Protein AF-A0A9N9H450-F1 (afdb_monomer_lite)

Organism: NCBI:txid144679

Structure (mmCIF, N/CA/C/O backbone):
data_AF-A0A9N9H450-F1
#
_entry.id   AF-A0A9N9H450-F1
#
loop_
_atom_site.group_PDB
_atom_site.id
_atom_site.type_symbol
_atom_site.label_atom_id
_atom_site.label_alt_id
_atom_site.label_comp_id
_atom_site.label_asym_id
_atom_site.label_entity_id
_atom_site.label_seq_id
_atom_site.pdbx_PDB_ins_code
_atom_site.Cartn_x
_atom_site.Cartn_y
_atom_site.Cartn_z
_atom_site.occupancy
_atom_site.B_iso_or_equiv
_atom_site.auth_seq_id
_atom_site.auth_comp_id
_atom_site.auth_asym_id
_atom_site.auth_atom_id
_atom_site.pdbx_PDB_model_num
ATOM 1 N N . MET A 1 1 ? 31.042 31.155 -6.150 1.00 85.25 1 MET A N 1
ATOM 2 C CA . MET A 1 1 ? 31.018 29.675 -6.136 1.00 85.25 1 MET A CA 1
ATOM 3 C C . MET A 1 1 ? 30.174 29.131 -4.992 1.00 85.25 1 MET A C 1
ATOM 5 O O . MET A 1 1 ? 29.088 28.677 -5.299 1.00 85.25 1 MET A O 1
ATOM 9 N N . ALA A 1 2 ? 30.593 29.188 -3.718 1.00 88.12 2 ALA A N 1
ATOM 10 C CA . ALA A 1 2 ? 29.817 28.591 -2.613 1.00 88.12 2 ALA A CA 1
ATOM 11 C C . ALA A 1 2 ? 28.367 29.112 -2.536 1.00 88.12 2 ALA A C 1
ATOM 13 O O . ALA A 1 2 ? 27.436 28.317 -2.606 1.00 88.12 2 ALA A O 1
ATOM 14 N N . CYS A 1 3 ? 28.164 30.435 -2.548 1.00 91.31 3 CYS A N 1
ATOM 15 C CA . CYS A 1 3 ? 26.822 31.036 -2.591 1.00 91.31 3 CYS A CA 1
ATOM 16 C C . CYS A 1 3 ? 26.037 30.623 -3.849 1.00 91.31 3 CYS A C 1
ATOM 18 O O . CYS A 1 3 ? 24.865 30.296 -3.764 1.00 91.31 3 CYS A O 1
ATOM 20 N N . THR A 1 4 ? 26.702 30.553 -5.009 1.00 90.19 4 THR A N 1
ATOM 21 C CA . THR A 1 4 ? 26.122 30.066 -6.275 1.00 90.19 4 THR A CA 1
ATOM 22 C C . THR A 1 4 ? 25.613 28.627 -6.146 1.00 90.19 4 THR A C 1
ATOM 24 O O . THR A 1 4 ? 24.554 28.290 -6.661 1.00 90.19 4 THR A O 1
ATOM 27 N N . ASN A 1 5 ? 26.366 27.779 -5.444 1.00 89.75 5 ASN A N 1
ATOM 28 C CA . ASN A 1 5 ? 26.041 26.375 -5.236 1.00 89.75 5 ASN A CA 1
ATOM 29 C C . ASN A 1 5 ? 24.905 26.195 -4.218 1.00 89.75 5 ASN A C 1
ATOM 31 O O . ASN A 1 5 ? 24.032 25.360 -4.426 1.00 89.75 5 ASN A O 1
ATOM 35 N N . ALA A 1 6 ? 24.876 27.029 -3.175 1.00 90.88 6 ALA A N 1
ATOM 36 C CA . ALA A 1 6 ? 23.758 27.142 -2.241 1.00 90.88 6 ALA A CA 1
ATOM 37 C C . ALA A 1 6 ? 22.464 27.572 -2.955 1.00 90.88 6 ALA A C 1
ATOM 39 O O . ALA A 1 6 ? 21.434 26.925 -2.794 1.00 90.88 6 ALA A O 1
ATOM 40 N N . SER A 1 7 ? 22.525 28.594 -3.819 1.00 91.81 7 SER A N 1
ATOM 41 C CA . SER A 1 7 ? 21.384 29.045 -4.629 1.00 91.81 7 SER A CA 1
ATOM 42 C C . SER A 1 7 ? 20.877 27.966 -5.591 1.00 91.81 7 SER A C 1
ATOM 44 O O . SER A 1 7 ? 19.669 27.800 -5.725 1.00 91.81 7 SER A O 1
ATOM 46 N N . LEU A 1 8 ? 21.773 27.204 -6.232 1.00 88.38 8 LEU A N 1
ATOM 47 C CA . LEU A 1 8 ? 21.386 26.079 -7.094 1.00 88.38 8 LEU A CA 1
ATOM 48 C C . LEU A 1 8 ? 20.767 24.922 -6.295 1.00 88.38 8 LEU A C 1
ATOM 50 O O . LEU A 1 8 ? 19.765 24.363 -6.729 1.00 88.38 8 LEU A O 1
ATOM 54 N N . ALA A 1 9 ? 21.303 24.593 -5.115 1.00 86.56 9 ALA A N 1
ATOM 55 C CA . ALA A 1 9 ? 20.718 23.584 -4.231 1.00 86.56 9 ALA A CA 1
ATOM 56 C C . ALA A 1 9 ? 19.330 24.008 -3.710 1.00 86.56 9 ALA A C 1
ATOM 58 O O . ALA A 1 9 ? 18.399 23.207 -3.720 1.00 86.56 9 ALA A O 1
ATOM 59 N N . ALA A 1 10 ? 19.165 25.282 -3.342 1.00 88.19 10 ALA A N 1
ATOM 60 C CA . ALA A 1 10 ? 17.882 25.855 -2.947 1.00 88.19 10 ALA A CA 1
ATOM 61 C C . ALA A 1 10 ? 16.859 25.838 -4.101 1.00 88.19 10 ALA A C 1
ATOM 63 O O . ALA A 1 10 ? 15.716 25.429 -3.910 1.00 88.19 10 ALA A O 1
ATOM 64 N N . LEU A 1 11 ? 17.268 26.209 -5.320 1.00 88.31 11 LEU A N 1
ATOM 65 C CA . LEU A 1 11 ? 16.422 26.114 -6.516 1.00 88.31 11 LEU A CA 1
ATOM 66 C C . LEU A 1 11 ? 16.029 24.659 -6.818 1.00 88.31 11 LEU A C 1
ATOM 68 O O . LEU A 1 11 ? 14.875 24.386 -7.138 1.00 88.31 11 LEU A O 1
ATOM 72 N N . SER A 1 12 ? 16.972 23.725 -6.669 1.00 84.25 12 SER A N 1
ATOM 73 C CA . SER A 1 12 ? 16.747 22.288 -6.841 1.00 84.25 12 SER A CA 1
ATOM 74 C C . SER A 1 12 ? 15.676 21.751 -5.895 1.00 84.25 12 SER A C 1
ATOM 76 O O . SER A 1 12 ? 14.783 21.026 -6.331 1.00 84.25 12 SER A O 1
ATOM 78 N N . ASP A 1 13 ? 15.734 22.126 -4.616 1.00 83.94 13 ASP A N 1
ATOM 79 C CA . ASP A 1 13 ? 14.740 21.685 -3.639 1.00 83.94 13 ASP A CA 1
ATOM 80 C C . ASP A 1 13 ? 13.392 22.403 -3.810 1.00 83.94 13 ASP A C 1
ATOM 82 O O . ASP A 1 13 ? 12.346 21.765 -3.744 1.00 83.94 13 ASP A O 1
ATOM 86 N N . THR A 1 14 ? 13.404 23.697 -4.152 1.00 84.94 14 THR A N 1
ATOM 87 C CA . THR A 1 14 ? 12.192 24.466 -4.499 1.00 84.94 14 THR A CA 1
ATOM 88 C C . THR A 1 14 ? 11.423 23.807 -5.650 1.00 84.94 14 THR A C 1
ATOM 90 O O . THR A 1 14 ? 10.198 23.686 -5.592 1.00 84.94 14 THR A O 1
ATOM 93 N N . LEU A 1 15 ? 12.131 23.334 -6.683 1.00 82.31 15 LEU A N 1
ATOM 94 C CA . LEU A 1 15 ? 11.534 22.600 -7.802 1.00 82.31 15 LEU A CA 1
ATOM 95 C C . LEU A 1 15 ? 11.004 21.225 -7.372 1.00 82.31 15 LEU A C 1
ATOM 97 O O . LEU A 1 15 ? 9.888 20.877 -7.750 1.00 82.31 15 LEU A O 1
ATOM 101 N N . ALA A 1 16 ? 11.739 20.478 -6.541 1.00 77.38 16 ALA A N 1
ATOM 102 C CA . ALA A 1 16 ? 11.274 19.195 -6.006 1.00 77.38 16 ALA A CA 1
ATOM 103 C C . ALA A 1 16 ? 9.987 19.341 -5.170 1.00 77.38 16 ALA A C 1
ATOM 105 O O . ALA A 1 16 ? 9.030 18.594 -5.370 1.00 77.38 16 ALA A O 1
ATOM 106 N N . GLN A 1 17 ? 9.927 20.335 -4.277 1.00 79.75 17 GLN A N 1
ATOM 107 C CA . GLN A 1 17 ? 8.723 20.647 -3.499 1.00 79.75 17 GLN A CA 1
ATOM 108 C C . GLN A 1 17 ? 7.560 21.082 -4.411 1.00 79.75 17 GLN A C 1
ATOM 110 O O . GLN A 1 17 ? 6.435 20.618 -4.244 1.00 79.75 17 GLN A O 1
ATOM 115 N N . SER A 1 18 ? 7.829 21.895 -5.439 1.00 81.12 18 SER A N 1
ATOM 116 C CA . SER A 1 18 ? 6.809 22.306 -6.419 1.00 81.12 18 SER A CA 1
ATOM 117 C C . SER A 1 18 ? 6.231 21.118 -7.201 1.00 81.12 18 SER A C 1
ATOM 119 O O . SER A 1 18 ? 5.025 21.054 -7.427 1.00 81.12 18 SER A O 1
ATOM 121 N N . ILE A 1 19 ? 7.071 20.150 -7.581 1.00 73.31 19 ILE A N 1
ATOM 122 C CA . ILE A 1 19 ? 6.654 18.929 -8.286 1.00 73.31 19 ILE A CA 1
ATOM 123 C C . ILE A 1 19 ? 5.879 17.979 -7.356 1.00 73.31 19 ILE A C 1
ATOM 125 O O . ILE A 1 19 ? 4.897 17.385 -7.799 1.00 73.31 19 ILE A O 1
ATOM 129 N N . SER A 1 20 ? 6.249 17.881 -6.073 1.00 68.44 20 SER A N 1
ATOM 130 C CA . SER A 1 20 ? 5.464 17.175 -5.041 1.00 68.44 20 SER A CA 1
ATOM 131 C C . SER A 1 20 ? 4.041 17.743 -4.947 1.00 68.44 20 SER A C 1
ATOM 133 O O . SER A 1 20 ? 3.059 17.019 -5.114 1.00 68.44 20 SER A O 1
ATOM 135 N N . ASN A 1 21 ? 3.928 19.068 -4.808 1.00 71.94 21 ASN A N 1
ATOM 136 C CA . ASN A 1 21 ? 2.648 19.767 -4.677 1.00 71.94 21 ASN A CA 1
ATOM 137 C C . ASN A 1 21 ? 1.755 19.629 -5.927 1.00 71.94 21 ASN A C 1
ATOM 139 O O . ASN A 1 21 ? 0.534 19.568 -5.803 1.00 71.94 21 ASN A O 1
ATOM 143 N N . LEU A 1 22 ? 2.346 19.536 -7.126 1.00 67.50 22 LEU A N 1
ATOM 144 C CA . LEU A 1 22 ? 1.613 19.272 -8.375 1.00 67.50 22 LEU A CA 1
ATOM 145 C C . LEU A 1 22 ? 1.091 17.828 -8.482 1.00 67.50 22 LEU A C 1
ATOM 147 O O . LEU A 1 22 ? 0.074 17.604 -9.135 1.00 67.50 22 LEU A O 1
ATOM 151 N N . LYS A 1 23 ? 1.769 16.854 -7.861 1.00 62.44 23 LYS A N 1
ATOM 152 C CA . LYS A 1 23 ? 1.341 15.443 -7.825 1.00 62.44 23 LYS A CA 1
ATOM 153 C C . LYS A 1 23 ? 0.248 15.198 -6.774 1.00 62.44 23 LYS A C 1
ATOM 155 O O . LYS A 1 23 ? -0.658 14.408 -7.027 1.00 62.44 23 LYS A O 1
ATOM 160 N N . SER A 1 24 ? 0.316 15.892 -5.634 1.00 56.53 24 SER A N 1
ATOM 161 C CA . SER A 1 24 ? -0.555 15.682 -4.466 1.00 56.53 24 SER A CA 1
ATOM 162 C C . SER A 1 24 ? -1.136 17.004 -3.924 1.00 56.53 24 SER A C 1
ATOM 164 O O . SER A 1 24 ? -0.764 17.444 -2.834 1.00 56.53 24 SER A O 1
ATOM 166 N N . PRO A 1 25 ? -2.086 17.651 -4.631 1.00 54.88 25 PRO A N 1
ATOM 167 C CA . PRO A 1 25 ? -2.532 19.021 -4.337 1.00 54.88 25 PRO A CA 1
ATOM 168 C C . PRO A 1 25 ? -3.324 19.203 -3.027 1.00 54.88 25 PRO A C 1
ATOM 170 O O . PRO A 1 25 ? -3.725 20.320 -2.712 1.00 54.88 25 PRO A O 1
ATOM 173 N N . MET A 1 26 ? -3.581 18.133 -2.266 1.00 47.75 26 MET A N 1
ATOM 174 C CA . MET A 1 26 ? -4.399 18.179 -1.046 1.00 47.75 26 MET A CA 1
ATOM 175 C C . MET A 1 26 ? -3.583 18.346 0.249 1.00 47.75 26 MET A C 1
ATOM 177 O O . MET A 1 26 ? -4.173 18.580 1.302 1.00 47.75 26 MET A O 1
ATOM 181 N N . SER A 1 27 ? -2.246 18.234 0.207 1.00 52.41 27 SER A N 1
ATOM 182 C CA . SER A 1 27 ? -1.411 18.345 1.414 1.00 52.41 27 SER A CA 1
ATOM 183 C C . SER A 1 27 ? 0.075 18.620 1.137 1.00 52.41 27 SER A C 1
ATOM 185 O O . SER A 1 27 ? 0.840 17.677 0.950 1.00 52.41 27 SER A O 1
ATOM 187 N N . GLN A 1 28 ? 0.503 19.887 1.221 1.00 54.66 28 GLN A N 1
ATOM 188 C CA . GLN A 1 28 ? 1.812 20.285 1.774 1.00 54.66 28 GLN A CA 1
ATOM 189 C C . GLN A 1 28 ? 1.915 21.815 1.924 1.00 54.66 28 GLN A C 1
ATOM 191 O O . GLN A 1 28 ? 1.485 22.572 1.056 1.00 54.66 28 GLN A O 1
ATOM 196 N N . GLN A 1 29 ? 2.494 22.274 3.038 1.00 68.75 29 GLN A N 1
ATOM 197 C CA . GLN A 1 29 ? 3.062 23.623 3.145 1.00 68.75 29 GLN A CA 1
ATOM 198 C C . GLN A 1 29 ? 4.513 23.584 2.642 1.00 68.75 29 GLN A C 1
ATOM 200 O O . GLN A 1 29 ? 5.143 22.529 2.656 1.00 68.75 29 GLN A O 1
ATOM 205 N N . PHE A 1 30 ? 5.049 24.722 2.201 1.00 81.56 30 PHE A N 1
ATOM 206 C CA . PHE A 1 30 ? 6.431 24.802 1.722 1.00 81.56 30 PHE A CA 1
ATOM 207 C C . PHE A 1 30 ? 7.426 24.648 2.888 1.00 81.56 30 PHE A C 1
ATOM 209 O O . PHE A 1 30 ? 7.411 25.440 3.832 1.00 81.56 30 PHE A O 1
ATOM 216 N N . ASP A 1 31 ? 8.304 23.645 2.825 1.00 83.31 31 ASP A N 1
ATOM 217 C CA . ASP A 1 31 ? 9.285 23.355 3.873 1.00 83.31 31 ASP A CA 1
ATOM 218 C C . ASP A 1 31 ? 10.542 24.225 3.697 1.00 83.31 31 ASP A C 1
ATOM 220 O O . ASP A 1 31 ? 11.524 23.868 3.032 1.00 83.31 31 ASP A O 1
ATOM 224 N N . PHE A 1 32 ? 10.509 25.388 4.348 1.00 88.69 32 PHE A N 1
ATOM 225 C CA . PHE A 1 32 ? 11.641 26.309 4.450 1.00 88.69 32 PHE A CA 1
ATOM 226 C C . PHE A 1 32 ? 12.840 25.722 5.217 1.00 88.69 32 PHE A C 1
ATOM 228 O O . PHE A 1 32 ? 13.976 26.125 4.961 1.00 88.69 32 PHE A O 1
ATOM 235 N N . LEU A 1 33 ? 12.635 24.765 6.131 1.00 84.12 33 LEU A N 1
ATOM 236 C CA . LEU A 1 33 ? 13.713 24.143 6.905 1.00 84.12 33 LEU A CA 1
ATOM 237 C C . LEU A 1 33 ? 14.468 23.105 6.063 1.00 84.12 33 LEU A C 1
ATOM 239 O O . LEU A 1 33 ? 15.691 23.000 6.147 1.00 84.12 33 LEU A O 1
ATOM 243 N N . ARG A 1 34 ? 13.776 22.355 5.202 1.00 83.81 34 ARG A N 1
ATOM 244 C CA . ARG A 1 34 ? 14.386 21.525 4.150 1.00 83.81 34 ARG A CA 1
ATOM 245 C C . ARG A 1 34 ? 15.129 22.380 3.127 1.00 83.81 34 ARG A C 1
ATOM 247 O O . ARG A 1 34 ? 16.297 22.093 2.861 1.00 83.81 34 ARG A O 1
ATOM 254 N N . LEU A 1 35 ? 14.529 23.479 2.661 1.00 87.94 35 LEU A N 1
ATOM 255 C CA . LEU A 1 35 ? 15.202 24.430 1.771 1.00 87.94 35 LEU A CA 1
ATOM 256 C C . LEU A 1 35 ? 16.511 24.959 2.392 1.00 87.94 35 LEU A C 1
ATOM 258 O O . LEU A 1 35 ? 17.557 24.970 1.738 1.00 87.94 35 LEU A O 1
ATOM 262 N N . ALA A 1 36 ? 16.476 25.348 3.672 1.00 90.06 36 ALA A N 1
ATOM 263 C CA . ALA A 1 36 ? 17.647 25.815 4.410 1.00 90.06 36 ALA A CA 1
ATOM 264 C C . ALA A 1 36 ? 18.729 24.728 4.553 1.00 90.06 36 ALA A C 1
ATOM 266 O O . ALA A 1 36 ? 19.912 25.022 4.348 1.00 90.06 36 ALA A O 1
ATOM 267 N N . ARG A 1 37 ? 18.343 23.473 4.838 1.00 88.81 37 ARG A N 1
ATOM 268 C CA . ARG A 1 37 ? 19.254 22.312 4.893 1.00 88.81 37 ARG A CA 1
ATOM 269 C C . ARG A 1 37 ? 19.978 22.100 3.557 1.00 88.81 37 ARG A C 1
ATOM 271 O O . ARG A 1 37 ? 21.209 22.089 3.537 1.00 88.81 37 ARG A O 1
ATOM 278 N N . TYR A 1 38 ? 19.247 22.036 2.441 1.00 87.06 38 TYR A N 1
ATOM 279 C CA . TYR A 1 38 ? 19.838 21.876 1.103 1.00 87.06 38 TYR A CA 1
ATOM 280 C C . TYR A 1 38 ? 20.724 23.062 0.692 1.00 87.06 38 TYR A C 1
ATOM 282 O O . TYR A 1 38 ? 21.825 22.853 0.181 1.00 87.06 38 TYR A O 1
ATOM 290 N N . SER A 1 39 ? 20.296 24.300 0.962 1.00 91.75 39 SER A N 1
ATOM 291 C CA . SER A 1 39 ? 21.092 25.511 0.707 1.00 91.75 39 SER A CA 1
ATOM 292 C C . SER A 1 39 ? 22.421 25.493 1.479 1.00 91.75 39 SER A C 1
ATOM 294 O O . SER A 1 39 ? 23.493 25.699 0.906 1.00 91.75 39 SER A O 1
ATOM 296 N N . THR A 1 40 ? 22.369 25.149 2.769 1.00 91.69 40 THR A N 1
ATOM 297 C CA . THR A 1 40 ? 23.540 25.062 3.656 1.00 91.69 40 THR A CA 1
ATOM 298 C C . THR A 1 40 ? 24.490 23.941 3.235 1.00 91.69 40 THR A C 1
ATOM 300 O O . THR A 1 40 ? 25.692 24.178 3.124 1.00 91.69 40 THR A O 1
ATOM 303 N N . TYR A 1 41 ? 23.980 22.745 2.914 1.00 90.44 41 TYR A N 1
ATOM 304 C CA . TYR A 1 41 ? 24.808 21.675 2.353 1.00 90.44 41 TYR A CA 1
ATOM 305 C C . TYR A 1 41 ? 25.475 22.121 1.042 1.00 90.44 41 TYR A C 1
ATOM 307 O O . TYR A 1 41 ? 26.686 21.963 0.874 1.00 90.44 41 TYR A O 1
ATOM 315 N N . GLY A 1 42 ? 24.714 22.761 0.145 1.00 89.12 42 GLY A N 1
ATOM 316 C CA . GLY A 1 42 ? 25.215 23.330 -1.106 1.00 89.12 42 GLY A CA 1
ATOM 317 C C . GLY A 1 42 ? 26.343 24.348 -0.898 1.00 89.12 42 GLY A C 1
ATOM 318 O O . GLY A 1 42 ? 27.318 24.333 -1.653 1.00 89.12 42 GLY A O 1
ATOM 319 N N . PHE A 1 43 ? 26.260 25.182 0.141 1.00 93.81 43 PHE A N 1
ATOM 320 C CA . PHE A 1 43 ? 27.330 26.101 0.534 1.00 93.81 43 PHE A CA 1
ATOM 321 C C . PHE A 1 43 ? 28.585 25.356 1.018 1.00 93.81 43 PHE A C 1
ATOM 323 O O . PHE A 1 43 ? 29.685 25.618 0.526 1.00 93.81 43 PHE A O 1
ATOM 330 N N . LEU A 1 44 ? 28.417 24.410 1.950 1.00 92.88 44 LEU A N 1
ATOM 331 C CA . LEU A 1 44 ? 29.504 23.690 2.625 1.00 92.88 44 LEU A CA 1
ATOM 332 C C . LEU A 1 44 ? 30.269 22.731 1.701 1.00 92.88 44 LEU A C 1
ATOM 334 O O . LEU A 1 44 ? 31.487 22.601 1.823 1.00 92.88 44 LEU A O 1
ATOM 338 N N . ILE A 1 45 ? 29.585 22.067 0.765 1.00 91.62 45 ILE A N 1
ATOM 339 C CA . ILE A 1 45 ? 30.203 21.057 -0.106 1.00 91.62 45 ILE A CA 1
ATOM 340 C C . ILE A 1 45 ? 31.019 21.675 -1.254 1.00 91.62 45 ILE A C 1
ATOM 342 O O . ILE A 1 45 ? 31.978 21.072 -1.739 1.00 91.62 45 ILE A O 1
ATOM 346 N N . ALA A 1 46 ? 30.688 22.897 -1.688 1.00 92.38 46 ALA A N 1
ATOM 347 C CA . ALA A 1 46 ? 31.284 23.504 -2.880 1.00 92.38 46 ALA A CA 1
ATOM 348 C C . ALA A 1 46 ? 32.818 23.698 -2.809 1.00 92.38 46 ALA A C 1
ATOM 350 O O . ALA A 1 46 ? 33.483 23.370 -3.797 1.00 92.38 46 ALA A O 1
ATOM 351 N N . PRO A 1 47 ? 33.425 24.154 -1.690 1.00 94.38 47 PRO A N 1
ATOM 352 C CA . PRO A 1 47 ? 34.884 24.209 -1.551 1.00 94.38 47 PRO A CA 1
ATOM 353 C C . PRO A 1 47 ? 35.548 22.825 -1.592 1.00 94.38 47 PRO A C 1
ATOM 355 O O . PRO A 1 47 ? 36.645 22.688 -2.132 1.00 94.38 47 PRO A O 1
ATOM 358 N N . VAL A 1 48 ? 34.881 21.790 -1.065 1.00 94.19 48 VAL A N 1
ATOM 359 C CA . VAL A 1 48 ? 35.388 20.407 -1.055 1.00 94.19 48 VAL A CA 1
ATOM 360 C C . VAL A 1 48 ? 35.462 19.861 -2.482 1.00 94.19 48 VAL A C 1
ATOM 362 O O . VAL A 1 48 ? 36.523 19.412 -2.915 1.00 94.19 48 VAL A O 1
ATOM 365 N N . VAL A 1 49 ? 34.372 19.984 -3.251 1.00 93.50 49 VAL A N 1
ATOM 366 C CA . VAL A 1 49 ? 34.316 19.550 -4.661 1.00 93.50 49 VAL A CA 1
ATOM 367 C C . VAL A 1 49 ? 35.288 20.362 -5.527 1.00 93.50 49 VAL A C 1
ATOM 369 O O . VAL A 1 49 ? 35.967 19.802 -6.386 1.00 93.50 49 VAL A O 1
ATOM 372 N N . TYR A 1 50 ? 35.424 21.670 -5.281 1.00 95.06 50 TYR A N 1
ATOM 373 C CA . TYR A 1 50 ? 36.400 22.509 -5.982 1.00 95.06 50 TYR A CA 1
ATOM 374 C C . TYR A 1 50 ? 37.841 22.036 -5.753 1.00 95.06 50 TYR A C 1
ATOM 376 O O . TYR A 1 50 ? 38.602 21.873 -6.709 1.00 95.06 50 TYR A O 1
ATOM 384 N N . ASN A 1 51 ? 38.214 21.770 -4.498 1.00 95.38 51 ASN A N 1
ATOM 385 C CA . ASN A 1 51 ? 39.548 21.281 -4.156 1.00 95.38 51 ASN A CA 1
ATOM 386 C C . ASN A 1 51 ? 39.806 19.869 -4.705 1.00 95.38 51 ASN A C 1
ATOM 388 O O . ASN A 1 51 ? 40.914 19.595 -5.169 1.00 95.38 51 ASN A O 1
ATOM 392 N N . TRP A 1 52 ? 38.785 19.009 -4.753 1.00 95.88 52 TRP A N 1
ATOM 393 C CA . TRP A 1 52 ? 38.852 17.714 -5.433 1.00 95.88 52 TRP A CA 1
ATOM 394 C C . TRP A 1 52 ? 39.093 17.857 -6.947 1.00 95.88 52 TRP A C 1
ATOM 396 O O . TRP A 1 52 ? 40.017 17.253 -7.492 1.00 95.88 52 TRP A O 1
ATOM 406 N N . PHE A 1 53 ? 38.344 18.719 -7.639 1.00 95.31 53 PHE A N 1
ATOM 407 C CA . PHE A 1 53 ? 38.548 18.967 -9.071 1.00 95.31 53 PHE A CA 1
ATOM 408 C C . PHE A 1 53 ? 39.905 19.628 -9.376 1.00 95.31 53 PHE A C 1
ATOM 410 O O . PHE A 1 53 ? 40.514 19.313 -10.398 1.00 95.31 53 PHE A O 1
ATOM 417 N N . ASN A 1 54 ? 40.416 20.476 -8.479 1.00 95.31 54 ASN A N 1
ATOM 418 C CA . ASN A 1 54 ? 41.764 21.053 -8.539 1.00 95.31 54 ASN A CA 1
ATOM 419 C C . ASN A 1 54 ? 42.850 19.967 -8.371 1.00 95.31 54 ASN A C 1
ATOM 421 O O . ASN A 1 54 ? 43.837 19.942 -9.106 1.00 95.31 54 ASN A O 1
ATOM 425 N N . LEU A 1 55 ? 42.646 19.015 -7.452 1.00 96.00 55 LEU A N 1
ATOM 426 C CA . LEU A 1 55 ? 43.521 17.853 -7.277 1.00 96.00 55 LEU A CA 1
ATOM 427 C C . LEU A 1 55 ? 43.532 16.957 -8.528 1.00 96.00 55 LEU A C 1
ATOM 429 O O . LEU A 1 55 ? 44.606 16.551 -8.972 1.00 96.00 55 LEU A O 1
ATOM 433 N N . LEU A 1 56 ? 42.370 16.702 -9.139 1.00 94.00 56 LEU A N 1
ATOM 434 C CA . LEU A 1 56 ? 42.268 15.964 -10.405 1.00 94.00 56 LEU A CA 1
ATOM 435 C C . LEU A 1 56 ? 42.915 16.713 -11.583 1.00 94.00 56 LEU A C 1
ATOM 437 O O . LEU A 1 56 ? 43.557 16.073 -12.418 1.00 94.00 56 LEU A O 1
ATOM 441 N N . ASP A 1 57 ? 42.810 18.047 -11.643 1.00 91.88 57 ASP A N 1
ATOM 442 C CA . ASP A 1 57 ? 43.529 18.856 -12.637 1.00 91.88 57 ASP A CA 1
ATOM 443 C C . ASP A 1 57 ? 45.050 18.734 -12.480 1.00 91.88 57 ASP A C 1
ATOM 445 O O . ASP A 1 57 ? 45.743 18.500 -13.470 1.00 91.88 57 ASP A O 1
ATOM 449 N N . LYS A 1 58 ? 45.563 18.817 -11.246 1.00 93.25 58 LYS A N 1
ATOM 450 C CA . LYS A 1 58 ? 46.995 18.671 -10.934 1.00 93.25 58 LYS A CA 1
ATOM 451 C C . LYS A 1 58 ? 47.522 17.252 -11.164 1.00 93.25 58 LYS A C 1
ATOM 453 O O . LYS A 1 58 ? 48.650 17.089 -11.621 1.00 93.25 58 LYS A O 1
ATOM 458 N N . ARG A 1 59 ? 46.735 16.217 -10.843 1.00 94.06 59 ARG A N 1
ATOM 459 C CA . ARG A 1 59 ? 47.158 14.806 -10.947 1.00 94.06 59 ARG A CA 1
ATOM 460 C C . ARG A 1 59 ? 47.046 14.246 -12.365 1.00 94.06 59 ARG A C 1
ATOM 462 O O . ARG A 1 59 ? 47.824 13.366 -12.729 1.00 94.06 59 ARG A O 1
ATOM 469 N N . PHE A 1 60 ? 46.105 14.753 -13.159 1.00 93.25 60 PHE A N 1
ATOM 470 C CA . PHE A 1 60 ? 45.874 14.343 -14.544 1.00 93.25 60 PHE A CA 1
ATOM 471 C C . PHE A 1 60 ? 45.752 15.578 -15.453 1.00 93.25 60 PHE A C 1
ATOM 473 O O . PHE A 1 60 ? 44.660 15.837 -15.974 1.00 93.25 60 PHE A O 1
ATOM 480 N N . PRO A 1 61 ? 46.824 16.373 -15.635 1.00 88.56 61 PRO A N 1
ATOM 481 C CA . PRO A 1 61 ? 46.774 17.594 -16.435 1.00 88.56 61 PRO A CA 1
ATOM 482 C C . PRO A 1 61 ? 46.346 17.298 -17.876 1.00 88.56 61 PRO A C 1
ATOM 484 O O . PRO A 1 61 ? 46.716 16.273 -18.455 1.00 88.56 61 PRO A O 1
ATOM 487 N N . LEU A 1 62 ? 45.549 18.196 -18.461 1.00 86.56 62 LEU A N 1
ATOM 488 C CA . LEU A 1 62 ? 45.244 18.126 -19.888 1.00 86.56 62 LEU A CA 1
ATOM 489 C C . LEU A 1 62 ? 46.493 18.543 -20.689 1.00 86.56 62 LEU A C 1
ATOM 491 O O . LEU A 1 62 ? 47.185 19.472 -20.264 1.00 86.56 62 LEU A O 1
ATOM 495 N N . PRO A 1 63 ? 46.786 17.909 -21.841 1.00 79.44 63 PRO A N 1
ATOM 496 C CA . PRO A 1 63 ? 47.856 18.365 -22.721 1.00 79.44 63 PRO A CA 1
ATOM 497 C C . PRO A 1 63 ? 47.596 19.806 -23.165 1.00 79.44 63 PRO A C 1
ATOM 499 O O . PRO A 1 63 ? 46.572 20.084 -23.792 1.00 79.44 63 PRO A O 1
ATOM 502 N N . GLN A 1 64 ? 48.520 20.712 -22.845 1.00 69.50 64 GLN A N 1
ATOM 503 C CA . GLN A 1 64 ? 48.506 22.063 -23.398 1.00 69.50 64 GLN A CA 1
ATOM 504 C C . GLN A 1 64 ? 48.900 22.019 -24.885 1.00 69.50 64 GLN A C 1
ATOM 506 O O . GLN A 1 64 ? 49.717 21.170 -25.263 1.00 69.50 64 GLN A O 1
ATOM 511 N N . PRO A 1 65 ? 48.379 22.928 -25.730 1.00 62.22 65 PRO A N 1
ATOM 512 C CA . PRO A 1 65 ? 48.841 23.105 -27.103 1.00 62.22 65 PRO A CA 1
ATOM 513 C C . PRO A 1 65 ? 50.217 23.793 -27.108 1.00 62.22 65 PRO A C 1
ATOM 515 O O . PRO A 1 65 ? 50.349 24.977 -27.403 1.00 62.22 65 PRO A O 1
ATOM 518 N N . ILE A 1 66 ? 51.252 23.041 -26.733 1.00 57.22 66 ILE A N 1
ATOM 519 C CA . ILE A 1 66 ? 52.654 23.442 -26.890 1.00 57.22 66 ILE A CA 1
ATOM 520 C C . ILE A 1 66 ? 52.943 23.536 -28.395 1.00 57.22 66 ILE A C 1
ATOM 522 O O . ILE A 1 66 ? 52.508 22.667 -29.148 1.00 57.22 66 ILE A O 1
ATOM 526 N N . ALA A 1 67 ? 53.703 24.546 -28.825 1.00 51.94 67 ALA A N 1
ATOM 527 C CA . ALA A 1 67 ? 54.013 24.841 -30.232 1.00 51.94 67 ALA A CA 1
ATOM 528 C C . ALA A 1 67 ? 54.951 23.823 -30.934 1.00 51.94 67 ALA A C 1
ATOM 530 O O . ALA A 1 67 ? 55.647 24.167 -31.883 1.00 51.94 67 ALA A O 1
ATOM 531 N N . VAL A 1 68 ? 54.987 22.574 -30.463 1.00 57.31 68 VAL A N 1
ATOM 532 C CA . VAL A 1 68 ? 55.726 21.456 -31.065 1.00 57.31 68 VAL A CA 1
ATOM 533 C C . VAL A 1 68 ? 54.736 20.566 -31.814 1.00 57.31 68 VAL A C 1
ATOM 535 O O . VAL A 1 68 ? 53.634 20.313 -31.329 1.00 57.31 68 VAL A O 1
ATOM 538 N N . GLU A 1 69 ? 55.153 20.084 -32.983 1.00 59.19 69 GLU A N 1
ATOM 539 C CA . GLU A 1 69 ? 54.370 19.465 -34.064 1.00 59.19 69 GLU A CA 1
ATOM 540 C C . GLU A 1 69 ? 53.698 18.109 -33.720 1.00 59.19 69 GLU A C 1
ATOM 542 O O . GLU A 1 69 ? 53.881 17.084 -34.376 1.00 59.19 69 GLU A O 1
ATOM 547 N N . LYS A 1 70 ? 52.879 18.066 -32.664 1.00 58.56 70 LYS A N 1
ATOM 548 C CA . LYS A 1 70 ? 52.056 16.898 -32.333 1.00 58.56 70 LYS A CA 1
ATOM 549 C C . LYS A 1 70 ? 50.853 16.802 -33.268 1.00 58.56 70 LYS A C 1
ATOM 551 O O . LYS A 1 70 ? 49.936 17.620 -33.208 1.00 58.56 70 LYS A O 1
ATOM 556 N N . ASN A 1 71 ? 50.795 15.715 -34.037 1.00 68.44 71 ASN A N 1
ATOM 557 C CA . ASN A 1 71 ? 49.631 15.347 -34.843 1.00 68.44 71 ASN A CA 1
ATOM 558 C C . ASN A 1 71 ? 48.316 15.451 -34.044 1.00 68.44 71 ASN A C 1
ATOM 560 O O . ASN A 1 71 ? 48.177 14.875 -32.962 1.00 68.44 71 ASN A O 1
ATOM 564 N N . ASN A 1 72 ? 47.320 16.141 -34.608 1.00 72.44 72 ASN A N 1
ATOM 565 C CA . ASN A 1 72 ? 46.062 16.509 -33.936 1.00 72.44 72 ASN A CA 1
ATOM 566 C C . ASN A 1 72 ? 45.328 15.286 -33.323 1.00 72.44 72 ASN A C 1
ATOM 568 O O . ASN A 1 72 ? 44.820 15.325 -32.200 1.00 72.44 72 ASN A O 1
ATOM 572 N N . THR A 1 73 ? 45.379 14.137 -34.004 1.00 76.75 73 THR A N 1
ATOM 573 C CA . THR A 1 73 ? 44.847 12.846 -33.529 1.00 76.75 73 THR A CA 1
ATOM 574 C C . THR A 1 73 ? 45.508 12.346 -32.236 1.00 76.75 73 THR A C 1
ATOM 576 O O . THR A 1 73 ? 44.829 11.768 -31.383 1.00 76.75 73 THR A O 1
ATOM 579 N N . GLN A 1 74 ? 46.812 12.581 -32.050 1.00 79.81 74 GLN A N 1
ATOM 580 C CA . GLN A 1 74 ? 47.530 12.208 -30.829 1.00 79.81 74 GLN A CA 1
ATOM 581 C C . GLN A 1 74 ? 47.118 13.095 -29.654 1.00 79.81 74 GLN A C 1
ATOM 583 O O . GLN A 1 74 ? 46.805 12.557 -28.593 1.00 79.81 74 GLN A O 1
ATOM 588 N N . ILE A 1 75 ? 47.034 14.417 -29.851 1.00 79.81 75 ILE A N 1
ATOM 589 C CA . ILE A 1 75 ? 46.572 15.351 -28.811 1.00 79.81 75 ILE A CA 1
ATOM 590 C C . ILE A 1 75 ? 45.173 14.936 -28.340 1.00 79.81 75 ILE A C 1
ATOM 592 O O . ILE A 1 75 ? 44.965 14.711 -27.150 1.00 79.81 75 ILE A O 1
ATOM 596 N N . ARG A 1 76 ? 44.235 14.696 -29.270 1.00 82.50 76 ARG A N 1
ATOM 597 C CA . ARG A 1 76 ? 42.875 14.222 -28.944 1.00 82.50 76 ARG A CA 1
ATOM 598 C C . ARG A 1 76 ? 42.890 12.911 -28.140 1.00 82.50 76 ARG A C 1
ATOM 600 O O . ARG A 1 76 ? 42.130 12.786 -27.180 1.00 82.50 76 ARG A O 1
ATOM 607 N N . ARG A 1 77 ? 43.771 11.955 -28.469 1.00 85.75 77 ARG A N 1
ATOM 608 C CA . ARG A 1 77 ? 43.928 10.683 -27.732 1.00 85.75 77 ARG A CA 1
ATOM 609 C C . ARG A 1 77 ? 44.522 10.881 -26.329 1.00 85.75 77 ARG A C 1
ATOM 611 O O . ARG A 1 77 ? 44.062 10.238 -25.388 1.00 85.75 77 ARG A O 1
ATOM 618 N N . GLU A 1 78 ? 45.513 11.755 -26.169 1.00 87.00 78 GLU A N 1
ATOM 619 C CA . GLU A 1 78 ? 46.108 12.098 -24.869 1.00 87.00 78 GLU A CA 1
ATOM 620 C C . GLU A 1 78 ? 45.098 12.835 -23.968 1.00 87.00 78 GLU A C 1
ATOM 622 O O . GLU A 1 78 ? 44.901 12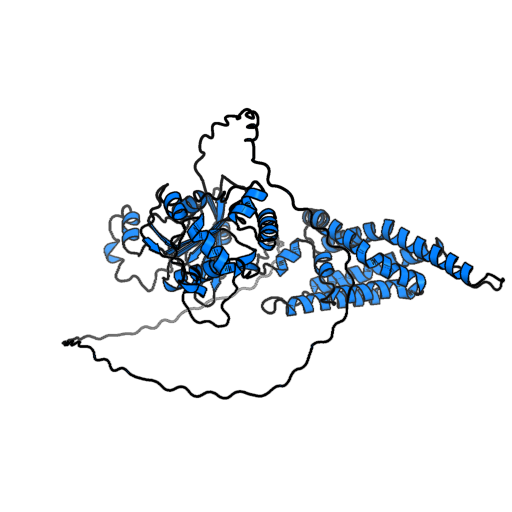.436 -22.819 1.00 87.00 78 GLU A O 1
ATOM 627 N N . THR A 1 79 ? 44.368 13.822 -24.504 1.00 87.75 79 THR A N 1
ATOM 628 C CA . THR A 1 79 ? 43.289 14.531 -23.796 1.00 87.75 79 THR A CA 1
ATOM 629 C C . THR A 1 79 ? 42.187 13.575 -23.337 1.00 87.75 79 THR A C 1
ATOM 631 O O . THR A 1 79 ? 41.812 13.603 -22.167 1.00 87.75 79 THR A O 1
ATOM 634 N N . MET A 1 80 ? 41.687 12.691 -24.211 1.00 89.69 80 MET A N 1
ATOM 635 C CA . MET A 1 80 ? 40.636 11.734 -23.831 1.00 89.69 80 MET A CA 1
ATOM 636 C C . MET A 1 80 ? 41.112 10.734 -22.768 1.00 89.69 80 MET A C 1
ATOM 638 O O . MET A 1 80 ? 40.347 10.403 -21.866 1.00 89.69 80 MET A O 1
ATOM 642 N N . ARG A 1 81 ? 42.385 10.307 -22.800 1.00 91.56 81 ARG A N 1
ATOM 643 C CA . ARG A 1 81 ? 42.983 9.480 -21.734 1.00 91.56 81 ARG A CA 1
ATOM 644 C C . ARG A 1 81 ? 43.037 10.213 -20.389 1.00 91.56 81 ARG A C 1
ATOM 646 O O . ARG A 1 81 ? 42.772 9.589 -19.364 1.00 91.56 81 ARG A O 1
ATOM 653 N N . ALA A 1 82 ? 43.354 11.510 -20.373 1.00 91.06 82 ALA A N 1
ATOM 654 C CA . ALA A 1 82 ? 43.346 12.315 -19.149 1.00 91.06 82 ALA A CA 1
ATOM 655 C C . ALA A 1 82 ? 41.919 12.500 -18.594 1.00 91.06 82 ALA A C 1
ATOM 657 O O . ALA A 1 82 ? 41.681 12.244 -17.416 1.00 91.06 82 ALA A O 1
ATOM 658 N N . VAL A 1 83 ? 40.955 12.854 -19.451 1.00 94.44 83 VAL A N 1
ATOM 659 C CA . VAL A 1 83 ? 39.528 13.002 -19.098 1.00 94.44 83 VAL A CA 1
ATOM 660 C C . VAL A 1 83 ? 38.930 11.697 -18.557 1.00 94.44 83 VAL A C 1
ATOM 662 O O . VAL A 1 83 ? 38.251 11.708 -17.528 1.00 94.44 83 VAL A O 1
ATOM 665 N N . PHE A 1 84 ? 39.231 10.560 -19.190 1.00 95.50 84 PHE A N 1
ATOM 666 C CA . PHE A 1 84 ? 38.781 9.250 -18.719 1.00 95.50 84 PHE A CA 1
ATOM 667 C C . PHE A 1 84 ? 39.379 8.901 -17.348 1.00 95.50 84 PHE A C 1
ATOM 669 O O . PHE A 1 84 ? 38.638 8.519 -16.448 1.00 95.50 84 PHE A O 1
ATOM 676 N N . LYS A 1 85 ? 40.689 9.116 -17.134 1.00 94.75 85 LYS A N 1
ATOM 677 C CA . LYS A 1 85 ? 41.334 8.900 -15.823 1.00 94.75 85 LYS A CA 1
ATOM 678 C C . LYS A 1 85 ? 40.710 9.743 -14.708 1.00 94.75 85 LYS A C 1
ATOM 680 O O . LYS A 1 85 ? 40.458 9.210 -13.632 1.00 94.75 85 LYS A O 1
ATOM 685 N N . ARG A 1 86 ? 40.423 11.025 -14.969 1.00 96.06 86 ARG A N 1
ATOM 686 C CA . ARG A 1 86 ? 39.715 11.907 -14.020 1.00 96.06 86 ARG A CA 1
ATOM 687 C C . ARG A 1 86 ? 38.345 11.341 -13.659 1.00 96.06 86 ARG A C 1
ATOM 689 O O . ARG A 1 86 ? 38.040 11.227 -12.481 1.00 96.06 86 ARG A O 1
ATOM 696 N N . THR A 1 87 ? 37.570 10.933 -14.664 1.00 96.00 87 THR A N 1
ATOM 697 C CA . THR A 1 87 ? 36.223 10.369 -14.480 1.00 96.00 87 THR A CA 1
ATOM 698 C C . THR A 1 87 ? 36.256 9.064 -13.686 1.00 96.00 87 THR A C 1
ATOM 700 O O . THR A 1 87 ? 35.487 8.910 -12.746 1.00 96.00 87 THR A O 1
ATOM 703 N N . VAL A 1 88 ? 37.171 8.141 -14.000 1.00 96.25 88 VAL A N 1
ATOM 704 C CA . VAL A 1 88 ? 37.301 6.875 -13.260 1.00 96.25 88 VAL A CA 1
ATOM 705 C C . VAL A 1 88 ? 37.653 7.125 -11.793 1.00 96.25 88 VAL A C 1
ATOM 707 O O . VAL A 1 88 ? 36.999 6.560 -10.928 1.00 96.25 88 VAL A O 1
ATOM 710 N N . VAL A 1 89 ? 38.627 7.995 -11.500 1.00 96.56 89 VAL A N 1
ATOM 711 C CA . VAL A 1 89 ? 39.035 8.293 -10.112 1.00 96.56 89 VAL A CA 1
ATOM 712 C C . VAL A 1 89 ? 37.952 9.058 -9.345 1.00 96.56 89 VAL A C 1
ATOM 714 O O . VAL A 1 89 ? 37.728 8.789 -8.167 1.00 96.56 89 VAL A O 1
ATOM 717 N N . ASP A 1 90 ? 37.241 9.974 -10.003 1.00 95.75 90 ASP A N 1
ATOM 718 C CA . ASP A 1 90 ? 36.074 10.655 -9.439 1.00 95.75 90 ASP A CA 1
ATOM 719 C C . ASP A 1 90 ? 34.980 9.661 -9.024 1.00 95.75 90 ASP A C 1
ATOM 721 O O . ASP A 1 90 ? 34.528 9.668 -7.882 1.00 95.75 90 ASP A O 1
ATOM 725 N N . GLN A 1 91 ? 34.618 8.738 -9.914 1.00 94.94 91 GLN A N 1
ATOM 726 C CA . GLN A 1 91 ? 33.550 7.772 -9.668 1.00 94.94 91 GLN A CA 1
ATOM 727 C C . GLN A 1 91 ? 33.981 6.632 -8.722 1.00 94.94 91 GLN A C 1
ATOM 729 O O . GLN A 1 91 ? 33.165 6.141 -7.945 1.00 94.94 91 GLN A O 1
ATOM 734 N N . SER A 1 92 ? 35.256 6.226 -8.713 1.00 93.69 92 SER A N 1
ATOM 735 C CA . SER A 1 92 ? 35.737 5.162 -7.820 1.00 93.69 92 SER A CA 1
ATOM 736 C C . SER A 1 92 ? 36.052 5.638 -6.399 1.00 93.69 92 SER A C 1
ATOM 738 O O . SER A 1 92 ? 35.984 4.832 -5.477 1.00 93.69 92 SER A O 1
ATOM 740 N N . ALA A 1 93 ? 36.436 6.907 -6.210 1.00 93.69 93 ALA A N 1
ATOM 741 C CA . ALA A 1 93 ? 36.870 7.429 -4.909 1.00 93.69 93 ALA A CA 1
ATOM 742 C C . ALA A 1 93 ? 35.960 8.535 -4.356 1.00 93.69 93 ALA A C 1
ATOM 744 O O . ALA A 1 93 ? 35.600 8.494 -3.182 1.00 93.69 93 ALA A O 1
ATOM 745 N N . PHE A 1 94 ? 35.567 9.516 -5.173 1.00 93.81 94 PHE A N 1
ATOM 746 C CA . PHE A 1 94 ? 34.815 10.675 -4.684 1.00 93.81 94 PHE A CA 1
ATOM 747 C C . PHE A 1 94 ? 33.306 10.449 -4.659 1.00 93.81 94 PHE A C 1
ATOM 749 O O . PHE A 1 94 ? 32.670 10.856 -3.695 1.00 93.81 94 PHE A O 1
ATOM 756 N N . ALA A 1 95 ? 32.722 9.758 -5.641 1.00 90.50 95 ALA A N 1
ATOM 757 C CA . ALA A 1 95 ? 31.287 9.473 -5.630 1.00 90.50 95 ALA A CA 1
ATOM 758 C C . ALA A 1 95 ? 30.832 8.659 -4.392 1.00 90.50 95 ALA A C 1
ATOM 760 O O . ALA A 1 95 ? 29.879 9.097 -3.746 1.00 90.50 95 ALA A O 1
ATOM 761 N N . PRO A 1 96 ? 31.512 7.571 -3.958 1.00 94.06 96 PRO A N 1
ATOM 762 C CA . PRO A 1 96 ? 31.129 6.845 -2.744 1.00 94.06 96 PRO A CA 1
ATOM 763 C C . PRO A 1 96 ? 31.243 7.695 -1.474 1.00 94.06 96 PRO A C 1
ATOM 765 O O . PRO A 1 96 ? 30.340 7.671 -0.636 1.00 94.06 96 PRO A O 1
ATOM 768 N N . VAL A 1 97 ? 32.337 8.454 -1.334 1.00 93.62 97 VAL A N 1
ATOM 769 C CA . VAL A 1 97 ? 32.645 9.246 -0.130 1.00 93.62 97 VAL A CA 1
ATOM 770 C C . VAL A 1 97 ? 31.793 10.514 -0.060 1.00 93.62 97 VAL A C 1
ATOM 772 O O . VAL A 1 97 ? 31.250 10.827 0.992 1.00 93.62 97 VAL A O 1
ATOM 775 N N . GLY A 1 98 ? 31.621 11.221 -1.176 1.00 89.88 98 GLY A N 1
ATOM 776 C CA . GLY A 1 98 ? 30.781 12.413 -1.281 1.00 89.88 98 GLY A CA 1
ATOM 777 C C . GLY A 1 98 ? 29.298 12.105 -1.075 1.00 89.88 98 GLY A C 1
ATOM 778 O O . GLY A 1 98 ? 28.605 12.875 -0.416 1.00 89.88 98 GLY A O 1
ATOM 779 N N . LEU A 1 99 ? 28.823 10.949 -1.552 1.00 88.88 99 LEU A N 1
ATOM 780 C CA . LEU A 1 99 ? 27.459 10.481 -1.299 1.00 88.88 99 LEU A CA 1
ATOM 781 C C . LEU A 1 99 ? 27.259 10.040 0.161 1.00 88.88 99 LEU A C 1
ATOM 783 O O . LEU A 1 99 ? 26.229 10.347 0.758 1.00 88.88 99 LEU A O 1
ATOM 787 N N . ALA A 1 100 ? 28.252 9.383 0.767 1.00 89.50 100 ALA A N 1
ATOM 788 C CA . ALA A 1 100 ? 28.220 9.056 2.193 1.00 89.50 100 ALA A CA 1
ATOM 789 C C . ALA A 1 100 ? 28.215 10.331 3.058 1.00 89.50 100 ALA A C 1
ATOM 791 O O . ALA A 1 100 ? 27.451 10.432 4.016 1.00 89.50 100 ALA A O 1
ATOM 792 N N . LEU A 1 101 ? 29.007 11.336 2.670 1.00 90.38 101 LEU A N 1
ATOM 793 C CA . LEU A 1 101 ? 29.035 12.658 3.290 1.00 90.38 101 LEU A CA 1
ATOM 794 C C . LEU A 1 101 ? 27.711 13.417 3.099 1.00 90.38 101 LEU A C 1
ATOM 796 O O . LEU A 1 101 ? 27.286 14.106 4.020 1.00 90.38 101 LEU A O 1
ATOM 800 N N . PHE A 1 102 ? 27.036 13.279 1.951 1.00 88.81 102 PHE A N 1
ATOM 801 C CA . PHE A 1 102 ? 25.687 13.818 1.743 1.00 88.81 102 PHE A CA 1
ATOM 802 C C . PHE A 1 102 ? 24.693 13.233 2.751 1.00 88.81 102 PHE A C 1
ATOM 804 O O . PHE A 1 102 ? 24.122 13.990 3.531 1.00 88.81 102 PHE A O 1
ATOM 811 N N . PHE A 1 103 ? 24.532 11.905 2.801 1.00 85.62 103 PHE A N 1
ATOM 812 C CA . PHE A 1 103 ? 23.586 11.280 3.735 1.00 85.62 103 PHE A CA 1
ATOM 813 C C . PHE A 1 103 ? 23.949 11.535 5.205 1.00 85.62 103 PHE A C 1
ATOM 815 O O . PHE A 1 103 ? 23.058 11.798 6.010 1.00 85.62 103 PHE A O 1
ATOM 822 N N . GLY A 1 104 ? 25.241 11.528 5.550 1.00 86.06 104 GLY A N 1
ATOM 823 C CA . GLY A 1 104 ? 25.715 11.827 6.901 1.00 86.06 104 GLY A CA 1
ATOM 824 C C . GLY A 1 104 ? 25.435 13.268 7.336 1.00 86.06 104 GLY A C 1
ATOM 825 O O . GLY A 1 104 ? 24.850 13.481 8.395 1.00 86.06 104 GLY A O 1
ATOM 826 N N . VAL A 1 105 ? 25.809 14.265 6.523 1.00 87.00 105 VAL A N 1
ATOM 827 C CA . VAL A 1 105 ? 25.584 15.685 6.854 1.00 87.00 105 VAL A CA 1
ATOM 828 C C . VAL A 1 105 ? 24.098 16.019 6.830 1.00 87.00 105 VAL A C 1
ATOM 830 O O . VAL A 1 105 ? 23.622 16.643 7.774 1.00 87.00 105 VAL A O 1
ATOM 833 N N . MET A 1 106 ? 23.349 15.573 5.814 1.00 84.62 106 MET A N 1
ATOM 834 C CA . MET A 1 106 ? 21.903 15.797 5.777 1.00 84.62 106 MET A CA 1
ATOM 835 C C . MET A 1 106 ? 21.236 15.181 7.004 1.00 84.62 106 MET A C 1
ATOM 837 O O . MET A 1 106 ? 20.567 15.910 7.723 1.00 84.62 106 MET A O 1
ATOM 841 N N . GLY A 1 107 ? 21.492 13.900 7.302 1.00 83.19 107 GLY A N 1
ATOM 842 C CA . GLY A 1 107 ? 20.918 13.193 8.450 1.00 83.19 107 GLY A CA 1
ATOM 843 C C . GLY A 1 107 ? 21.242 13.831 9.808 1.00 83.19 107 GLY A C 1
ATOM 844 O O . GLY A 1 107 ? 20.359 13.936 10.657 1.00 83.19 107 GLY A O 1
ATOM 845 N N . LEU A 1 108 ? 22.467 14.340 9.997 1.00 85.44 108 LEU A N 1
ATOM 846 C CA . LEU A 1 108 ? 22.828 15.146 11.174 1.00 85.44 108 LEU A CA 1
ATOM 847 C C . LEU A 1 108 ? 21.985 16.427 11.273 1.00 85.44 108 LEU A C 1
ATOM 849 O O . LEU A 1 108 ? 21.529 16.781 12.358 1.00 85.44 108 LEU A O 1
ATOM 853 N N . MET A 1 109 ? 21.740 17.102 10.147 1.00 85.25 109 MET A N 1
ATOM 854 C CA . MET A 1 109 ? 20.926 18.320 10.084 1.00 85.25 109 MET A CA 1
ATOM 855 C C . MET A 1 109 ? 19.412 18.077 10.221 1.00 85.25 109 MET A C 1
ATOM 857 O O . MET A 1 109 ? 18.667 19.043 10.369 1.00 85.25 109 MET A O 1
ATOM 861 N N . GLU A 1 110 ? 18.936 16.829 10.181 1.00 80.69 110 GLU A N 1
ATOM 862 C CA . GLU A 1 110 ? 17.544 16.483 10.518 1.00 80.69 110 GLU A CA 1
ATOM 863 C C . GLU A 1 110 ? 17.332 16.226 12.018 1.00 80.69 110 GLU A C 1
ATOM 865 O O . GLU A 1 110 ? 16.196 16.061 12.440 1.00 80.69 110 GLU A O 1
ATOM 870 N N . ALA A 1 111 ? 18.406 16.148 12.816 1.00 67.56 111 ALA A N 1
ATOM 871 C CA . ALA A 1 111 ? 18.386 15.815 14.247 1.00 67.56 111 ALA A CA 1
ATOM 872 C C . ALA A 1 111 ? 17.763 14.446 14.630 1.00 67.56 111 ALA A C 1
ATOM 874 O O . ALA A 1 111 ? 17.647 14.144 15.816 1.00 67.56 111 ALA A O 1
ATOM 875 N N . ASN A 1 112 ? 17.470 13.569 13.660 1.00 65.12 112 ASN A N 1
ATOM 876 C CA . ASN A 1 112 ? 16.797 12.266 13.831 1.00 65.12 112 ASN A CA 1
ATOM 877 C C . ASN A 1 112 ? 17.602 11.180 14.601 1.00 65.12 112 ASN A C 1
ATOM 879 O O . ASN A 1 112 ? 17.235 10.005 14.610 1.00 65.12 112 ASN A O 1
ATOM 883 N N . GLY A 1 113 ? 18.704 11.548 15.259 1.00 74.25 113 GLY A N 1
ATOM 884 C CA . GLY A 1 113 ? 19.563 10.638 16.022 1.00 74.25 113 GLY A CA 1
ATOM 885 C C . GLY A 1 113 ? 20.433 9.706 15.164 1.00 74.25 113 GLY A C 1
ATOM 886 O O . GLY A 1 113 ? 20.227 9.520 13.967 1.00 74.25 113 GLY A O 1
ATOM 887 N N . LEU A 1 114 ? 21.440 9.088 15.792 1.00 76.62 114 LEU A N 1
ATOM 888 C CA . LEU A 1 114 ? 22.422 8.241 15.093 1.00 76.62 114 LEU A CA 1
ATOM 889 C C . LEU A 1 114 ? 21.813 6.982 14.451 1.00 76.62 114 LEU A C 1
ATOM 891 O O . LEU A 1 114 ? 22.388 6.446 13.504 1.00 76.62 114 LEU A O 1
ATOM 895 N N . GLN A 1 115 ? 20.668 6.511 14.950 1.00 74.69 115 GLN A N 1
ATOM 896 C CA . GLN A 1 115 ? 20.009 5.309 14.443 1.00 74.69 115 GLN A CA 1
ATOM 897 C C . GLN A 1 115 ? 19.316 5.570 13.098 1.00 74.69 115 GLN A C 1
ATOM 899 O O . GLN A 1 115 ? 19.674 4.927 12.118 1.00 74.69 115 GLN A O 1
ATOM 904 N N . ALA A 1 116 ? 18.483 6.610 12.980 1.00 69.44 116 ALA A N 1
ATOM 905 C CA . ALA A 1 116 ? 17.855 6.963 11.703 1.00 69.44 116 ALA A CA 1
ATOM 906 C C . ALA A 1 116 ? 18.876 7.318 10.600 1.00 69.44 116 ALA A C 1
ATOM 908 O O . ALA A 1 116 ? 18.629 7.072 9.420 1.00 69.44 116 ALA A O 1
ATOM 909 N N . ILE A 1 117 ? 20.051 7.854 10.966 1.00 76.31 117 ILE A N 1
ATOM 910 C CA . ILE A 1 117 ? 21.166 8.069 10.025 1.00 76.31 117 ILE A CA 1
ATOM 911 C C . ILE A 1 117 ? 21.704 6.728 9.500 1.00 76.31 117 ILE A C 1
ATOM 913 O O . ILE A 1 117 ? 21.976 6.602 8.305 1.00 76.31 117 ILE A O 1
ATOM 917 N N . ARG A 1 118 ? 21.832 5.715 10.368 1.00 81.62 118 ARG A N 1
ATOM 918 C CA . ARG A 1 118 ? 22.252 4.354 9.996 1.00 81.62 118 ARG A CA 1
ATOM 919 C C . ARG A 1 118 ? 21.243 3.692 9.062 1.00 81.62 118 ARG A C 1
ATOM 921 O O . ARG A 1 118 ? 21.649 3.125 8.053 1.00 81.62 118 ARG A O 1
ATOM 928 N N . ASP A 1 119 ? 19.960 3.825 9.372 1.00 76.12 119 ASP A N 1
ATOM 929 C CA . ASP A 1 119 ? 18.873 3.182 8.631 1.00 76.12 119 ASP A CA 1
ATOM 930 C C . ASP A 1 119 ? 18.666 3.868 7.261 1.00 76.12 119 ASP A C 1
ATOM 932 O O . ASP A 1 119 ? 18.548 3.207 6.227 1.00 76.12 119 ASP A O 1
ATOM 936 N N . LYS A 1 120 ? 18.793 5.206 7.186 1.00 70.12 120 LYS A N 1
ATOM 937 C CA . LYS A 1 120 ? 18.912 5.915 5.896 1.00 70.12 120 LYS A CA 1
ATOM 938 C C . LYS A 1 120 ? 20.149 5.469 5.102 1.00 70.12 120 LYS A C 1
ATOM 940 O O . LYS A 1 120 ? 20.081 5.415 3.873 1.00 70.12 120 LYS A O 1
ATOM 945 N N . PHE A 1 121 ? 21.257 5.119 5.761 1.00 81.25 121 PHE A N 1
ATOM 946 C CA . PHE A 1 121 ? 22.458 4.630 5.080 1.00 81.25 121 PHE A CA 1
ATOM 947 C C . PHE A 1 121 ? 22.296 3.207 4.524 1.00 81.25 121 PHE A C 1
ATOM 949 O O . PHE A 1 121 ? 22.704 2.973 3.390 1.00 81.25 121 PHE A O 1
ATOM 956 N N . THR A 1 122 ? 21.689 2.259 5.245 1.00 77.44 122 THR A N 1
ATOM 957 C CA . THR A 1 122 ? 21.445 0.911 4.690 1.00 77.44 122 THR A CA 1
ATOM 958 C C . THR A 1 122 ? 20.506 0.959 3.490 1.00 77.44 122 THR A C 1
ATOM 960 O O . THR A 1 122 ? 20.727 0.254 2.503 1.00 77.44 122 THR A O 1
ATOM 963 N N . ASP A 1 123 ? 19.500 1.830 3.552 1.00 75.06 123 ASP A N 1
ATOM 964 C CA . ASP A 1 123 ? 18.351 1.758 2.657 1.00 75.06 123 ASP A CA 1
ATOM 965 C C . ASP A 1 123 ? 18.479 2.645 1.414 1.00 75.06 123 ASP A C 1
ATOM 967 O O . ASP A 1 123 ? 18.030 2.255 0.336 1.00 75.06 123 ASP A O 1
ATOM 971 N N . ALA A 1 124 ? 19.097 3.827 1.534 1.00 76.25 124 ALA A N 1
ATOM 972 C CA . ALA A 1 124 ? 19.202 4.789 0.434 1.00 76.25 124 ALA A CA 1
ATOM 973 C C . ALA A 1 124 ? 20.582 4.807 -0.244 1.00 76.25 124 ALA A C 1
ATOM 975 O O . ALA A 1 124 ? 20.664 5.068 -1.446 1.00 76.25 124 ALA A O 1
ATOM 976 N N . TYR A 1 125 ? 21.670 4.499 0.477 1.00 85.12 125 TYR A N 1
ATOM 977 C CA . TYR A 1 125 ? 23.034 4.662 -0.047 1.00 85.12 125 TYR A CA 1
ATOM 978 C C . TYR A 1 125 ? 23.322 3.791 -1.276 1.00 85.12 125 TYR A C 1
ATOM 980 O O . TYR A 1 125 ? 23.840 4.289 -2.274 1.00 85.12 125 TYR A O 1
ATOM 988 N N . PHE A 1 126 ? 22.976 2.500 -1.237 1.00 84.94 126 PHE A N 1
ATOM 989 C CA . PHE A 1 126 ? 23.269 1.581 -2.342 1.00 84.94 126 PHE A CA 1
ATOM 990 C C . PHE A 1 126 ? 22.434 1.855 -3.608 1.00 84.94 126 PHE A C 1
ATOM 992 O O . PHE A 1 126 ? 23.030 1.892 -4.691 1.00 84.94 126 PHE A O 1
ATOM 999 N N . PRO A 1 127 ? 21.109 2.118 -3.533 1.00 80.00 127 PRO A N 1
ATOM 1000 C CA . PRO A 1 127 ? 20.354 2.659 -4.665 1.00 80.00 127 PRO A CA 1
ATOM 1001 C C . PRO A 1 127 ? 20.973 3.948 -5.216 1.00 80.00 127 PRO A C 1
ATOM 1003 O O . PRO A 1 127 ? 21.200 4.052 -6.426 1.00 80.00 127 PRO A O 1
ATOM 1006 N N . ALA A 1 128 ? 21.327 4.889 -4.334 1.00 80.50 128 ALA A N 1
ATOM 1007 C CA . ALA A 1 128 ? 21.898 6.169 -4.724 1.00 80.50 128 ALA A CA 1
ATOM 1008 C C . ALA A 1 128 ? 23.258 6.045 -5.418 1.00 80.50 128 ALA A C 1
ATOM 1010 O O . ALA A 1 128 ? 23.473 6.670 -6.457 1.00 80.50 128 ALA A O 1
ATOM 1011 N N . LEU A 1 129 ? 24.143 5.174 -4.933 1.00 86.25 129 LEU A N 1
ATOM 1012 C CA . LEU A 1 129 ? 25.428 4.906 -5.575 1.00 86.25 129 LEU A CA 1
ATOM 1013 C C . LEU A 1 129 ? 25.245 4.201 -6.929 1.00 86.25 129 LEU A C 1
ATOM 1015 O O . LEU A 1 129 ? 25.918 4.546 -7.900 1.00 86.25 129 LEU A O 1
ATOM 1019 N N . LYS A 1 130 ? 24.287 3.268 -7.031 1.00 85.38 130 LYS A N 1
ATOM 1020 C CA . LYS A 1 130 ? 24.003 2.539 -8.275 1.00 85.38 130 LYS A CA 1
ATOM 1021 C C . LYS A 1 130 ? 23.588 3.476 -9.408 1.00 85.38 130 LYS A C 1
ATOM 1023 O O . LYS A 1 130 ? 24.162 3.389 -10.490 1.00 85.38 130 LYS A O 1
ATOM 1028 N N . ALA A 1 131 ? 22.616 4.364 -9.191 1.00 79.81 131 ALA A N 1
ATOM 1029 C CA . ALA A 1 131 ? 22.218 5.309 -10.237 1.00 79.81 131 ALA A CA 1
ATOM 1030 C C . ALA A 1 131 ? 23.160 6.524 -10.342 1.00 79.81 131 ALA A C 1
ATOM 1032 O O . ALA A 1 131 ? 23.202 7.143 -11.408 1.00 79.81 131 ALA A O 1
ATOM 1033 N N . ASN A 1 132 ? 24.010 6.795 -9.336 1.00 87.94 132 ASN A N 1
ATOM 1034 C CA . ASN A 1 132 ? 25.146 7.700 -9.523 1.00 87.94 132 ASN A CA 1
ATOM 1035 C C . ASN A 1 132 ? 26.011 7.222 -10.705 1.00 87.94 132 ASN A C 1
ATOM 1037 O O . ASN A 1 132 ? 26.197 7.960 -11.671 1.00 87.94 132 ASN A O 1
ATOM 1041 N N . TYR A 1 133 ? 26.392 5.940 -10.692 1.00 89.94 133 TYR A N 1
ATOM 1042 C CA . TYR A 1 133 ? 27.182 5.288 -11.743 1.00 89.94 133 TYR A CA 1
ATOM 1043 C C . TYR A 1 133 ? 26.468 5.094 -13.090 1.00 89.94 133 TYR A C 1
ATOM 1045 O O . TYR A 1 133 ? 27.132 4.802 -14.082 1.00 89.94 133 TYR A O 1
ATOM 1053 N N . VAL A 1 134 ? 25.147 5.275 -13.166 1.00 86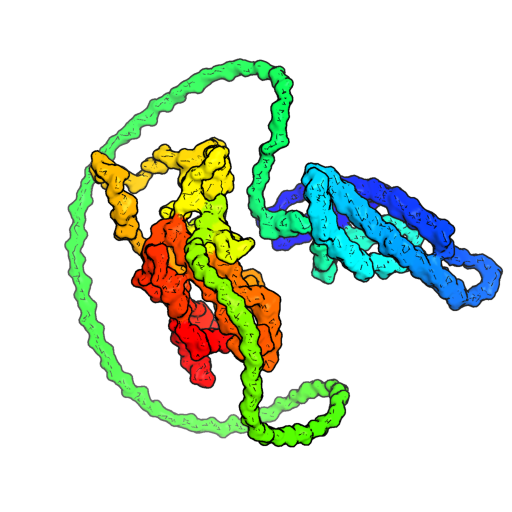.06 134 VAL A N 1
ATOM 1054 C CA . VAL A 1 134 ? 24.415 5.278 -14.447 1.00 86.06 134 VAL A CA 1
ATOM 1055 C C . VAL A 1 134 ? 24.489 6.652 -15.120 1.00 86.06 134 VAL A C 1
ATOM 1057 O O . VAL A 1 134 ? 24.652 6.734 -16.335 1.00 86.06 134 VAL A O 1
ATOM 1060 N N . VAL A 1 135 ? 24.375 7.734 -14.343 1.00 83.06 135 VAL A N 1
ATOM 1061 C CA . VAL A 1 135 ? 24.163 9.091 -14.877 1.00 83.06 135 VAL A CA 1
ATOM 1062 C C . VAL A 1 135 ? 25.447 9.924 -14.880 1.00 83.06 135 VAL A C 1
ATOM 1064 O O . VAL A 1 135 ? 25.800 10.542 -15.887 1.00 83.06 135 VAL A O 1
ATOM 1067 N N . TRP A 1 136 ? 26.179 9.941 -13.767 1.00 88.94 136 TRP A N 1
ATOM 1068 C CA . TRP A 1 136 ? 27.265 10.897 -13.554 1.00 88.94 136 TRP A CA 1
ATOM 1069 C C . TRP A 1 136 ? 28.563 10.630 -14.324 1.00 88.94 136 TRP A C 1
ATOM 1071 O O . TRP A 1 136 ? 29.213 11.625 -14.645 1.00 88.94 136 TRP A O 1
ATOM 1081 N N . PRO A 1 137 ? 28.946 9.401 -14.738 1.00 93.31 137 PRO A N 1
ATOM 1082 C CA . PRO A 1 137 ? 30.128 9.222 -15.582 1.00 93.31 137 PRO A CA 1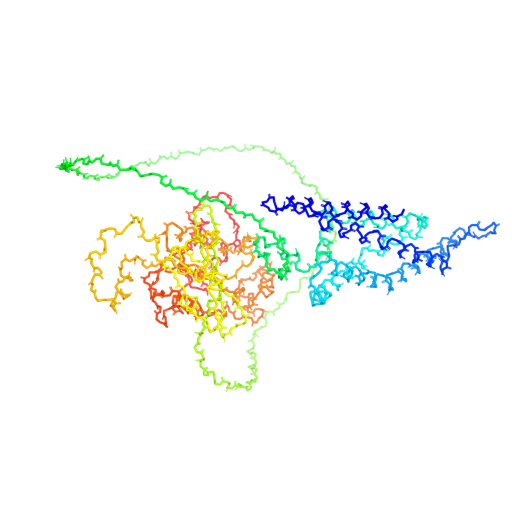
ATOM 1083 C C . PRO A 1 137 ? 30.047 10.014 -16.894 1.00 93.31 137 PRO A C 1
ATOM 1085 O O . PRO A 1 137 ? 31.030 10.627 -17.303 1.00 93.31 137 PRO A O 1
ATOM 1088 N N . LEU A 1 138 ? 28.871 10.072 -17.532 1.00 91.31 138 LEU A N 1
ATOM 1089 C CA . LEU A 1 138 ? 28.668 10.836 -18.769 1.00 91.31 138 LEU A CA 1
ATOM 1090 C C . LEU A 1 138 ? 28.726 12.351 -18.518 1.00 91.31 138 LEU A C 1
ATOM 1092 O O . LEU A 1 138 ? 29.397 13.074 -19.256 1.00 91.31 138 LEU A O 1
ATOM 1096 N N . VAL A 1 139 ? 28.094 12.823 -17.438 1.00 92.38 139 VAL A N 1
ATOM 1097 C CA . VAL A 1 139 ? 28.142 14.23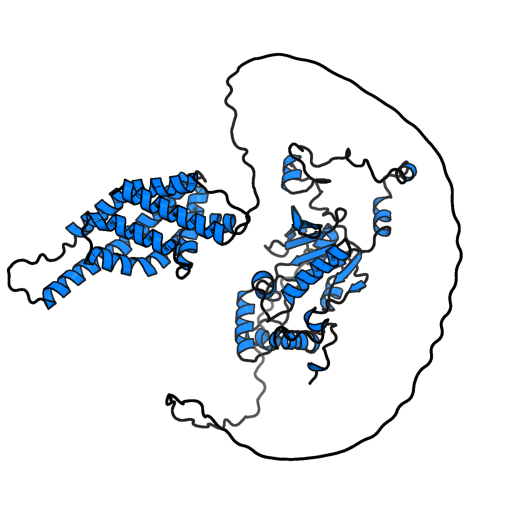6 -17.016 1.00 92.38 139 VAL A CA 1
ATOM 1098 C C . VAL A 1 139 ? 29.580 14.663 -16.696 1.00 92.38 139 VAL A C 1
ATOM 1100 O O . VAL A 1 139 ? 30.023 15.725 -17.133 1.00 92.38 139 VAL A O 1
ATOM 1103 N N . GLN A 1 140 ? 30.344 13.821 -15.995 1.00 94.44 140 GLN A N 1
ATOM 1104 C CA . GLN A 1 140 ? 31.730 14.097 -15.614 1.00 94.44 140 GLN A CA 1
ATOM 1105 C C . GLN A 1 140 ? 32.701 14.036 -16.802 1.00 94.44 140 GLN A C 1
ATOM 1107 O O . GLN A 1 140 ? 33.628 14.846 -16.859 1.00 94.44 140 GLN A O 1
ATOM 1112 N N . LEU A 1 141 ? 32.462 13.176 -17.804 1.00 94.44 141 LEU A N 1
ATOM 1113 C CA . LEU A 1 141 ? 33.203 13.222 -19.072 1.00 94.44 141 LEU A CA 1
ATOM 1114 C C . LEU A 1 141 ? 33.044 14.587 -19.761 1.00 94.44 141 LEU A C 1
ATOM 1116 O O . LEU A 1 141 ? 34.043 15.159 -20.196 1.00 94.44 141 LEU A O 1
ATOM 1120 N N . VAL A 1 142 ? 31.826 15.141 -19.823 1.00 93.94 142 VAL A N 1
ATOM 1121 C CA . VAL A 1 142 ? 31.578 16.493 -20.367 1.00 93.94 142 VAL A CA 1
ATOM 1122 C C . VAL A 1 142 ? 32.259 17.558 -19.499 1.00 93.94 142 VAL A C 1
ATOM 1124 O O . VAL A 1 142 ? 33.016 18.385 -20.015 1.00 93.94 142 VAL A O 1
ATOM 1127 N N . ASN A 1 143 ? 32.063 17.491 -18.180 1.00 94.81 143 ASN A N 1
ATOM 1128 C CA . ASN A 1 143 ? 32.613 18.427 -17.200 1.00 94.81 143 ASN A CA 1
ATOM 1129 C C . ASN A 1 143 ? 34.145 18.548 -17.306 1.00 94.81 143 ASN A C 1
ATOM 1131 O O . ASN A 1 143 ? 34.692 19.633 -17.512 1.00 94.81 143 ASN A O 1
ATOM 1135 N N . PHE A 1 144 ? 34.857 17.419 -17.241 1.00 94.94 144 PHE A N 1
ATOM 1136 C CA . PHE A 1 144 ? 36.317 17.392 -17.312 1.00 94.94 144 PHE A CA 1
ATOM 1137 C C . PHE A 1 144 ? 36.874 17.629 -18.723 1.00 94.94 144 PHE A C 1
ATOM 1139 O O . PHE A 1 144 ? 38.052 17.977 -18.837 1.00 94.94 144 PHE A O 1
ATOM 1146 N N . ARG A 1 145 ? 36.078 17.448 -19.790 1.00 92.06 145 ARG A N 1
ATOM 1147 C CA . ARG A 1 145 ? 36.520 17.677 -21.177 1.00 92.06 145 ARG A CA 1
ATOM 1148 C C . ARG A 1 145 ? 36.432 19.133 -21.614 1.00 92.06 145 ARG A C 1
ATOM 1150 O O . ARG A 1 145 ? 37.294 19.549 -22.393 1.00 92.06 145 ARG A O 1
ATOM 1157 N N . PHE A 1 146 ? 35.401 19.858 -21.181 1.00 91.75 146 PHE A N 1
ATOM 1158 C CA . PHE A 1 146 ? 35.043 21.161 -21.752 1.00 91.75 146 PHE A CA 1
ATOM 1159 C C . PHE A 1 146 ? 35.059 22.325 -20.755 1.00 91.75 146 PHE A C 1
ATOM 1161 O O . PHE A 1 146 ? 35.231 23.461 -21.189 1.00 91.75 146 PHE A O 1
ATOM 1168 N N . LEU A 1 147 ? 34.899 22.086 -19.448 1.00 92.88 147 LEU A N 1
ATOM 1169 C CA . LEU A 1 147 ? 34.693 23.177 -18.491 1.00 92.88 147 LEU A CA 1
ATOM 1170 C C . LEU A 1 147 ? 35.972 23.573 -17.726 1.00 92.88 147 LEU A C 1
ATOM 1172 O O . LEU A 1 147 ? 36.635 22.714 -17.125 1.00 92.88 147 LEU A O 1
ATOM 1176 N N . PRO A 1 148 ? 36.303 24.882 -17.678 1.00 90.88 148 PRO A N 1
ATOM 1177 C CA . PRO A 1 148 ? 37.291 25.426 -16.752 1.00 90.88 148 PRO A CA 1
ATOM 1178 C C . PRO A 1 148 ? 36.923 25.130 -15.293 1.00 90.88 148 PRO A C 1
ATOM 1180 O O . PRO A 1 148 ? 35.744 25.106 -14.933 1.00 90.88 148 PRO A O 1
ATOM 1183 N N . LEU A 1 149 ? 37.939 24.964 -14.440 1.00 89.00 149 LEU A N 1
ATOM 1184 C CA . LEU A 1 149 ? 37.801 24.572 -13.030 1.00 89.00 149 LEU A CA 1
ATOM 1185 C C . LEU A 1 149 ? 36.748 25.403 -12.262 1.00 89.00 149 LEU A C 1
ATOM 1187 O O . LEU A 1 149 ? 35.946 24.842 -11.517 1.00 89.00 149 LEU A O 1
ATOM 1191 N N . GLN A 1 150 ? 36.687 26.716 -12.507 1.00 89.56 150 GLN A N 1
ATOM 1192 C CA . GLN A 1 150 ? 35.742 27.643 -11.868 1.00 89.56 150 GLN A CA 1
ATOM 1193 C C . GLN A 1 150 ? 34.252 27.394 -12.187 1.00 89.56 150 GLN A C 1
ATOM 1195 O O . GLN A 1 150 ? 33.395 27.806 -11.407 1.00 89.56 150 GLN A O 1
ATOM 1200 N N . TYR A 1 151 ? 33.928 26.713 -13.293 1.00 91.81 151 TYR A N 1
ATOM 1201 C CA . TYR A 1 151 ? 32.545 26.437 -13.712 1.00 91.81 151 TYR A CA 1
ATOM 1202 C C . TYR A 1 151 ? 32.097 24.998 -13.431 1.00 91.81 151 TYR A C 1
ATOM 1204 O O . TYR A 1 151 ? 30.898 24.724 -13.458 1.00 91.81 151 TYR A O 1
ATOM 1212 N N . ARG A 1 152 ? 33.024 24.085 -13.106 1.00 93.31 152 ARG A N 1
ATOM 1213 C CA . ARG A 1 152 ? 32.710 22.657 -12.923 1.00 93.31 152 ARG A CA 1
ATOM 1214 C C . ARG A 1 152 ? 31.741 22.376 -11.778 1.00 93.31 152 ARG A C 1
ATOM 1216 O O . ARG A 1 152 ? 30.880 21.514 -11.913 1.00 93.31 152 ARG A O 1
ATOM 1223 N N . VAL A 1 153 ? 31.868 23.101 -10.663 1.00 91.44 153 VAL A N 1
ATOM 1224 C CA . VAL A 1 153 ? 30.978 22.944 -9.498 1.00 91.44 153 VAL A CA 1
ATOM 1225 C C . VAL A 1 153 ? 29.569 23.499 -9.796 1.00 91.44 153 VAL A C 1
ATOM 1227 O O . VAL A 1 153 ? 28.618 22.729 -9.675 1.00 91.44 153 VAL A O 1
ATOM 1230 N N . PRO A 1 154 ? 29.395 24.746 -10.297 1.00 89.75 154 PRO A N 1
ATOM 1231 C CA . PRO A 1 154 ? 28.089 25.220 -10.772 1.00 89.75 154 PRO A CA 1
ATOM 1232 C C . PRO A 1 154 ? 27.430 24.332 -11.839 1.00 89.75 154 PRO A C 1
ATOM 1234 O O . PRO A 1 154 ? 26.219 24.128 -11.784 1.00 89.75 154 PRO A O 1
ATOM 1237 N N . PHE A 1 155 ? 28.197 23.787 -12.792 1.00 92.31 155 PHE A N 1
ATOM 1238 C CA . PHE A 1 155 ? 27.667 22.893 -13.828 1.00 92.31 155 PHE A CA 1
ATOM 1239 C C . PHE A 1 155 ? 27.096 21.601 -13.241 1.00 92.31 155 PHE A C 1
ATOM 1241 O O . PHE A 1 155 ? 25.946 21.275 -13.519 1.00 92.31 155 PHE A O 1
ATOM 1248 N N . VAL A 1 156 ? 27.864 20.906 -12.393 1.00 89.81 156 VAL A N 1
ATOM 1249 C CA . VAL A 1 156 ? 27.415 19.685 -11.701 1.00 89.81 156 VAL A CA 1
ATOM 1250 C C . VAL A 1 156 ? 26.100 19.935 -10.962 1.00 89.81 156 VAL A C 1
ATOM 1252 O O . VAL A 1 156 ? 25.140 19.194 -11.157 1.00 89.81 156 VAL A O 1
ATOM 1255 N N . SER A 1 157 ? 26.008 21.027 -10.203 1.00 87.62 157 SER A N 1
ATOM 1256 C CA . SER A 1 157 ? 24.789 21.363 -9.460 1.00 87.62 157 SER A CA 1
ATOM 1257 C C . SER A 1 157 ? 23.616 21.746 -10.369 1.00 87.62 157 SER A C 1
ATOM 1259 O O . SER A 1 157 ? 22.498 21.313 -10.110 1.00 87.62 157 SER A O 1
ATOM 1261 N N . SER A 1 158 ? 23.855 22.461 -11.475 1.00 87.81 158 SER A N 1
ATOM 1262 C CA . SER A 1 158 ? 22.809 22.800 -12.459 1.00 87.81 158 SER A CA 1
ATOM 1263 C C . SER A 1 158 ? 22.251 21.560 -13.171 1.00 87.81 158 SER A C 1
ATOM 1265 O O . SER A 1 158 ? 21.047 21.464 -13.403 1.00 87.81 158 SER A O 1
ATOM 1267 N N . ILE A 1 159 ? 23.106 20.578 -13.483 1.00 86.12 159 ILE A N 1
ATOM 1268 C CA . ILE A 1 159 ? 22.665 19.280 -14.013 1.00 86.12 159 ILE A CA 1
ATOM 1269 C C . ILE A 1 159 ? 21.875 18.502 -12.951 1.00 86.12 159 ILE A C 1
ATOM 1271 O O . ILE A 1 159 ? 20.859 17.902 -13.292 1.00 86.12 159 ILE A O 1
ATOM 1275 N N . GLY A 1 160 ? 22.267 18.572 -11.673 1.00 80.38 160 GLY A N 1
ATOM 1276 C CA . GLY A 1 160 ? 21.482 18.038 -10.553 1.00 80.38 160 GLY A CA 1
ATOM 1277 C C . GLY A 1 160 ? 20.064 18.622 -10.492 1.00 80.38 160 GLY A C 1
ATOM 1278 O O . GLY A 1 160 ? 19.091 17.869 -10.488 1.00 80.38 160 GLY A O 1
ATOM 1279 N N . THR A 1 161 ? 19.939 19.951 -10.564 1.00 77.75 161 THR A N 1
ATOM 1280 C CA . THR A 1 161 ? 18.652 20.668 -10.637 1.00 77.75 161 THR A CA 1
ATOM 1281 C C . THR A 1 161 ? 17.787 20.204 -11.816 1.00 77.75 161 THR A C 1
ATOM 1283 O O . THR A 1 161 ? 16.576 20.022 -11.667 1.00 77.75 161 THR A O 1
ATOM 1286 N N . HIS A 1 162 ? 18.385 19.969 -12.989 1.00 78.06 162 HIS A N 1
ATOM 1287 C CA . HIS A 1 162 ? 17.640 19.495 -14.159 1.00 78.06 162 HIS A CA 1
ATOM 1288 C C . HIS A 1 162 ? 17.234 18.014 -14.056 1.00 78.06 162 HIS A C 1
ATOM 1290 O O . HIS A 1 162 ? 16.119 17.645 -14.419 1.00 78.06 162 HIS A O 1
ATOM 1296 N N . CYS A 1 163 ? 18.097 17.169 -13.486 1.00 71.19 163 CYS A N 1
ATOM 1297 C CA . CYS A 1 163 ? 17.804 15.758 -13.220 1.00 71.19 163 CYS A CA 1
ATOM 1298 C C . CYS A 1 163 ? 16.615 15.560 -12.265 1.00 71.19 163 CYS A C 1
ATOM 1300 O O . CYS A 1 163 ? 15.903 14.570 -12.393 1.00 71.19 163 CYS A O 1
ATOM 1302 N N . ILE A 1 164 ? 16.397 16.503 -11.344 1.00 66.62 164 ILE A N 1
ATOM 1303 C CA . ILE A 1 164 ? 15.285 16.504 -10.380 1.00 66.62 164 ILE A CA 1
ATOM 1304 C C . ILE A 1 164 ? 13.988 17.087 -10.976 1.00 66.62 164 ILE A C 1
ATOM 1306 O O . ILE A 1 164 ? 12.903 16.751 -10.516 1.00 66.62 164 ILE A O 1
ATOM 1310 N N . SER A 1 165 ? 14.071 17.923 -12.018 1.00 58.06 165 SER A N 1
ATOM 1311 C CA . SER A 1 165 ? 12.902 18.579 -12.636 1.00 58.06 165 SER A CA 1
ATOM 1312 C C . SER A 1 165 ? 12.375 17.908 -13.914 1.00 58.06 165 SER A C 1
ATOM 1314 O O . SER A 1 165 ? 11.358 18.338 -14.456 1.00 58.06 165 SER A O 1
ATOM 1316 N N . SER A 1 166 ? 13.026 16.846 -14.402 1.00 54.56 166 SER A N 1
ATOM 1317 C CA . SER A 1 166 ? 12.610 16.116 -15.608 1.00 54.56 166 SER A CA 1
ATOM 1318 C C . SER A 1 166 ? 11.657 14.948 -15.288 1.00 54.56 166 SER A C 1
ATOM 1320 O O . SER A 1 166 ? 12.098 13.949 -14.713 1.00 54.56 166 SER A O 1
ATOM 1322 N N . PRO A 1 167 ? 10.389 14.966 -15.753 1.00 45.62 167 PRO A N 1
ATOM 1323 C CA . PRO A 1 167 ? 9.450 13.853 -15.562 1.00 45.62 167 PRO A CA 1
ATOM 1324 C C . PRO A 1 167 ? 9.792 12.606 -16.399 1.00 45.62 167 PRO A C 1
ATOM 1326 O O . PRO A 1 167 ? 9.155 11.570 -16.242 1.00 45.62 167 PRO A O 1
ATOM 1329 N N . SER A 1 168 ? 10.806 12.667 -17.270 1.00 44.25 168 SER A N 1
ATOM 1330 C CA . SER A 1 168 ? 11.370 11.475 -17.928 1.00 44.25 168 SER A CA 1
ATOM 1331 C C . SER A 1 168 ? 12.467 10.791 -17.097 1.00 44.25 168 SER A C 1
ATOM 1333 O O . SER A 1 168 ? 12.856 9.665 -17.397 1.00 44.25 168 SER A O 1
ATOM 1335 N N . THR A 1 169 ? 12.933 11.436 -16.020 1.00 45.03 169 THR A N 1
ATOM 1336 C CA . THR A 1 169 ? 14.054 10.984 -15.179 1.00 45.03 169 THR A CA 1
ATOM 1337 C C . THR A 1 169 ? 13.603 10.605 -13.759 1.00 45.03 169 THR A C 1
ATOM 1339 O O . THR A 1 169 ? 14.397 10.627 -12.822 1.00 45.03 169 THR A O 1
ATOM 1342 N N . ILE A 1 170 ? 12.330 10.212 -13.597 1.00 41.31 170 ILE A N 1
ATOM 1343 C CA . ILE A 1 170 ? 11.657 9.900 -12.314 1.00 41.31 170 ILE A CA 1
ATOM 1344 C C . ILE A 1 170 ? 12.462 8.949 -11.406 1.00 41.31 170 ILE A C 1
ATOM 1346 O O . ILE A 1 170 ? 12.419 9.077 -10.184 1.00 41.31 170 ILE A O 1
ATOM 1350 N N . SER A 1 171 ? 13.273 8.046 -11.969 1.00 41.41 171 SER A N 1
ATOM 1351 C CA . SER A 1 171 ? 14.185 7.176 -11.207 1.00 41.41 171 SER A CA 1
ATOM 1352 C C . SER A 1 171 ? 15.222 7.914 -10.338 1.00 41.41 171 SER A C 1
ATOM 1354 O O . SER A 1 171 ? 15.868 7.260 -9.523 1.00 41.41 171 SER A O 1
ATOM 1356 N N . LEU A 1 172 ? 15.403 9.234 -10.493 1.00 39.56 172 LEU A N 1
ATOM 1357 C CA . LEU A 1 172 ? 16.277 10.055 -9.646 1.00 39.56 172 LEU A CA 1
ATOM 1358 C C . LEU A 1 172 ? 15.553 10.759 -8.480 1.00 39.56 172 LEU A C 1
ATOM 1360 O O . LEU A 1 172 ? 16.206 11.037 -7.475 1.00 39.56 172 LEU A O 1
ATOM 1364 N N . GLU A 1 173 ? 14.232 10.984 -8.537 1.00 41.12 173 GLU A N 1
ATOM 1365 C CA . GLU A 1 173 ? 13.463 11.452 -7.361 1.00 41.12 173 GLU A CA 1
ATOM 1366 C C . GLU A 1 173 ? 13.494 10.388 -6.250 1.00 41.12 173 GLU A C 1
ATOM 1368 O O . GLU A 1 173 ? 13.850 10.684 -5.108 1.00 41.12 173 GLU A O 1
ATOM 1373 N N . PHE A 1 174 ? 13.267 9.122 -6.626 1.00 39.97 174 PHE A N 1
ATOM 1374 C CA . PHE A 1 174 ? 13.396 7.926 -5.773 1.00 39.97 174 PHE A CA 1
ATOM 1375 C C . PHE A 1 174 ? 14.798 7.702 -5.171 1.00 39.97 174 PHE A C 1
ATOM 1377 O O . PHE A 1 174 ? 15.011 6.722 -4.460 1.00 39.97 174 PHE A O 1
ATOM 1384 N N . LEU A 1 175 ? 15.768 8.560 -5.492 1.00 41.75 175 LEU A N 1
ATOM 1385 C CA . LEU A 1 175 ? 17.182 8.352 -5.205 1.00 41.75 175 LEU A CA 1
ATOM 1386 C C . LEU A 1 175 ? 17.756 9.309 -4.153 1.00 41.75 175 LEU A C 1
ATOM 1388 O O . LEU A 1 175 ? 18.721 8.967 -3.471 1.00 41.75 175 LEU A O 1
ATOM 1392 N N . PHE A 1 176 ? 17.170 10.503 -4.032 1.00 39.75 176 PHE A N 1
ATOM 1393 C CA . PHE A 1 176 ? 17.531 11.500 -3.017 1.00 39.75 176 PHE A CA 1
ATOM 1394 C C . PHE A 1 176 ? 16.552 11.517 -1.836 1.00 39.75 176 PHE A C 1
ATOM 1396 O O . PHE A 1 176 ? 16.920 11.935 -0.738 1.00 39.75 176 PHE A O 1
ATOM 1403 N N . MET A 1 177 ? 15.332 11.008 -2.023 1.00 36.62 177 MET A N 1
ATOM 1404 C CA . MET A 1 177 ? 14.416 10.719 -0.922 1.00 36.62 177 MET A CA 1
ATOM 1405 C C . MET A 1 177 ? 14.840 9.420 -0.230 1.00 36.62 177 MET A C 1
ATOM 1407 O O . MET A 1 177 ? 14.589 8.324 -0.725 1.00 36.62 177 MET A O 1
ATOM 1411 N N . GLY A 1 178 ? 15.481 9.543 0.936 1.00 34.03 178 GLY A N 1
ATOM 1412 C CA . GLY A 1 178 ? 15.687 8.401 1.827 1.00 34.03 178 GLY A CA 1
ATOM 1413 C C . GLY A 1 178 ? 14.344 7.786 2.241 1.00 34.03 178 GLY A C 1
ATOM 1414 O O . GLY A 1 178 ? 13.354 8.506 2.362 1.00 34.03 178 GLY A O 1
ATOM 1415 N N . ARG A 1 179 ? 14.320 6.465 2.468 1.00 31.83 179 ARG A N 1
ATOM 1416 C CA . ARG A 1 179 ? 13.104 5.630 2.577 1.00 31.83 179 ARG A CA 1
ATOM 1417 C C . ARG A 1 179 ? 11.989 6.218 3.460 1.00 31.83 179 ARG A C 1
ATOM 1419 O O . ARG A 1 179 ? 10.838 6.195 3.046 1.00 31.83 179 ARG A O 1
ATOM 1426 N N . HIS A 1 180 ? 12.330 6.839 4.591 1.00 31.41 180 HIS A N 1
ATOM 1427 C CA . HIS A 1 180 ? 11.365 7.523 5.464 1.00 31.41 180 HIS A CA 1
ATOM 1428 C C . HIS A 1 180 ? 10.559 8.654 4.798 1.00 31.41 180 HIS A C 1
ATOM 1430 O O . HIS A 1 180 ? 9.372 8.782 5.062 1.00 31.41 180 HIS A O 1
ATOM 1436 N N . SER A 1 181 ? 11.136 9.450 3.895 1.00 31.84 181 SER A N 1
ATOM 1437 C CA . SER A 1 181 ? 10.377 10.533 3.240 1.00 31.84 181 SER A CA 1
ATOM 1438 C C . SER A 1 181 ? 9.603 10.065 2.000 1.00 31.84 181 SER A C 1
ATOM 1440 O O . SER A 1 181 ? 8.756 10.801 1.492 1.00 31.84 181 SER A O 1
ATOM 1442 N N . LEU A 1 182 ? 9.837 8.827 1.536 1.00 30.95 182 LEU A N 1
ATOM 1443 C CA . LEU A 1 182 ? 8.878 8.120 0.677 1.00 30.95 182 LEU A CA 1
ATOM 1444 C C . LEU A 1 182 ? 7.642 7.682 1.475 1.00 30.95 182 LEU A C 1
ATOM 1446 O O . LEU A 1 182 ? 6.563 7.626 0.898 1.00 30.95 182 LEU A O 1
ATOM 1450 N N . GLU A 1 183 ? 7.759 7.442 2.785 1.00 31.89 183 GLU A N 1
ATOM 1451 C CA . GLU A 1 183 ? 6.584 7.251 3.639 1.00 31.89 183 GLU A CA 1
ATOM 1452 C C . GLU A 1 183 ? 5.840 8.583 3.827 1.00 31.89 183 GLU A C 1
ATOM 1454 O O . GLU A 1 183 ? 4.662 8.651 3.503 1.00 31.89 183 GLU A O 1
ATOM 1459 N N . GLU A 1 184 ? 6.510 9.681 4.197 1.00 33.47 184 GLU A N 1
ATOM 1460 C CA . GLU A 1 184 ? 5.857 10.994 4.421 1.00 33.47 184 GLU A CA 1
ATOM 1461 C C . GLU A 1 184 ? 5.125 11.587 3.194 1.00 33.47 184 GLU A C 1
ATOM 1463 O O . GLU A 1 184 ? 4.225 12.412 3.352 1.00 33.47 184 GLU A O 1
ATOM 1468 N N . THR A 1 185 ? 5.486 11.192 1.966 1.00 31.05 185 THR A N 1
ATOM 1469 C CA . THR A 1 185 ? 4.822 11.660 0.725 1.00 31.05 185 THR A CA 1
ATOM 1470 C C . THR A 1 185 ? 3.775 10.694 0.161 1.00 31.05 185 THR A C 1
ATOM 1472 O O . THR A 1 185 ? 3.008 11.089 -0.718 1.00 31.05 185 THR A O 1
ATOM 1475 N N . LEU A 1 186 ? 3.686 9.466 0.683 1.00 29.81 186 LEU A N 1
ATOM 1476 C CA . LEU A 1 186 ? 2.607 8.505 0.395 1.00 29.81 186 LEU A CA 1
ATOM 1477 C C . LEU A 1 186 ? 1.631 8.328 1.577 1.00 29.81 186 LEU A C 1
ATOM 1479 O O . LEU A 1 186 ? 0.510 7.867 1.373 1.00 29.81 186 LEU A O 1
ATOM 1483 N N . PHE A 1 187 ? 2.014 8.747 2.787 1.00 31.58 187 PHE A N 1
ATOM 1484 C CA . PHE A 1 187 ? 1.250 8.631 4.033 1.00 31.58 187 PHE A CA 1
ATOM 1485 C C . PHE A 1 187 ? 1.211 9.964 4.800 1.00 31.58 187 PHE A C 1
ATOM 1487 O O . PHE A 1 187 ? 1.814 10.124 5.858 1.00 31.58 187 PHE A O 1
ATOM 1494 N N . ALA A 1 188 ? 0.453 10.934 4.287 1.00 24.28 188 ALA A N 1
ATOM 1495 C CA . ALA A 1 188 ? 0.234 12.210 4.966 1.00 24.28 188 ALA A CA 1
ATOM 1496 C C . ALA A 1 188 ? -0.916 12.132 5.999 1.00 24.28 188 ALA A C 1
ATOM 1498 O O . ALA A 1 188 ? -2.036 12.558 5.715 1.00 24.28 188 ALA A O 1
ATOM 1499 N N . GLN A 1 189 ? -0.642 11.618 7.205 1.00 24.36 189 GLN A N 1
ATOM 1500 C CA . GLN A 1 189 ? -1.418 11.870 8.437 1.00 24.36 189 GLN A CA 1
ATOM 1501 C C . GLN A 1 189 ? -0.462 12.030 9.646 1.00 24.36 189 GLN A C 1
ATOM 1503 O O . GLN A 1 189 ? 0.662 11.536 9.584 1.00 24.36 189 GLN A O 1
ATOM 1508 N N . PRO A 1 190 ? -0.846 12.783 10.699 1.00 31.53 190 PRO A N 1
ATOM 1509 C CA . PRO A 1 190 ? 0.119 13.426 11.600 1.00 31.53 190 PRO A CA 1
ATOM 1510 C C . PRO A 1 190 ? 0.544 12.586 12.817 1.00 31.53 190 PRO A C 1
ATOM 1512 O O . PRO A 1 190 ? -0.172 11.684 13.245 1.00 31.53 190 PRO A O 1
ATOM 1515 N N . VAL A 1 191 ? 1.671 12.980 13.425 1.00 26.84 191 VAL A N 1
ATOM 1516 C CA . VAL A 1 191 ? 2.118 12.579 14.773 1.00 26.84 191 VAL A CA 1
ATOM 1517 C C . VAL A 1 191 ? 2.598 13.828 15.535 1.00 26.84 191 VAL A C 1
ATOM 1519 O O . VAL A 1 191 ? 3.101 14.775 14.928 1.00 26.84 191 VAL A O 1
ATOM 1522 N N . ASP A 1 192 ? 2.386 13.851 16.852 1.00 25.38 192 ASP A N 1
ATOM 1523 C CA . ASP A 1 192 ? 2.464 15.041 17.708 1.00 25.38 192 ASP A CA 1
ATOM 1524 C C . ASP A 1 192 ? 3.869 15.577 18.044 1.00 25.38 192 ASP A C 1
ATOM 1526 O O . ASP A 1 192 ? 4.857 14.850 18.158 1.00 25.38 192 ASP A O 1
ATOM 1530 N N . ILE A 1 193 ? 3.920 16.885 18.331 1.00 25.86 193 ILE A N 1
ATOM 1531 C CA . ILE A 1 193 ? 5.095 17.582 18.874 1.00 25.86 193 ILE A CA 1
ATOM 1532 C C . ILE A 1 193 ? 5.006 17.627 20.409 1.00 25.86 193 ILE A C 1
ATOM 1534 O O . ILE A 1 193 ? 4.527 18.606 20.980 1.00 25.86 193 ILE A O 1
ATOM 1538 N N . THR A 1 194 ? 5.528 16.610 21.103 1.00 25.92 194 THR A N 1
ATOM 1539 C CA . THR A 1 194 ? 5.734 16.675 22.566 1.00 25.92 194 THR A CA 1
ATOM 1540 C C . THR A 1 194 ? 7.046 16.036 23.026 1.00 25.92 194 THR A C 1
ATOM 1542 O O . THR A 1 194 ? 7.064 14.942 23.587 1.00 25.92 194 THR A O 1
ATOM 1545 N N . THR A 1 195 ? 8.169 16.747 22.887 1.00 25.80 195 THR A N 1
ATOM 1546 C CA . THR A 1 195 ? 9.326 16.563 23.788 1.00 25.80 195 THR A CA 1
ATOM 1547 C C . THR A 1 195 ? 10.096 17.872 23.970 1.00 25.80 195 THR A C 1
ATOM 1549 O O . THR A 1 195 ? 11.103 18.116 23.315 1.00 25.80 195 THR A O 1
ATOM 1552 N N . PHE A 1 196 ? 9.659 18.698 24.921 1.00 25.17 196 PHE A N 1
ATOM 1553 C CA . PHE A 1 196 ? 10.528 19.689 25.557 1.00 25.17 196 PHE A CA 1
ATOM 1554 C C . PHE A 1 196 ? 10.432 19.532 27.072 1.00 25.17 196 PHE A C 1
ATOM 1556 O O . PHE A 1 196 ? 9.346 19.597 27.646 1.00 25.17 196 PHE A O 1
ATOM 1563 N N . LYS A 1 197 ? 11.574 19.279 27.721 1.00 24.95 197 LYS A N 1
ATOM 1564 C CA . LYS A 1 197 ? 11.661 19.225 29.183 1.00 24.95 197 LYS A CA 1
ATOM 1565 C C . LYS A 1 197 ? 11.746 20.631 29.766 1.00 24.95 197 LYS A C 1
ATOM 1567 O O . LYS A 1 197 ? 12.328 21.537 29.176 1.00 24.95 197 LYS A O 1
ATOM 1572 N N . THR A 1 198 ? 11.188 20.762 30.962 1.00 22.72 198 THR A N 1
ATOM 1573 C CA . THR A 1 198 ? 11.132 21.972 31.778 1.00 22.72 198 THR A CA 1
ATOM 1574 C C . THR A 1 198 ? 12.485 22.672 31.918 1.00 22.72 198 THR A C 1
ATOM 1576 O O . THR A 1 198 ? 13.464 22.068 32.346 1.00 22.72 198 THR A O 1
ATOM 1579 N N . THR A 1 199 ? 12.510 23.983 31.689 1.00 22.84 199 THR A N 1
ATOM 1580 C CA . THR A 1 199 ? 13.396 24.901 32.420 1.00 22.84 199 THR A CA 1
ATOM 1581 C C . THR A 1 199 ? 12.551 26.085 32.867 1.00 22.84 199 THR A C 1
ATOM 1583 O O . THR A 1 199 ? 11.883 26.722 32.059 1.00 22.84 199 THR A O 1
ATOM 1586 N N . SER A 1 200 ? 12.518 26.329 34.173 1.00 23.67 200 SER A N 1
ATOM 1587 C CA . SER A 1 200 ? 11.703 27.367 34.798 1.00 23.67 200 SER A CA 1
ATOM 1588 C C . SER A 1 200 ? 12.370 28.738 34.731 1.00 23.67 200 SER A C 1
ATOM 1590 O O . SER A 1 200 ? 13.527 28.851 35.122 1.00 23.67 200 SER A O 1
ATOM 1592 N N . ILE A 1 201 ? 11.599 29.776 34.406 1.00 23.83 201 ILE A N 1
ATOM 1593 C CA . ILE A 1 201 ? 11.783 31.148 34.905 1.00 23.83 201 ILE A CA 1
ATOM 1594 C C . ILE A 1 201 ? 10.389 31.705 35.215 1.00 23.83 201 ILE A C 1
ATOM 1596 O O . ILE A 1 201 ? 9.422 31.425 34.510 1.00 23.83 201 ILE A O 1
ATOM 1600 N N . SER A 1 202 ? 10.279 32.445 36.314 1.00 22.09 202 SER A N 1
ATOM 1601 C CA . SER A 1 202 ? 9.026 32.993 36.829 1.00 22.09 202 SER A CA 1
ATOM 1602 C C . SER A 1 202 ? 8.712 34.379 36.270 1.00 22.09 202 SER A C 1
ATOM 1604 O O . SER A 1 202 ? 9.599 35.225 36.179 1.00 22.09 202 SER A O 1
ATOM 1606 N N . THR A 1 203 ? 7.430 34.675 36.072 1.00 24.53 203 THR A N 1
ATOM 1607 C CA . THR A 1 203 ? 6.888 36.031 36.257 1.00 24.53 203 THR A CA 1
ATOM 1608 C C . THR A 1 203 ? 5.450 35.934 36.757 1.00 24.53 203 THR A C 1
ATOM 1610 O O . THR A 1 203 ? 4.679 35.092 36.306 1.00 24.53 203 THR A O 1
ATOM 1613 N N . GLN A 1 204 ? 5.109 36.763 37.740 1.00 21.91 204 GLN A N 1
ATOM 1614 C CA . GLN A 1 204 ? 3.751 36.895 38.268 1.00 21.91 204 GLN A CA 1
ATOM 1615 C C . GLN A 1 204 ? 2.969 37.900 37.416 1.00 21.91 204 GLN A C 1
ATOM 1617 O O . GLN A 1 204 ? 3.548 38.891 36.980 1.00 21.91 204 GLN A O 1
ATOM 1622 N N . THR A 1 205 ? 1.655 37.724 37.285 1.00 25.52 205 THR A N 1
ATOM 1623 C CA . THR A 1 205 ? 0.655 38.808 37.387 1.00 25.52 205 THR A CA 1
ATOM 1624 C C . THR A 1 205 ? -0.687 38.174 37.786 1.00 25.52 205 THR A C 1
ATOM 1626 O O . THR A 1 205 ? -0.906 36.983 37.571 1.00 25.52 205 THR A O 1
ATOM 1629 N N . THR A 1 206 ? -1.525 38.942 38.476 1.00 22.38 206 THR A N 1
ATOM 1630 C CA . THR A 1 206 ? -2.754 38.532 39.175 1.00 22.38 206 THR A CA 1
ATOM 1631 C C . THR A 1 206 ? -4.032 38.889 38.391 1.00 22.38 206 THR A C 1
ATOM 1633 O O . THR A 1 206 ? -3.942 39.379 37.270 1.00 22.38 206 THR A O 1
ATOM 1636 N N . ALA A 1 207 ? -5.196 38.715 39.045 1.00 24.45 207 ALA A N 1
ATOM 1637 C CA . ALA A 1 207 ? -6.509 39.309 38.733 1.00 24.45 207 ALA A CA 1
ATOM 1638 C C . ALA A 1 207 ? -7.356 38.664 37.605 1.00 24.45 207 ALA A C 1
ATOM 1640 O O . ALA A 1 207 ? -6.820 38.278 36.574 1.00 24.45 207 ALA A O 1
ATOM 1641 N N . THR A 1 208 ? -8.698 38.613 37.672 1.00 24.11 208 THR A N 1
ATOM 1642 C CA . THR A 1 208 ? -9.658 38.263 38.762 1.00 24.11 208 THR A CA 1
ATOM 1643 C C . THR A 1 208 ? -11.077 38.198 38.168 1.00 24.11 208 THR A C 1
ATOM 1645 O O . THR A 1 208 ? -11.416 39.041 37.347 1.00 24.11 208 THR A O 1
ATOM 1648 N N . ASP A 1 209 ? -11.900 37.290 38.700 1.00 22.97 209 ASP A N 1
ATOM 1649 C CA . ASP A 1 209 ? -13.351 37.424 38.940 1.00 22.97 209 ASP A CA 1
ATOM 1650 C C . ASP A 1 209 ? -14.400 37.598 37.814 1.00 22.97 209 ASP A C 1
ATOM 1652 O O . ASP A 1 209 ? -14.160 38.045 36.699 1.00 22.97 209 ASP A O 1
ATOM 1656 N N . ALA A 1 210 ? -15.627 37.277 38.254 1.00 25.20 210 ALA A N 1
ATOM 1657 C CA . ALA A 1 210 ? -16.957 37.537 37.700 1.00 25.20 210 ALA A CA 1
ATOM 1658 C C . ALA A 1 210 ? -17.417 36.768 36.438 1.00 25.20 210 ALA A C 1
ATOM 1660 O O . ALA A 1 210 ? -16.672 36.609 35.481 1.00 25.20 210 ALA A O 1
ATOM 1661 N N . LEU A 1 211 ? -18.693 36.387 36.268 1.00 22.48 211 LEU A N 1
ATOM 1662 C CA . LEU A 1 211 ? -19.814 35.900 37.116 1.00 22.48 211 LEU A CA 1
ATOM 1663 C C . LEU A 1 211 ? -21.116 36.154 36.328 1.00 22.48 211 LEU A C 1
ATOM 1665 O O . LEU A 1 211 ? -21.325 37.283 35.901 1.00 22.48 211 LEU A O 1
ATOM 1669 N N . THR A 1 212 ? -22.004 35.145 36.267 1.00 24.08 212 THR A N 1
ATOM 1670 C CA . THR A 1 212 ? -23.463 35.259 35.978 1.00 24.08 212 THR A CA 1
ATOM 1671 C C . THR A 1 212 ? -23.846 35.871 34.597 1.00 24.08 212 THR A C 1
ATOM 1673 O O . THR A 1 212 ? -23.002 36.369 33.870 1.00 24.08 212 THR A O 1
ATOM 1676 N N . VAL A 1 213 ? -25.059 35.734 34.034 1.00 24.92 213 VAL A N 1
ATOM 1677 C CA . VAL A 1 213 ? -26.435 35.639 34.575 1.00 24.92 213 VAL A CA 1
ATOM 1678 C C . VAL A 1 213 ? -27.315 34.633 33.800 1.00 24.92 213 VAL A C 1
ATOM 1680 O O . VAL A 1 213 ? -27.086 34.346 32.629 1.00 24.92 213 VAL A O 1
ATOM 1683 N N . THR A 1 214 ? -28.346 34.114 34.478 1.00 23.97 214 THR A N 1
ATOM 1684 C CA . THR A 1 214 ? -29.335 33.122 34.006 1.00 23.97 214 THR A CA 1
ATOM 1685 C C . THR A 1 214 ? -30.644 33.760 33.508 1.00 23.97 214 THR A C 1
ATOM 1687 O O . THR A 1 214 ? -31.111 34.729 34.100 1.00 23.97 214 THR A O 1
ATOM 1690 N N . THR A 1 215 ? -31.315 33.164 32.512 1.00 25.48 215 THR A N 1
ATOM 1691 C CA . THR A 1 215 ? -32.790 33.214 32.278 1.00 25.48 215 THR A CA 1
ATOM 1692 C C . THR A 1 215 ? -33.144 32.125 31.239 1.00 25.48 215 THR A C 1
ATOM 1694 O O . THR A 1 215 ? -32.382 31.983 30.290 1.00 25.48 215 THR A O 1
ATOM 1697 N N . LEU A 1 216 ? -34.121 31.201 31.325 1.00 24.52 216 LEU A N 1
ATOM 1698 C CA . LEU A 1 216 ? -35.433 30.978 31.990 1.00 24.52 216 LEU A CA 1
ATOM 1699 C C . LEU A 1 216 ? -36.702 31.426 31.221 1.00 24.52 216 LEU A C 1
ATOM 1701 O O . LEU A 1 216 ? -36.802 32.563 30.779 1.00 24.52 216 LEU A O 1
ATOM 1705 N N . GLY A 1 217 ? -37.673 30.494 31.134 1.00 25.44 217 GLY A N 1
ATOM 1706 C CA . GLY A 1 217 ? -38.905 30.506 30.310 1.00 25.44 217 GLY A CA 1
ATOM 1707 C C . GLY A 1 217 ? -38.840 29.447 29.184 1.00 25.44 217 GLY A C 1
ATOM 1708 O O . GLY A 1 217 ? -37.786 29.307 28.575 1.00 25.44 217 GLY A O 1
ATOM 1709 N N . GLY A 1 218 ? -39.842 28.612 28.858 1.00 24.25 218 GLY A N 1
ATOM 1710 C CA . GLY A 1 218 ? -41.257 28.504 29.279 1.00 24.25 218 GLY A CA 1
ATOM 1711 C C . GLY A 1 218 ? -42.231 28.869 28.131 1.00 24.25 218 GLY A C 1
ATOM 1712 O O . GLY A 1 218 ? -41.950 29.832 27.430 1.00 24.25 218 GLY A O 1
ATOM 1713 N N . THR A 1 219 ? -43.369 28.202 27.848 1.00 24.66 219 THR A N 1
ATOM 1714 C CA . THR A 1 219 ? -44.013 26.989 28.422 1.00 24.66 219 THR A CA 1
ATOM 1715 C C . THR A 1 219 ? -45.155 26.489 27.482 1.00 24.66 219 THR A C 1
ATOM 1717 O O . THR A 1 219 ? -45.864 27.335 26.944 1.00 24.66 219 THR A O 1
ATOM 1720 N N . THR A 1 220 ? -45.449 25.168 27.399 1.00 24.59 220 THR A N 1
ATOM 1721 C CA . THR A 1 220 ? -46.745 24.550 26.915 1.00 24.59 220 THR A CA 1
ATOM 1722 C C . THR A 1 220 ? -47.175 24.777 25.422 1.00 24.59 220 THR A C 1
ATOM 1724 O O . THR A 1 220 ? -46.531 25.560 24.740 1.00 24.59 220 THR A O 1
ATOM 1727 N N . THR A 1 221 ? -48.150 24.098 24.754 1.00 25.02 221 THR A N 1
ATOM 1728 C CA . THR A 1 221 ? -49.279 23.184 25.137 1.00 25.02 221 THR A CA 1
ATOM 1729 C C . THR A 1 221 ? -49.779 22.247 23.975 1.00 25.02 221 THR A C 1
ATOM 1731 O O . THR A 1 221 ? -49.917 22.708 22.851 1.00 25.02 221 THR A O 1
ATOM 1734 N N . THR A 1 222 ? -50.132 20.977 24.280 1.00 24.22 222 THR A N 1
ATOM 1735 C CA . THR A 1 222 ? -51.247 20.088 23.767 1.00 24.22 222 THR A CA 1
ATOM 1736 C C . THR A 1 222 ? -51.650 19.833 22.273 1.00 24.22 222 THR A C 1
ATOM 1738 O O . THR A 1 222 ? -52.210 20.710 21.629 1.00 24.22 222 THR A O 1
ATOM 1741 N N . THR A 1 223 ? -51.586 18.538 21.864 1.00 22.92 223 THR A N 1
ATOM 1742 C CA . THR A 1 223 ? -52.655 17.610 21.315 1.00 22.92 223 THR A CA 1
ATOM 1743 C C . THR A 1 223 ? -53.478 17.967 20.032 1.00 22.92 223 THR A C 1
ATOM 1745 O O . THR A 1 223 ? -54.081 19.026 19.965 1.00 22.92 223 THR A O 1
ATOM 1748 N N . THR A 1 224 ? -53.640 17.122 18.981 1.00 25.11 224 THR A N 1
ATOM 1749 C CA . THR A 1 224 ? -54.520 15.902 18.843 1.00 25.11 224 THR A CA 1
ATOM 1750 C C . THR A 1 224 ? -54.326 15.125 17.495 1.00 25.11 224 THR A C 1
ATOM 1752 O O . THR A 1 224 ? -53.513 15.528 16.673 1.00 25.11 224 THR A O 1
ATOM 1755 N N . THR A 1 225 ? -55.027 13.986 17.274 1.00 24.44 225 THR A N 1
ATOM 1756 C CA . THR A 1 225 ? -54.935 13.037 16.110 1.00 24.44 225 THR A CA 1
ATOM 1757 C C . THR A 1 225 ? -56.304 12.359 15.797 1.00 24.44 225 THR A C 1
ATOM 1759 O O . THR A 1 225 ? -57.220 12.581 16.592 1.00 24.44 225 THR A O 1
ATOM 1762 N N . PRO A 1 226 ? -56.486 11.448 14.791 1.00 55.50 226 PRO A N 1
ATOM 1763 C CA . PRO A 1 226 ? -55.843 11.237 13.476 1.00 55.50 226 PRO A CA 1
ATOM 1764 C C . PRO A 1 226 ? -56.847 11.565 12.312 1.00 55.50 226 PRO A C 1
ATOM 1766 O O . PRO A 1 226 ? -57.036 12.773 12.175 1.00 55.50 226 PRO A O 1
ATOM 1769 N N . PRO A 1 227 ? -57.552 10.695 11.507 1.00 47.56 227 PRO A N 1
ATOM 1770 C CA . PRO A 1 227 ? -57.554 9.234 11.212 1.00 47.56 227 PRO A CA 1
ATOM 1771 C C . PRO A 1 227 ? -57.173 8.885 9.725 1.00 47.56 227 PRO A C 1
ATOM 1773 O O . PRO A 1 227 ? -56.199 9.424 9.214 1.00 47.56 227 PRO A O 1
ATOM 1776 N N . SER A 1 228 ? -57.876 7.952 9.040 1.00 25.86 228 SER A N 1
ATOM 1777 C CA . SER A 1 228 ? -57.712 7.525 7.613 1.00 25.86 228 SER A CA 1
ATOM 1778 C C . SER A 1 228 ? -59.053 7.004 7.015 1.00 25.86 228 SER A C 1
ATOM 1780 O O . SER A 1 228 ? -60.025 6.977 7.779 1.00 25.86 228 SER A O 1
ATOM 1782 N N . PRO A 1 229 ? -59.184 6.644 5.702 1.00 41.47 229 PRO A N 1
ATOM 1783 C CA . PRO A 1 229 ? -59.056 5.221 5.289 1.00 41.47 229 PRO A CA 1
ATOM 1784 C C . PRO A 1 229 ? -58.637 4.933 3.800 1.00 41.47 229 PRO A C 1
ATOM 1786 O O . PRO A 1 229 ? -58.139 5.794 3.085 1.00 41.47 229 PRO A O 1
ATOM 1789 N N . SER A 1 230 ? -58.820 3.672 3.367 1.00 25.61 230 SER A N 1
ATOM 1790 C CA . SER A 1 230 ? -58.259 2.909 2.219 1.00 25.61 230 SER A CA 1
ATOM 1791 C C . SER A 1 230 ? -59.042 2.833 0.882 1.00 25.61 230 SER A C 1
ATOM 1793 O O . SER A 1 230 ? -60.266 2.904 0.920 1.00 25.61 230 SER A O 1
ATOM 1795 N N . GLN A 1 231 ? -58.361 2.452 -0.226 1.00 25.75 231 GLN A N 1
ATOM 1796 C CA . GLN A 1 231 ? -58.686 1.403 -1.259 1.00 25.75 231 GLN A CA 1
ATOM 1797 C C . GLN A 1 231 ? -57.647 1.499 -2.422 1.00 25.75 231 GLN A C 1
ATOM 1799 O O . GLN A 1 231 ? -57.176 2.597 -2.684 1.00 25.75 231 GLN A O 1
ATOM 1804 N N . THR A 1 232 ? -57.078 0.477 -3.096 1.00 23.42 232 THR A N 1
ATOM 1805 C CA . THR A 1 232 ? -57.442 -0.899 -3.546 1.00 23.42 232 THR A CA 1
ATOM 1806 C C . THR A 1 232 ? -58.232 -0.990 -4.864 1.00 23.42 232 THR A C 1
ATOM 1808 O O . THR A 1 232 ? -59.416 -0.684 -4.871 1.00 23.42 232 THR A O 1
ATOM 1811 N N . THR A 1 233 ? -57.601 -1.508 -5.938 1.00 24.53 233 THR A N 1
ATOM 1812 C CA . THR A 1 233 ? -58.157 -2.415 -6.987 1.00 24.53 233 THR A CA 1
ATOM 1813 C C . THR A 1 233 ? -57.032 -2.860 -7.949 1.00 24.53 233 THR A C 1
ATOM 1815 O O . THR A 1 233 ? -56.055 -2.136 -8.127 1.00 24.53 233 THR A O 1
ATOM 1818 N N . LEU A 1 234 ? -57.146 -4.055 -8.548 1.00 21.77 234 LEU A N 1
ATOM 1819 C CA . LEU A 1 234 ? -56.166 -4.682 -9.450 1.00 21.77 234 LEU A CA 1
ATOM 1820 C C . LEU A 1 234 ? -56.894 -5.399 -10.600 1.00 21.77 234 LEU A C 1
ATOM 1822 O O . LEU A 1 234 ? -57.810 -6.171 -10.334 1.00 21.77 234 LEU A O 1
ATOM 1826 N N . VAL A 1 235 ? -56.473 -5.190 -11.857 1.00 23.55 235 VAL A N 1
ATOM 1827 C CA . VAL A 1 235 ? -56.924 -5.968 -13.032 1.00 23.55 235 VAL A CA 1
ATOM 1828 C C . VAL A 1 235 ? -55.757 -6.178 -14.006 1.00 23.55 235 VAL A C 1
ATOM 1830 O O . VAL A 1 235 ? -54.964 -5.272 -14.250 1.00 23.55 235 VAL A O 1
ATOM 1833 N N . THR A 1 236 ? -55.671 -7.377 -14.579 1.00 21.25 236 THR A N 1
ATOM 1834 C CA . THR A 1 236 ? -54.717 -7.788 -15.622 1.00 21.25 236 THR A CA 1
ATOM 1835 C C . THR A 1 236 ? -55.496 -8.228 -16.860 1.00 21.25 236 THR A C 1
ATOM 1837 O O . THR A 1 236 ? -56.572 -8.792 -16.688 1.00 21.25 236 THR A O 1
ATOM 1840 N N . LEU A 1 237 ? -54.952 -8.058 -18.074 1.00 22.64 237 LEU A N 1
ATOM 1841 C CA . LEU A 1 237 ? -55.121 -9.013 -19.187 1.00 22.64 237 LEU A CA 1
ATOM 1842 C C . LEU A 1 237 ? -54.161 -8.713 -20.358 1.00 22.64 237 LEU A C 1
ATOM 1844 O O . LEU A 1 237 ? -53.612 -7.619 -20.468 1.00 22.64 237 LEU A O 1
ATOM 1848 N N . THR A 1 238 ? -53.940 -9.720 -21.204 1.00 21.62 238 THR A N 1
ATOM 1849 C CA . THR A 1 238 ? -53.006 -9.745 -22.351 1.00 21.62 238 THR A CA 1
ATOM 1850 C C . THR A 1 238 ? -53.735 -10.298 -23.609 1.00 21.62 238 THR A C 1
ATOM 1852 O O . THR A 1 238 ? -54.958 -10.192 -23.662 1.00 21.62 238 THR A O 1
ATOM 1855 N N . PRO A 1 239 ? -53.070 -10.835 -24.655 1.00 46.31 239 PRO A N 1
ATOM 1856 C CA . PRO A 1 239 ? -52.479 -10.093 -25.778 1.00 46.31 239 PRO A CA 1
ATOM 1857 C C . PRO A 1 239 ? -53.033 -10.537 -27.160 1.00 46.31 239 PRO A C 1
ATOM 1859 O O . PRO A 1 239 ? -53.788 -11.501 -27.250 1.00 46.31 239 PRO A O 1
ATOM 1862 N N . THR A 1 240 ? -52.562 -9.942 -28.269 1.00 23.56 240 THR A N 1
ATOM 1863 C CA . THR A 1 240 ? -52.754 -10.506 -29.632 1.00 23.56 240 THR A CA 1
ATOM 1864 C C . THR A 1 240 ? -51.579 -10.238 -30.584 1.00 23.56 240 THR A C 1
ATOM 1866 O O . THR A 1 240 ? -50.938 -9.193 -30.514 1.00 23.56 240 THR A O 1
ATOM 1869 N N . HIS A 1 241 ? -51.327 -11.187 -31.495 1.00 26.50 241 HIS A N 1
ATOM 1870 C CA . HIS A 1 241 ? -50.323 -11.140 -32.573 1.00 26.50 241 HIS A CA 1
ATOM 1871 C C . HIS A 1 241 ? -50.919 -10.699 -33.924 1.00 26.50 241 HIS A C 1
ATOM 1873 O O . HIS A 1 241 ? -52.063 -11.034 -34.210 1.00 26.50 241 HIS A O 1
ATOM 1879 N N . LEU A 1 242 ? -50.084 -10.108 -34.794 1.00 23.83 242 LEU A N 1
ATOM 1880 C CA . LEU A 1 242 ? -50.058 -10.221 -36.274 1.00 23.83 242 LEU A CA 1
ATOM 1881 C C . LEU A 1 242 ? -48.680 -9.663 -36.728 1.00 23.83 242 LEU A C 1
ATOM 1883 O O . LEU A 1 242 ? -48.296 -8.613 -36.229 1.00 23.83 242 LEU A O 1
ATOM 1887 N N . VAL A 1 243 ? -47.775 -10.280 -37.508 1.00 23.36 243 VAL A N 1
ATOM 1888 C CA . VAL A 1 243 ? -47.753 -11.304 -38.587 1.00 23.36 243 VAL A CA 1
ATOM 1889 C C . VAL A 1 243 ? -47.703 -10.706 -40.009 1.00 23.36 243 VAL A C 1
ATOM 1891 O O . VAL A 1 243 ? -48.628 -10.034 -40.449 1.00 23.36 243 VAL A O 1
ATOM 1894 N N . SER A 1 244 ? -46.653 -11.098 -40.756 1.00 22.66 244 SER A N 1
ATOM 1895 C CA . SER A 1 244 ? -46.408 -10.865 -42.200 1.00 22.66 244 SER A CA 1
ATOM 1896 C C . SER A 1 244 ? -45.978 -9.439 -42.638 1.00 22.66 244 SER A C 1
ATOM 1898 O O . SER A 1 244 ? -46.316 -8.465 -41.982 1.00 22.66 244 SER A O 1
ATOM 1900 N N . SER A 1 245 ? -45.276 -9.231 -43.768 1.00 23.42 245 SER A N 1
ATOM 1901 C CA . SER A 1 245 ? -44.345 -10.107 -44.521 1.00 23.42 245 SER A CA 1
ATOM 1902 C C . SER A 1 245 ? -43.601 -9.346 -45.648 1.00 23.42 245 SER A C 1
ATOM 1904 O O . SER A 1 245 ? -44.087 -8.355 -46.173 1.00 23.42 245 SER A O 1
ATOM 1906 N N . SER A 1 246 ? -42.429 -9.870 -46.039 1.00 24.12 246 SER A N 1
ATOM 1907 C CA . SER A 1 246 ? -41.795 -9.822 -47.378 1.00 24.12 246 SER A CA 1
ATOM 1908 C C . SER A 1 246 ? -41.838 -8.543 -48.248 1.00 24.12 246 SER A C 1
ATOM 1910 O O . SER A 1 246 ? -42.844 -8.245 -48.889 1.00 24.12 246 SER A O 1
ATOM 1912 N N . ARG A 1 247 ? -40.645 -7.998 -48.557 1.00 24.89 247 ARG A N 1
ATOM 1913 C CA . ARG A 1 247 ? -40.146 -8.010 -49.955 1.00 24.89 247 ARG A CA 1
ATOM 1914 C C . ARG A 1 247 ? -38.631 -7.801 -50.085 1.00 24.89 247 ARG A C 1
ATOM 1916 O O . ARG A 1 247 ? -38.035 -6.989 -49.389 1.00 24.89 247 ARG A O 1
ATOM 1923 N N . ARG A 1 248 ? -38.016 -8.514 -51.039 1.00 26.12 248 ARG A N 1
ATOM 1924 C CA . ARG A 1 248 ? -36.640 -8.274 -51.523 1.00 26.12 248 ARG A CA 1
ATOM 1925 C C . ARG A 1 248 ? -36.594 -7.064 -52.465 1.00 26.12 248 ARG A C 1
ATOM 1927 O O . ARG A 1 248 ? -37.488 -6.921 -53.299 1.00 26.12 248 ARG A O 1
ATOM 1934 N N . ARG A 1 249 ? -35.465 -6.347 -52.496 1.00 23.58 249 ARG A N 1
ATOM 1935 C CA . ARG A 1 249 ? -34.901 -5.799 -53.747 1.00 23.58 249 ARG A CA 1
ATOM 1936 C C . ARG A 1 249 ? -33.373 -5.707 -53.662 1.00 23.58 249 ARG A C 1
ATOM 1938 O O . ARG A 1 249 ? -32.830 -5.628 -52.567 1.00 23.58 249 ARG A O 1
ATOM 1945 N N . SER A 1 250 ? -32.693 -5.776 -54.806 1.00 23.56 250 SER A N 1
ATOM 1946 C CA . SER A 1 250 ? -31.235 -5.940 -54.893 1.00 23.56 250 SER A CA 1
ATOM 1947 C C . SER A 1 250 ? -30.623 -5.161 -56.062 1.00 23.56 250 SER A C 1
ATOM 1949 O O . SER A 1 250 ? -31.020 -5.369 -57.207 1.00 23.56 250 SER A O 1
ATOM 1951 N N . SER A 1 251 ? -29.616 -4.339 -55.765 1.00 24.30 251 SER A N 1
ATOM 1952 C CA . SER A 1 251 ? -28.659 -3.702 -56.691 1.00 24.30 251 SER A CA 1
ATOM 1953 C C . SER A 1 251 ? -27.492 -3.208 -55.815 1.00 24.30 251 SER A C 1
ATOM 1955 O O . SER A 1 251 ? -27.748 -2.428 -54.905 1.00 24.30 251 SER A O 1
ATOM 1957 N N . MET A 1 252 ? -26.265 -3.740 -55.832 1.00 24.38 252 MET A N 1
ATOM 1958 C CA . MET A 1 252 ? -25.315 -4.049 -56.917 1.00 24.38 252 MET A CA 1
ATOM 1959 C C . MET A 1 252 ? -24.579 -2.802 -57.446 1.00 24.38 252 MET A C 1
ATOM 1961 O O . MET A 1 252 ? -25.209 -1.863 -57.920 1.00 24.38 252 MET A O 1
ATOM 1965 N N . THR A 1 253 ? -23.236 -2.862 -57.417 1.00 25.69 253 THR A N 1
ATOM 1966 C CA . THR A 1 253 ? -22.248 -1.798 -57.736 1.00 25.69 253 THR A CA 1
ATOM 1967 C C . THR A 1 253 ? -22.234 -0.608 -56.745 1.00 25.69 253 THR A C 1
ATOM 1969 O O . THR A 1 253 ? -23.256 -0.283 -56.159 1.00 25.69 253 THR A O 1
ATOM 1972 N N . ASN A 1 254 ? -21.100 0.043 -56.449 1.00 26.02 254 ASN A N 1
ATOM 1973 C CA . ASN A 1 254 ? -19.878 0.162 -57.256 1.00 26.02 254 ASN A CA 1
ATOM 1974 C C . ASN A 1 254 ? -18.556 0.184 -56.441 1.00 26.02 254 ASN A C 1
ATOM 1976 O O . ASN A 1 254 ? -18.566 0.268 -55.216 1.00 26.02 254 ASN A O 1
ATOM 1980 N N . ASN A 1 255 ? -17.415 0.094 -57.134 1.00 25.22 255 ASN A N 1
ATOM 1981 C CA . ASN A 1 255 ? -16.069 -0.002 -56.543 1.00 25.22 255 ASN A CA 1
ATOM 1982 C C . ASN A 1 255 ? -15.485 1.335 -56.049 1.00 25.22 255 ASN A C 1
ATOM 1984 O O . ASN A 1 255 ? -15.621 2.361 -56.714 1.00 25.22 255 ASN A O 1
ATOM 1988 N N . SER A 1 256 ? -14.643 1.274 -55.011 1.00 27.34 256 SER A N 1
ATOM 1989 C CA . SER A 1 256 ? -13.376 2.030 -54.952 1.00 27.34 256 SER A CA 1
ATOM 1990 C C . SER A 1 256 ? -12.417 1.428 -53.923 1.00 27.34 256 SER A C 1
ATOM 1992 O O . SER A 1 256 ? -12.768 1.262 -52.760 1.00 27.34 256 SER A O 1
ATOM 1994 N N . ALA A 1 257 ? -11.192 1.113 -54.348 1.00 25.77 257 ALA A N 1
ATOM 1995 C CA . ALA A 1 257 ? -10.162 0.513 -53.503 1.00 25.77 257 ALA A CA 1
ATOM 1996 C C . ALA A 1 257 ? -9.001 1.486 -53.252 1.00 25.77 257 ALA A C 1
ATOM 1998 O O . ALA A 1 257 ? -8.565 2.190 -54.163 1.00 25.77 257 ALA A O 1
ATOM 1999 N N . LYS A 1 258 ? -8.424 1.447 -52.046 1.00 27.30 258 LYS A N 1
ATOM 2000 C CA . LYS A 1 258 ? -7.060 1.925 -51.776 1.00 27.30 258 LYS A CA 1
ATOM 2001 C C . LYS A 1 258 ? -6.313 0.874 -50.955 1.00 27.30 258 LYS A C 1
ATOM 2003 O O . LYS A 1 258 ? -6.804 0.429 -49.924 1.00 27.30 258 LYS A O 1
ATOM 2008 N N . LYS A 1 259 ? -5.140 0.459 -51.443 1.00 26.91 259 LYS A N 1
ATOM 2009 C CA . LYS A 1 259 ? -4.238 -0.471 -50.744 1.00 26.91 259 LYS A CA 1
ATOM 2010 C C . LYS A 1 259 ? -3.417 0.284 -49.684 1.00 26.91 259 LYS A C 1
ATOM 2012 O O . LYS A 1 259 ? -3.053 1.432 -49.945 1.00 26.91 259 LYS A O 1
ATOM 2017 N N . PRO A 1 260 ? -3.061 -0.341 -48.548 1.00 28.48 260 PRO A N 1
ATOM 2018 C CA . PRO A 1 260 ? -2.022 0.177 -47.663 1.00 28.48 260 PRO A CA 1
ATOM 2019 C C . PRO A 1 260 ? -0.623 0.001 -48.282 1.00 28.48 260 PRO A C 1
ATOM 2021 O O . PRO A 1 260 ? -0.410 -0.864 -49.135 1.00 28.48 260 PRO A O 1
ATOM 2024 N N . TYR A 1 261 ? 0.337 0.814 -47.835 1.00 25.08 261 TYR A N 1
ATOM 2025 C CA . TYR A 1 261 ? 1.749 0.699 -48.218 1.00 25.08 261 TYR A CA 1
ATOM 2026 C C . TYR A 1 261 ? 2.434 -0.479 -47.512 1.00 25.08 261 TYR A C 1
ATOM 2028 O O . TYR A 1 261 ? 2.213 -0.717 -46.327 1.00 25.08 261 TYR A O 1
ATOM 2036 N N . SER A 1 262 ? 3.324 -1.171 -48.225 1.00 26.62 262 SER A N 1
ATOM 2037 C CA . SER A 1 262 ? 4.146 -2.262 -47.694 1.00 26.62 262 SER A CA 1
ATOM 2038 C C . SER A 1 262 ? 5.618 -1.853 -47.582 1.00 26.62 262 SER A C 1
ATOM 2040 O O . SER A 1 262 ? 6.270 -1.661 -48.608 1.00 26.62 262 SER A O 1
ATOM 2042 N N . ASN A 1 263 ? 6.164 -1.819 -46.365 1.00 27.80 263 ASN A N 1
ATOM 2043 C CA . ASN A 1 263 ? 7.612 -1.860 -46.135 1.00 27.80 263 ASN A CA 1
ATOM 2044 C C . ASN A 1 263 ? 7.983 -3.267 -45.655 1.00 27.80 263 ASN A C 1
ATOM 2046 O O . ASN A 1 263 ? 7.520 -3.712 -44.609 1.00 27.80 263 ASN A O 1
ATOM 2050 N N . GLY A 1 264 ? 8.774 -3.987 -46.451 1.00 23.61 264 GLY A N 1
ATOM 2051 C CA . GLY A 1 264 ? 9.102 -5.388 -46.190 1.00 23.61 264 GLY A CA 1
ATOM 2052 C C . GLY A 1 264 ? 10.354 -5.566 -45.333 1.00 23.61 264 GLY A C 1
ATOM 2053 O O . GLY A 1 264 ? 11.413 -5.036 -45.663 1.00 23.61 264 GLY A O 1
ATOM 2054 N N . VAL A 1 265 ? 10.257 -6.405 -44.301 1.00 26.14 265 VAL A N 1
ATOM 2055 C CA . VAL A 1 265 ? 11.413 -7.028 -43.638 1.00 26.14 265 VAL A CA 1
ATOM 2056 C C . VAL A 1 265 ? 11.448 -8.495 -44.061 1.00 26.14 265 VAL A C 1
ATOM 2058 O O . VAL A 1 265 ? 10.452 -9.204 -43.931 1.00 26.14 265 VAL A O 1
ATOM 2061 N N . LYS A 1 266 ? 12.581 -8.957 -44.600 1.00 25.17 266 LYS A N 1
ATOM 2062 C CA . LYS A 1 266 ? 12.760 -10.365 -44.982 1.00 25.17 266 LYS A CA 1
ATOM 2063 C C . LYS A 1 266 ? 13.058 -11.204 -43.738 1.00 25.17 266 LYS A C 1
ATOM 2065 O O . LYS A 1 266 ? 14.069 -10.973 -43.084 1.00 25.17 266 LYS A O 1
ATOM 2070 N N . VAL A 1 267 ? 12.237 -12.218 -43.480 1.00 29.75 267 VAL A N 1
ATOM 2071 C CA . VAL A 1 267 ? 12.547 -13.333 -42.570 1.00 29.75 267 VAL A CA 1
ATOM 2072 C C . VAL A 1 267 ? 12.569 -14.614 -43.405 1.00 29.75 267 VAL A C 1
ATOM 2074 O O . VAL A 1 267 ? 11.779 -14.757 -44.337 1.00 29.75 267 VAL A O 1
ATOM 2077 N N . ALA A 1 268 ? 13.525 -15.504 -43.141 1.00 26.84 268 ALA A N 1
ATOM 2078 C CA . ALA A 1 268 ? 13.831 -16.634 -44.014 1.00 26.84 268 ALA A CA 1
ATOM 2079 C C . ALA A 1 268 ? 13.235 -17.966 -43.525 1.00 26.84 268 ALA A C 1
ATOM 2081 O O . ALA A 1 268 ? 13.210 -18.237 -42.330 1.00 26.84 268 ALA A O 1
ATOM 2082 N N . GLY A 1 269 ? 12.869 -18.823 -44.484 1.00 25.97 269 GLY A N 1
ATOM 2083 C CA . GLY A 1 269 ? 12.987 -20.282 -44.371 1.00 25.97 269 GLY A CA 1
ATOM 2084 C C . GLY A 1 269 ? 12.176 -20.990 -43.283 1.00 25.97 269 GLY A C 1
ATOM 2085 O O . GLY A 1 269 ? 12.749 -21.524 -42.338 1.00 25.97 269 GLY A O 1
ATOM 2086 N N . THR A 1 270 ? 10.863 -21.126 -43.469 1.00 26.91 270 THR A N 1
ATOM 2087 C CA . THR A 1 270 ? 10.074 -22.122 -42.725 1.00 26.91 270 THR A CA 1
ATOM 2088 C C . THR A 1 270 ? 10.457 -23.542 -43.163 1.00 26.91 270 THR A C 1
ATOM 2090 O O . THR A 1 270 ? 10.350 -23.865 -44.345 1.00 26.91 270 THR A O 1
ATOM 2093 N N . GLN A 1 271 ? 10.828 -24.418 -42.224 1.00 25.97 271 GLN A N 1
ATOM 2094 C CA . GLN A 1 271 ? 10.838 -25.872 -42.439 1.00 25.97 271 GLN A CA 1
ATOM 2095 C C . GLN A 1 271 ? 9.829 -26.548 -41.505 1.00 25.97 271 GLN A C 1
ATOM 2097 O O . GLN A 1 271 ? 9.908 -26.423 -40.285 1.00 25.97 271 GLN A O 1
ATOM 2102 N N . HIS A 1 272 ? 8.874 -27.279 -42.082 1.00 27.45 272 HIS A N 1
ATOM 2103 C CA . HIS A 1 272 ? 7.882 -28.044 -41.328 1.00 27.45 272 HIS A CA 1
ATOM 2104 C C . HIS A 1 272 ? 8.443 -29.407 -40.902 1.00 27.45 272 HIS A C 1
ATOM 2106 O O . HIS A 1 272 ? 8.344 -30.380 -41.650 1.00 27.45 272 HIS A O 1
ATOM 2112 N N . HIS A 1 273 ? 8.944 -29.519 -39.670 1.00 27.88 273 HIS A N 1
ATOM 2113 C CA . HIS A 1 273 ? 9.131 -30.831 -39.049 1.00 27.88 273 HIS A CA 1
ATOM 2114 C C . HIS A 1 273 ? 7.827 -31.321 -38.409 1.00 27.88 273 HIS A C 1
ATOM 2116 O O . HIS A 1 273 ? 7.432 -30.908 -37.321 1.00 27.88 273 HIS A O 1
ATOM 2122 N N . LYS A 1 274 ? 7.158 -32.234 -39.119 1.00 25.47 274 LYS A N 1
ATOM 2123 C CA . LYS A 1 274 ? 5.979 -32.980 -38.664 1.00 25.47 274 LYS A CA 1
ATOM 2124 C C . LYS A 1 274 ? 6.382 -33.955 -37.550 1.00 25.47 274 LYS A C 1
ATOM 2126 O O . LYS A 1 274 ? 6.744 -35.096 -37.837 1.00 25.47 274 LYS A O 1
ATOM 2131 N N . LEU A 1 275 ? 6.346 -33.514 -36.292 1.00 26.11 275 LEU A N 1
ATOM 2132 C CA . LEU A 1 275 ? 6.611 -34.399 -35.157 1.00 26.11 275 LEU A CA 1
ATOM 2133 C C . LEU A 1 275 ? 5.469 -35.416 -35.009 1.00 26.11 275 LEU A C 1
ATOM 2135 O O . LEU A 1 275 ? 4.298 -35.047 -34.928 1.00 26.11 275 LEU A O 1
ATOM 2139 N N . ILE A 1 276 ? 5.813 -36.702 -35.003 1.00 27.03 276 ILE A N 1
ATOM 2140 C CA . ILE A 1 276 ? 4.853 -37.794 -34.827 1.00 27.03 276 ILE A CA 1
ATOM 2141 C C . ILE A 1 276 ? 4.632 -37.991 -33.327 1.00 27.03 276 ILE A C 1
ATOM 2143 O O . ILE A 1 276 ? 5.585 -38.250 -32.594 1.00 27.03 276 ILE A O 1
ATOM 2147 N N . LEU A 1 277 ? 3.377 -37.900 -32.879 1.00 28.59 277 LEU A N 1
ATOM 2148 C CA . LEU A 1 277 ? 2.999 -38.292 -31.523 1.00 28.59 277 LEU A CA 1
ATOM 2149 C C . LEU A 1 277 ? 3.236 -39.798 -31.355 1.00 28.59 277 LEU A C 1
ATOM 2151 O O . LEU A 1 277 ? 2.574 -40.618 -31.990 1.00 28.59 277 LEU A O 1
ATOM 2155 N N . ARG A 1 278 ? 4.202 -40.151 -30.506 1.00 25.83 278 ARG A N 1
ATOM 2156 C CA . ARG A 1 278 ? 4.390 -41.512 -29.997 1.00 25.83 278 ARG A CA 1
ATOM 2157 C C . ARG A 1 278 ? 3.557 -41.652 -28.724 1.00 25.83 278 ARG A C 1
ATOM 2159 O O . ARG A 1 278 ? 3.558 -40.733 -27.908 1.00 25.83 278 ARG A O 1
ATOM 2166 N N . ASN A 1 279 ? 2.866 -42.779 -28.560 1.00 28.88 279 ASN A N 1
ATOM 2167 C CA . ASN A 1 279 ? 2.064 -43.038 -27.363 1.00 28.88 279 ASN A CA 1
ATOM 2168 C C . ASN A 1 279 ? 2.933 -42.948 -26.099 1.00 28.88 279 ASN A C 1
ATOM 2170 O O . ASN A 1 279 ? 4.072 -43.417 -26.088 1.00 28.88 279 ASN A O 1
ATOM 2174 N N . SER A 1 280 ? 2.387 -42.338 -25.050 1.00 31.80 280 SER A N 1
ATOM 2175 C CA . SER A 1 280 ? 3.065 -42.148 -23.771 1.00 31.80 280 SER A CA 1
ATOM 2176 C C . SER A 1 280 ? 2.995 -43.408 -22.909 1.00 31.80 280 SER A C 1
ATOM 2178 O O . SER A 1 280 ? 1.923 -43.750 -22.408 1.00 31.80 280 SER A O 1
ATOM 2180 N N . GLU A 1 281 ? 4.144 -44.036 -22.675 1.00 32.22 281 GLU A N 1
ATOM 2181 C CA . GLU A 1 281 ? 4.353 -44.869 -21.485 1.00 32.22 281 GLU A CA 1
ATOM 2182 C C . GLU A 1 281 ? 4.148 -44.016 -20.213 1.00 32.22 281 GLU A C 1
ATOM 2184 O O . GLU A 1 281 ? 4.512 -42.831 -20.211 1.00 32.22 281 GLU A O 1
ATOM 2189 N N . PRO A 1 282 ? 3.586 -44.568 -19.123 1.00 33.12 282 PRO A N 1
ATOM 2190 C CA . PRO A 1 282 ? 3.479 -43.856 -17.855 1.00 33.12 282 PRO A CA 1
ATOM 2191 C C . PRO A 1 282 ? 4.867 -43.666 -17.223 1.00 33.12 282 PRO A C 1
ATOM 2193 O O . PRO A 1 282 ? 5.627 -44.618 -17.051 1.00 33.12 282 PRO A O 1
ATOM 2196 N N . PHE A 1 283 ? 5.201 -42.429 -16.847 1.00 35.00 283 PHE A N 1
ATOM 2197 C CA . PHE A 1 283 ? 6.468 -42.136 -16.172 1.00 35.00 283 PHE A CA 1
ATOM 2198 C C . PHE A 1 283 ? 6.513 -42.736 -14.751 1.00 35.00 283 PHE A C 1
ATOM 2200 O O . PHE A 1 283 ? 5.480 -42.770 -14.076 1.00 35.00 283 PHE A O 1
ATOM 2207 N N . PRO A 1 284 ? 7.693 -43.163 -14.254 1.00 33.28 284 PRO A N 1
ATOM 2208 C CA . PRO A 1 284 ? 7.824 -43.696 -12.902 1.00 33.28 284 PRO A CA 1
ATOM 2209 C C . PRO A 1 284 ? 7.467 -42.656 -11.835 1.00 33.28 284 PRO A C 1
ATOM 2211 O O . PRO A 1 284 ? 7.892 -41.502 -11.911 1.00 33.28 284 PRO A O 1
ATOM 2214 N N . THR A 1 285 ? 6.751 -43.081 -10.795 1.00 34.66 285 THR A N 1
ATOM 2215 C CA . THR A 1 285 ? 6.553 -42.272 -9.586 1.00 34.66 285 THR A CA 1
ATOM 2216 C C . THR A 1 285 ? 7.900 -41.986 -8.910 1.00 34.66 285 THR A C 1
ATOM 2218 O O . THR A 1 285 ? 8.678 -42.929 -8.727 1.00 34.66 285 THR A O 1
ATOM 2221 N N . PRO A 1 286 ? 8.189 -40.739 -8.492 1.00 39.88 286 PRO A N 1
ATOM 2222 C CA . PRO A 1 286 ? 9.403 -40.442 -7.738 1.00 39.88 286 PRO A CA 1
ATOM 2223 C C . PRO A 1 286 ? 9.402 -41.183 -6.387 1.00 39.88 286 PRO A C 1
ATOM 2225 O O . PRO A 1 286 ? 8.330 -41.412 -5.818 1.00 39.88 286 PRO A O 1
ATOM 2228 N N . PRO A 1 287 ? 10.578 -41.556 -5.848 1.00 35.75 287 PRO A N 1
ATOM 2229 C CA . PRO A 1 287 ? 10.663 -42.202 -4.544 1.00 35.75 287 PRO A CA 1
ATOM 2230 C C . PRO A 1 287 ? 10.146 -41.262 -3.450 1.00 35.75 287 PRO A C 1
ATOM 2232 O O . PRO A 1 287 ? 10.436 -40.064 -3.461 1.00 35.75 287 PRO A O 1
ATOM 2235 N N . ALA A 1 288 ? 9.395 -41.811 -2.494 1.00 31.72 288 ALA A N 1
ATOM 2236 C CA . ALA A 1 288 ? 8.812 -41.032 -1.411 1.00 31.72 288 ALA A CA 1
ATOM 2237 C C . ALA A 1 288 ? 9.906 -40.355 -0.568 1.00 31.72 288 ALA A C 1
ATOM 2239 O O . ALA A 1 288 ? 10.677 -41.018 0.128 1.00 31.72 288 ALA A O 1
ATOM 2240 N N . THR A 1 289 ? 9.954 -39.022 -0.607 1.00 29.67 289 THR A N 1
ATOM 2241 C CA . THR A 1 289 ? 10.701 -38.229 0.374 1.00 29.67 289 THR A CA 1
ATOM 2242 C C . THR A 1 289 ? 10.170 -38.572 1.769 1.00 29.67 289 THR A C 1
ATOM 2244 O O . THR A 1 289 ? 8.948 -38.581 1.941 1.00 29.67 289 THR A O 1
ATOM 2247 N N . PRO A 1 290 ? 11.025 -38.861 2.769 1.00 28.89 290 PRO A N 1
ATOM 2248 C CA . PRO A 1 290 ? 10.554 -39.211 4.103 1.00 28.89 290 PRO A CA 1
ATOM 2249 C C . PRO A 1 290 ? 9.765 -38.040 4.690 1.00 28.89 290 PRO A C 1
ATOM 2251 O O . PRO A 1 290 ? 10.318 -36.979 4.983 1.00 28.89 290 PRO A O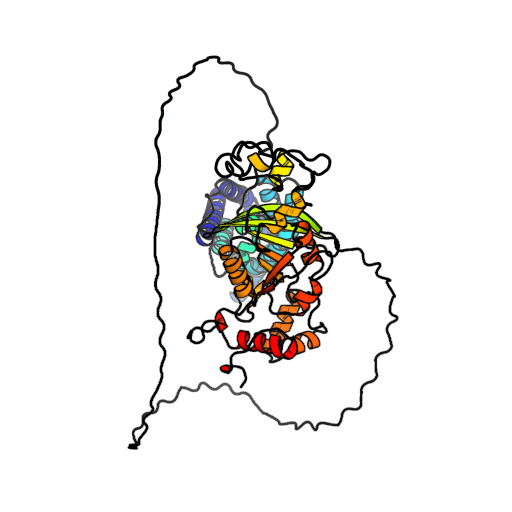 1
ATOM 2254 N N . SER A 1 291 ? 8.457 -38.235 4.846 1.00 27.70 291 SER A N 1
ATOM 2255 C CA . SER A 1 291 ? 7.560 -37.253 5.438 1.00 27.70 291 SER A CA 1
ATOM 2256 C C . SER A 1 291 ? 7.929 -37.061 6.906 1.00 27.70 291 SER A C 1
ATOM 2258 O O . SER A 1 291 ? 7.590 -37.894 7.749 1.00 27.70 291 SER A O 1
ATOM 2260 N N . LEU A 1 292 ? 8.619 -35.962 7.217 1.00 26.64 292 LEU A N 1
ATOM 2261 C CA . LEU A 1 292 ? 8.790 -35.505 8.592 1.00 26.64 292 LEU A CA 1
ATOM 2262 C C . LEU A 1 292 ? 7.406 -35.198 9.162 1.00 26.64 292 LEU A C 1
ATOM 2264 O O . LEU A 1 292 ? 6.817 -34.162 8.855 1.00 26.64 292 LEU A O 1
ATOM 2268 N N . ILE A 1 293 ? 6.892 -36.112 9.987 1.00 28.38 293 ILE A N 1
ATOM 2269 C CA . ILE A 1 293 ? 5.644 -35.929 10.728 1.00 28.38 293 ILE A CA 1
ATOM 2270 C C . ILE A 1 293 ? 5.911 -34.915 11.845 1.00 28.38 293 ILE A C 1
ATOM 2272 O O . ILE A 1 293 ? 6.067 -35.258 13.016 1.00 28.38 293 ILE A O 1
ATOM 2276 N N . PHE A 1 294 ? 5.952 -33.636 11.474 1.00 29.97 294 PHE A N 1
ATOM 2277 C CA . PHE A 1 294 ? 5.605 -32.573 12.400 1.00 29.97 294 PHE A CA 1
ATOM 2278 C C . PHE A 1 294 ? 4.124 -32.738 12.722 1.00 29.97 294 PHE A C 1
ATOM 2280 O O . PHE A 1 294 ? 3.258 -32.328 11.953 1.00 29.97 294 PHE A O 1
ATOM 2287 N N . GLY A 1 295 ? 3.840 -33.380 13.855 1.00 28.45 295 GLY A N 1
ATOM 2288 C CA . GLY A 1 295 ? 2.505 -33.384 14.432 1.00 28.45 295 GLY A CA 1
ATOM 2289 C C . GLY A 1 295 ? 2.132 -31.955 14.802 1.00 28.45 295 GLY A C 1
ATOM 2290 O O . GLY A 1 295 ? 2.516 -31.474 15.868 1.00 28.45 295 GLY A O 1
ATOM 2291 N N . SER A 1 296 ? 1.415 -31.267 13.915 1.00 32.47 296 SER A N 1
ATOM 2292 C CA . SER A 1 296 ? 0.855 -29.950 14.183 1.00 32.47 296 SER A CA 1
ATOM 2293 C C . SER A 1 296 ? -0.241 -30.084 15.235 1.00 32.47 296 SER A C 1
ATOM 2295 O O . SER A 1 296 ? -1.420 -30.262 14.934 1.00 32.47 296 SER A O 1
ATOM 2297 N N . GLY A 1 297 ? 0.151 -29.964 16.504 1.00 33.00 297 GLY A N 1
ATOM 2298 C CA . GLY A 1 297 ? -0.778 -29.522 17.533 1.00 33.00 297 GLY A CA 1
ATOM 2299 C C . GLY A 1 297 ? -1.317 -28.170 17.081 1.00 33.00 297 GLY A C 1
ATOM 2300 O O . GLY A 1 297 ? -0.570 -27.193 17.086 1.00 33.00 297 GLY A O 1
ATOM 2301 N N . ASN A 1 298 ? -2.563 -28.143 16.602 1.00 52.16 298 ASN A N 1
ATOM 2302 C CA . ASN A 1 298 ? -3.168 -26.954 16.010 1.00 52.16 298 ASN A CA 1
ATOM 2303 C C . ASN A 1 298 ? -3.299 -25.876 17.091 1.00 52.16 298 ASN A C 1
ATOM 2305 O O . ASN A 1 298 ? -4.250 -25.871 17.872 1.00 52.16 298 ASN A O 1
ATOM 2309 N N . ILE A 1 299 ? -2.312 -24.981 17.155 1.00 62.84 299 ILE A N 1
ATOM 2310 C CA . ILE A 1 299 ? -2.371 -23.789 17.994 1.00 62.84 299 ILE A CA 1
ATOM 2311 C C . ILE A 1 299 ? -3.528 -22.954 17.437 1.00 62.84 299 ILE A C 1
ATOM 2313 O O . ILE A 1 299 ? -3.452 -22.552 16.273 1.00 62.84 299 ILE A O 1
ATOM 2317 N N . PRO A 1 300 ? -4.599 -22.706 18.213 1.00 78.12 300 PRO A N 1
ATOM 2318 C CA . PRO A 1 300 ? -5.744 -21.972 17.705 1.00 78.12 300 PRO A CA 1
ATOM 2319 C C . PRO A 1 300 ? -5.310 -20.575 17.265 1.00 78.12 300 PRO A C 1
ATOM 2321 O O . PRO A 1 300 ? -4.491 -19.914 17.920 1.00 78.12 300 PRO A O 1
ATOM 2324 N N . SER A 1 301 ? -5.859 -20.139 16.137 1.00 83.00 301 SER A N 1
ATOM 2325 C CA . SER A 1 301 ? -5.625 -18.817 15.576 1.00 83.00 301 SER A CA 1
ATOM 2326 C C . SER A 1 301 ? -6.003 -17.765 16.620 1.00 83.00 301 SER A C 1
ATOM 2328 O O . SER A 1 301 ? -7.127 -17.731 17.115 1.00 83.00 301 SER A O 1
ATOM 2330 N N . LYS A 1 302 ? -5.052 -16.912 16.992 1.00 91.56 302 LYS A N 1
ATOM 2331 C CA . LYS A 1 302 ? -5.251 -15.818 17.942 1.00 91.56 302 LYS A CA 1
ATOM 2332 C C . LYS A 1 302 ? -4.895 -14.514 17.255 1.00 91.56 302 LYS A C 1
ATOM 2334 O O . LYS A 1 302 ? -3.832 -14.407 16.648 1.00 91.56 302 LYS A O 1
ATOM 2339 N N . VAL A 1 303 ? -5.769 -13.524 17.400 1.00 95.44 303 VAL A N 1
ATOM 2340 C CA . VAL A 1 303 ? -5.584 -12.174 16.865 1.00 95.44 303 VAL A CA 1
ATOM 2341 C C . VAL A 1 303 ? -5.582 -11.138 17.986 1.00 95.44 303 VAL A C 1
ATOM 2343 O O . VAL A 1 303 ? -6.150 -11.366 19.055 1.00 95.44 303 VAL A O 1
ATOM 2346 N N . GLU A 1 304 ? -4.940 -10.000 17.743 1.00 96.38 304 GLU A N 1
ATOM 2347 C CA . GLU A 1 304 ? -4.959 -8.837 18.633 1.00 96.38 304 GLU A CA 1
ATOM 2348 C C . GLU A 1 304 ? -5.059 -7.552 17.806 1.00 96.38 304 GLU A C 1
ATOM 2350 O O . GLU A 1 304 ? -4.239 -7.318 16.913 1.00 96.38 304 GLU A O 1
ATOM 2355 N N . CYS A 1 305 ? -6.049 -6.710 18.113 1.00 97.38 305 CYS A N 1
ATOM 2356 C CA . CYS A 1 305 ? -6.152 -5.369 17.554 1.00 97.38 305 CYS A CA 1
ATOM 2357 C C . CYS A 1 305 ? -5.134 -4.443 18.239 1.00 97.38 305 CYS A C 1
ATOM 2359 O O . CYS A 1 305 ? -5.222 -4.140 19.433 1.00 97.38 305 CYS A O 1
ATOM 2361 N N . LEU A 1 306 ? -4.156 -3.962 17.476 1.00 95.44 306 LEU A N 1
ATOM 2362 C CA . LEU A 1 306 ? -3.119 -3.064 17.976 1.00 95.44 306 LEU A CA 1
ATOM 2363 C C . LEU A 1 306 ? -3.638 -1.635 18.136 1.00 95.44 306 LEU A C 1
ATOM 2365 O O . LEU A 1 306 ? -3.469 -1.036 19.200 1.00 95.44 306 LEU A O 1
ATOM 2369 N N . VAL A 1 307 ? -4.254 -1.118 17.067 1.00 96.50 307 VAL A N 1
ATOM 2370 C CA . VAL A 1 307 ? -4.645 0.286 16.897 1.00 96.50 307 VAL A CA 1
ATOM 2371 C C . VAL A 1 307 ? -5.910 0.413 16.044 1.00 96.50 307 VAL A C 1
ATOM 2373 O O . VAL A 1 307 ? -6.128 -0.374 15.120 1.00 96.50 307 VAL A O 1
ATOM 2376 N N . ARG A 1 308 ? -6.725 1.432 16.336 1.00 95.81 308 ARG A N 1
ATOM 2377 C CA . ARG A 1 308 ? -7.887 1.857 15.547 1.00 95.81 308 ARG A CA 1
ATOM 2378 C C . ARG A 1 308 ? -7.750 3.315 15.102 1.00 95.81 308 ARG A C 1
ATOM 2380 O O . ARG A 1 308 ? -7.473 4.184 15.922 1.00 95.81 308 ARG A O 1
ATOM 2387 N N . ALA A 1 309 ? -8.043 3.602 13.834 1.00 94.50 309 ALA A N 1
ATOM 2388 C CA . ALA A 1 309 ? -8.061 4.956 13.273 1.00 94.50 309 ALA A CA 1
ATOM 2389 C C . ALA A 1 309 ? -9.385 5.265 12.549 1.00 94.50 309 ALA A C 1
ATOM 2391 O O . ALA A 1 309 ? -9.977 4.394 11.912 1.00 94.50 309 ALA A O 1
ATOM 2392 N N . ARG A 1 310 ? -9.844 6.521 12.626 1.00 92.56 310 ARG A N 1
ATOM 2393 C CA . ARG A 1 310 ? -11.021 7.034 11.902 1.00 92.56 310 ARG A CA 1
ATOM 2394 C C . ARG A 1 310 ? -10.610 7.516 10.512 1.00 92.56 310 ARG A C 1
ATOM 2396 O O . ARG A 1 310 ? -9.852 8.477 10.409 1.00 92.56 310 ARG A O 1
ATOM 2403 N N . ILE A 1 311 ? -11.182 6.931 9.465 1.00 93.50 311 ILE A N 1
ATOM 2404 C CA . ILE A 1 311 ? -10.985 7.339 8.071 1.00 93.50 311 ILE A CA 1
ATOM 2405 C C . ILE A 1 311 ? -12.270 8.005 7.549 1.00 93.50 311 ILE A C 1
ATOM 2407 O O . ILE A 1 311 ? -13.281 7.320 7.361 1.00 93.50 311 ILE A O 1
ATOM 2411 N N . PRO A 1 312 ? -12.276 9.333 7.323 1.00 90.06 312 PRO A N 1
ATOM 2412 C CA . PRO A 1 312 ? -13.406 10.009 6.698 1.00 90.06 312 PRO A CA 1
ATOM 2413 C C . PRO A 1 312 ? -13.479 9.679 5.200 1.00 90.06 312 PRO A C 1
ATOM 2415 O O . PRO A 1 312 ? -12.463 9.614 4.512 1.00 90.06 312 PRO A O 1
ATOM 2418 N N . THR A 1 313 ? -14.694 9.523 4.683 1.00 87.00 313 THR A N 1
ATOM 2419 C CA . THR A 1 313 ? -14.992 9.370 3.251 1.00 87.00 313 THR A CA 1
ATOM 2420 C C . THR A 1 313 ? -16.169 10.281 2.871 1.00 87.00 313 THR A C 1
ATOM 2422 O O . THR A 1 313 ? -16.902 10.706 3.766 1.00 87.00 313 THR A O 1
ATOM 2425 N N . PRO A 1 314 ? -16.402 10.587 1.578 1.00 84.12 314 PRO A N 1
ATOM 2426 C CA . PRO A 1 314 ? -17.473 11.507 1.164 1.00 84.12 314 PRO A CA 1
ATOM 2427 C C . PRO A 1 314 ? -18.888 11.092 1.600 1.00 84.12 314 PRO A C 1
ATOM 2429 O O . PRO A 1 314 ? -19.777 11.931 1.692 1.00 84.12 314 PRO A O 1
ATOM 2432 N N . THR A 1 315 ? -19.091 9.800 1.857 1.00 77.06 315 THR A N 1
ATOM 2433 C CA . THR A 1 315 ? -20.373 9.162 2.188 1.00 77.06 315 THR A CA 1
ATOM 2434 C C . THR A 1 315 ? -20.491 8.727 3.653 1.00 77.06 315 THR A C 1
ATOM 2436 O O . THR A 1 315 ? -21.532 8.202 4.035 1.00 77.06 315 THR A O 1
ATOM 2439 N N . GLY A 1 316 ? -19.460 8.933 4.483 1.00 85.00 316 GLY A N 1
ATOM 2440 C CA . GLY A 1 316 ? -19.477 8.551 5.900 1.00 85.00 316 GLY A CA 1
ATOM 2441 C C . GLY A 1 316 ? -18.096 8.280 6.499 1.00 85.00 316 GLY A C 1
ATOM 2442 O O . GLY A 1 316 ? -17.064 8.522 5.874 1.00 85.00 316 GLY A O 1
ATOM 2443 N N . GLU A 1 317 ? -18.061 7.755 7.722 1.00 89.31 317 GLU A N 1
ATOM 2444 C CA . GLU A 1 317 ? -16.825 7.511 8.479 1.00 89.31 317 GLU A CA 1
ATOM 2445 C C . GLU A 1 317 ? -16.593 6.005 8.665 1.00 89.31 317 GLU A C 1
ATOM 2447 O O . GLU A 1 317 ? -17.423 5.318 9.256 1.00 89.31 317 GLU A O 1
ATOM 2452 N N . PHE A 1 318 ? -15.458 5.493 8.183 1.00 94.25 318 PHE A N 1
ATOM 2453 C CA . PHE A 1 318 ? -14.995 4.139 8.499 1.00 94.25 318 PHE A CA 1
ATOM 2454 C C . PHE A 1 318 ? -14.014 4.168 9.679 1.00 94.25 318 PHE A C 1
ATOM 2456 O O . PHE A 1 318 ? -13.307 5.154 9.900 1.00 94.25 318 PHE A O 1
ATOM 2463 N N . PHE A 1 319 ? -13.892 3.047 10.383 1.00 95.31 319 PHE A N 1
ATOM 2464 C CA . PHE A 1 319 ? -12.830 2.795 11.352 1.00 95.31 319 PHE A CA 1
ATOM 2465 C C . PHE A 1 319 ? -11.950 1.635 10.886 1.00 95.31 319 PHE A C 1
ATOM 2467 O O . PHE A 1 319 ? -12.397 0.488 10.833 1.00 95.31 319 PHE A O 1
ATOM 2474 N N . LEU A 1 320 ? -10.686 1.926 10.574 1.00 96.88 320 LEU A N 1
ATOM 2475 C CA . LEU A 1 320 ? -9.674 0.898 10.345 1.00 96.88 320 LEU A CA 1
ATOM 2476 C C . LEU A 1 320 ? -9.196 0.358 11.689 1.00 96.88 320 LEU A C 1
ATOM 2478 O O . LEU A 1 320 ? -8.765 1.136 12.535 1.00 96.88 320 LEU A O 1
ATOM 2482 N N . HIS A 1 321 ? -9.242 -0.958 11.854 1.00 97.94 321 HIS A N 1
ATOM 2483 C CA . HIS A 1 321 ? -8.659 -1.689 12.977 1.00 97.94 321 HIS A CA 1
ATOM 2484 C C . HIS A 1 321 ? -7.490 -2.531 12.453 1.00 97.94 321 HIS A C 1
ATOM 2486 O O . HIS A 1 321 ? -7.689 -3.337 11.541 1.00 97.94 321 HIS A O 1
ATOM 2492 N N . LEU A 1 322 ? -6.286 -2.334 12.994 1.00 98.06 322 LEU A N 1
ATOM 2493 C CA . LEU A 1 322 ? -5.072 -3.051 12.593 1.00 98.06 322 LEU A CA 1
ATOM 2494 C C . LEU A 1 322 ? -4.831 -4.250 13.513 1.00 98.06 322 LEU A C 1
ATOM 2496 O O . LEU A 1 322 ? -4.656 -4.084 14.720 1.00 98.06 322 LEU A O 1
ATOM 2500 N N . TYR A 1 323 ? -4.770 -5.444 12.934 1.00 98.12 323 TYR A N 1
ATOM 2501 C CA . TYR A 1 323 ? -4.605 -6.713 13.637 1.00 98.12 323 TYR A CA 1
ATOM 2502 C C . TYR A 1 323 ? -3.232 -7.340 13.397 1.00 98.12 323 TYR A C 1
ATOM 2504 O O . TYR A 1 323 ? -2.755 -7.367 12.262 1.00 98.12 323 TYR A O 1
ATOM 2512 N N . LYS A 1 324 ? -2.655 -7.937 14.447 1.00 96.81 324 LYS A N 1
ATOM 2513 C CA . LYS A 1 324 ? -1.633 -8.995 14.333 1.00 96.81 324 LYS A CA 1
ATOM 2514 C C . LYS A 1 324 ? -2.208 -10.341 14.749 1.00 96.81 324 LYS A C 1
ATOM 2516 O O . LYS A 1 324 ? -3.267 -10.402 15.374 1.00 96.81 324 LYS A O 1
ATOM 2521 N N . ASN A 1 325 ? -1.521 -11.411 14.364 1.00 94.50 325 ASN A N 1
ATOM 2522 C CA . ASN A 1 325 ? -1.933 -12.788 14.603 1.00 94.50 325 ASN A CA 1
ATOM 2523 C C . ASN A 1 325 ? -0.735 -13.674 15.011 1.00 94.50 325 ASN A C 1
ATOM 2525 O O . ASN A 1 325 ? 0.393 -13.190 15.087 1.00 94.50 325 ASN A O 1
ATOM 2529 N N . ASN A 1 326 ? -0.986 -14.951 15.313 1.00 93.56 326 ASN A N 1
ATOM 2530 C CA . ASN A 1 326 ? 0.024 -15.939 15.724 1.00 93.56 326 ASN A CA 1
ATOM 2531 C C . ASN A 1 326 ? 0.401 -16.979 14.644 1.00 93.56 326 ASN A C 1
ATOM 2533 O O . ASN A 1 326 ? 1.217 -17.853 14.929 1.00 93.56 326 ASN A O 1
ATOM 2537 N N . GLN A 1 327 ? -0.188 -16.917 13.446 1.00 88.44 327 GLN A N 1
ATOM 2538 C CA . GLN A 1 327 ? 0.084 -17.829 12.326 1.00 88.44 327 GLN A CA 1
ATOM 2539 C C . GLN A 1 327 ? 1.079 -17.238 11.311 1.00 88.44 327 GLN A C 1
ATOM 2541 O O . GLN A 1 327 ? 1.905 -17.974 10.773 1.00 88.44 327 GLN A O 1
ATOM 2546 N N . ASP A 1 328 ? 1.033 -15.927 11.048 1.00 86.94 328 ASP A N 1
ATOM 2547 C CA . ASP A 1 328 ? 1.987 -15.235 10.178 1.00 86.94 328 ASP A CA 1
ATOM 2548 C C . ASP A 1 328 ? 2.475 -13.887 10.741 1.00 86.94 328 ASP A C 1
ATOM 2550 O O . ASP A 1 328 ? 1.896 -13.298 11.651 1.00 86.94 328 ASP A O 1
ATOM 2554 N N . ASN A 1 329 ? 3.577 -13.387 10.173 1.00 88.88 329 ASN A N 1
ATOM 2555 C CA . ASN A 1 329 ? 4.193 -12.113 10.559 1.00 88.88 329 ASN A CA 1
ATOM 2556 C C . ASN A 1 329 ? 3.552 -10.898 9.857 1.00 88.88 329 ASN A C 1
ATOM 2558 O O . ASN A 1 329 ? 4.220 -9.877 9.673 1.00 88.88 329 ASN A O 1
ATOM 2562 N N . LYS A 1 330 ? 2.298 -10.996 9.395 1.00 92.31 330 LYS A N 1
ATOM 2563 C CA . LYS A 1 330 ? 1.627 -9.915 8.666 1.00 92.31 330 LYS A CA 1
ATOM 2564 C C . LYS A 1 330 ? 0.620 -9.187 9.546 1.00 92.31 330 LYS A C 1
ATOM 2566 O O . LYS A 1 330 ? 0.031 -9.719 10.483 1.00 92.31 330 LYS A O 1
ATOM 2571 N N . GLU A 1 331 ? 0.388 -7.940 9.170 1.00 94.88 331 GLU A N 1
ATOM 2572 C CA . GLU A 1 331 ? -0.705 -7.134 9.694 1.00 94.88 331 GLU A CA 1
ATOM 2573 C C . GLU A 1 331 ? -1.930 -7.283 8.788 1.00 94.88 331 GLU A C 1
ATOM 2575 O O . GLU A 1 331 ? -1.801 -7.414 7.568 1.00 94.88 331 GLU A O 1
ATOM 2580 N N . HIS A 1 332 ? -3.125 -7.300 9.366 1.00 97.12 332 HIS A N 1
ATOM 2581 C CA . HIS A 1 332 ? -4.398 -7.367 8.643 1.00 97.12 332 HIS A CA 1
ATOM 2582 C C . HIS A 1 332 ? -5.302 -6.214 9.079 1.00 97.12 332 HIS A C 1
ATOM 2584 O O . HIS A 1 332 ? -5.103 -5.635 10.146 1.00 97.12 332 HIS A O 1
ATOM 2590 N N . LEU A 1 333 ? -6.292 -5.865 8.259 1.00 97.94 333 LEU A N 1
ATOM 2591 C CA . LEU A 1 333 ? -7.188 -4.742 8.534 1.00 97.94 333 LEU A CA 1
ATOM 2592 C C . LEU A 1 333 ? -8.638 -5.210 8.631 1.00 97.94 333 LEU A C 1
ATOM 2594 O O . LEU A 1 333 ? -9.091 -5.996 7.803 1.00 97.94 333 LEU A O 1
ATOM 2598 N N . ALA A 1 334 ? -9.391 -4.663 9.582 1.00 98.25 334 ALA A N 1
ATOM 2599 C CA . ALA A 1 334 ? -10.848 -4.638 9.513 1.00 98.25 334 ALA A CA 1
ATOM 2600 C C . ALA A 1 334 ? -11.318 -3.202 9.253 1.00 98.25 334 ALA A C 1
ATOM 2602 O O . ALA A 1 334 ? -11.092 -2.303 10.064 1.00 98.25 334 ALA A O 1
ATOM 2603 N N . VAL A 1 335 ? -11.959 -2.990 8.105 1.00 97.56 335 VAL A N 1
ATOM 2604 C CA . VAL A 1 335 ? -12.595 -1.732 7.705 1.00 97.56 335 VAL A CA 1
ATOM 2605 C C . VAL A 1 335 ? -14.035 -1.768 8.213 1.00 97.56 335 VAL A C 1
ATOM 2607 O O . VAL A 1 335 ? -14.892 -2.416 7.614 1.00 97.56 335 VAL A O 1
ATOM 2610 N N . VAL A 1 336 ? -14.286 -1.136 9.355 1.00 96.94 336 VAL A N 1
ATOM 2611 C CA . VAL A 1 336 ? -15.570 -1.187 10.071 1.00 96.94 336 VAL A CA 1
ATOM 2612 C C . VAL A 1 336 ? -16.404 0.056 9.760 1.00 96.94 336 VAL A C 1
ATOM 2614 O O . VAL A 1 336 ? -15.869 1.163 9.738 1.00 96.94 336 VAL A O 1
ATOM 2617 N N . TYR A 1 337 ? -17.706 -0.115 9.541 1.00 94.94 337 TYR A N 1
ATOM 2618 C CA . TYR A 1 337 ? -18.684 0.964 9.390 1.00 94.94 337 TYR A CA 1
ATOM 2619 C C . TYR A 1 337 ? -19.835 0.771 10.387 1.00 94.94 337 TYR A C 1
ATOM 2621 O O . TYR A 1 337 ? -20.338 -0.345 10.542 1.00 94.94 337 TYR A O 1
ATOM 2629 N N . GLY A 1 338 ? -20.236 1.858 11.048 1.00 87.81 338 GLY A N 1
ATOM 2630 C CA . GLY A 1 338 ? -21.034 1.837 12.279 1.00 87.81 338 GLY A CA 1
ATOM 2631 C C . GLY A 1 338 ? -20.167 2.092 13.522 1.00 87.81 338 GLY A C 1
ATOM 2632 O O . GLY A 1 338 ? -18.968 1.812 13.524 1.00 87.81 338 GLY A O 1
ATOM 2633 N N . GLU A 1 339 ? -20.758 2.667 14.574 1.00 80.19 339 GLU A N 1
ATOM 2634 C CA . GLU A 1 339 ? -20.046 3.004 15.823 1.00 80.19 339 GLU A CA 1
ATOM 2635 C C . GLU A 1 339 ? -20.120 1.889 16.889 1.00 80.19 339 GLU A C 1
ATOM 2637 O O . GLU A 1 339 ? -19.345 1.906 17.847 1.00 80.19 339 GLU A O 1
ATOM 2642 N N . ASP A 1 340 ? -21.019 0.911 16.717 1.00 86.12 340 ASP A N 1
ATOM 2643 C CA . ASP A 1 340 ? -21.305 -0.168 17.674 1.00 86.12 340 ASP A CA 1
ATOM 2644 C C . ASP A 1 340 ? -20.369 -1.385 17.553 1.00 86.12 340 ASP A C 1
ATOM 2646 O O . ASP A 1 340 ? -20.143 -2.099 18.530 1.00 86.12 340 ASP A O 1
ATOM 2650 N N . ILE A 1 341 ? -19.808 -1.625 16.364 1.00 92.62 341 ILE A N 1
ATOM 2651 C CA . ILE A 1 341 ? -18.904 -2.751 16.108 1.00 92.62 341 ILE A CA 1
ATOM 2652 C C . ILE A 1 341 ? -17.511 -2.399 16.649 1.00 92.62 341 ILE A C 1
ATOM 2654 O O . ILE A 1 341 ? -16.814 -1.543 16.100 1.00 92.62 341 ILE A O 1
ATOM 2658 N N . ARG A 1 342 ? -17.102 -3.064 17.737 1.00 90.56 342 ARG A N 1
ATOM 2659 C CA . ARG A 1 342 ? -15.840 -2.803 18.450 1.00 90.56 342 ARG A CA 1
ATOM 2660 C C . ARG A 1 342 ? -15.080 -4.082 18.787 1.00 90.56 342 ARG A C 1
ATOM 2662 O O . ARG A 1 342 ? -15.678 -5.118 19.071 1.00 90.56 342 ARG A O 1
ATOM 2669 N N . SER A 1 343 ? -13.755 -3.968 18.787 1.00 95.62 343 SER A N 1
ATOM 2670 C CA . SER A 1 343 ? -12.803 -5.033 19.113 1.00 95.62 343 SER A CA 1
ATOM 2671 C C . SER A 1 343 ? -12.636 -5.221 20.626 1.00 95.62 343 SER A C 1
ATOM 2673 O O . SER A 1 343 ? -12.346 -4.266 21.349 1.00 95.62 343 SER A O 1
ATOM 2675 N N . ARG A 1 344 ? -12.741 -6.469 21.104 1.00 94.50 344 ARG A N 1
ATOM 2676 C CA . ARG A 1 344 ? -12.464 -6.832 22.507 1.00 94.50 344 ARG A CA 1
ATOM 2677 C C . ARG A 1 344 ? -11.002 -6.606 22.879 1.00 94.50 344 ARG A C 1
ATOM 2679 O O . ARG A 1 344 ? -10.722 -6.011 23.919 1.00 94.50 344 ARG A O 1
ATOM 2686 N N . SER A 1 345 ? -10.073 -7.069 22.043 1.00 95.31 345 SER A N 1
ATOM 2687 C CA . SER A 1 345 ? -8.634 -6.894 22.271 1.00 95.31 345 SER A CA 1
ATOM 2688 C C . SER A 1 345 ? -8.188 -5.430 22.189 1.00 95.31 345 SER A C 1
ATOM 2690 O O . SER A 1 345 ? -7.259 -5.052 22.899 1.00 95.31 345 SER A O 1
ATOM 2692 N N . LEU A 1 346 ? -8.888 -4.583 21.423 1.00 94.75 346 LEU A N 1
ATOM 2693 C CA . LEU A 1 346 ? -8.698 -3.135 21.473 1.00 94.75 346 LEU A CA 1
ATOM 2694 C C . LEU A 1 346 ? -9.158 -2.554 22.816 1.00 94.75 346 LEU A C 1
ATOM 2696 O O . LEU A 1 346 ? -8.372 -1.892 23.485 1.00 94.75 346 LEU A O 1
ATOM 2700 N N . ASP A 1 347 ? -10.407 -2.762 23.227 1.00 92.00 347 ASP A N 1
ATOM 2701 C CA . ASP A 1 347 ? -10.953 -2.018 24.374 1.00 92.00 347 ASP A CA 1
ATOM 2702 C C . ASP A 1 347 ? -10.373 -2.479 25.730 1.00 92.00 347 ASP A C 1
ATOM 2704 O O . ASP A 1 347 ? -10.301 -1.689 26.682 1.00 92.00 347 ASP A O 1
ATOM 2708 N N . THR A 1 348 ? -9.866 -3.719 25.785 1.00 92.31 348 THR A N 1
ATOM 2709 C CA . THR A 1 348 ? -9.134 -4.299 26.926 1.00 92.31 348 THR A CA 1
ATOM 2710 C C . THR A 1 348 ? -7.953 -3.406 27.359 1.00 92.31 348 THR A C 1
ATOM 2712 O O . THR A 1 348 ? -7.121 -3.051 26.518 1.00 92.31 348 THR A O 1
ATOM 2715 N N . PRO A 1 349 ? -7.834 -3.034 28.651 1.00 89.31 349 PRO A N 1
ATOM 2716 C CA . PRO A 1 349 ? -6.670 -2.314 29.174 1.00 89.31 349 PRO A CA 1
ATOM 2717 C C . PRO A 1 349 ? -5.395 -3.167 29.167 1.00 89.31 349 PRO A C 1
ATOM 2719 O O . PRO A 1 349 ? -5.427 -4.333 29.568 1.00 89.31 349 PRO A O 1
ATOM 2722 N N . ARG A 1 350 ? -4.258 -2.586 28.765 1.00 92.12 350 ARG A N 1
ATOM 2723 C CA . ARG A 1 350 ? -2.940 -3.250 28.833 1.00 92.12 350 ARG A CA 1
ATOM 2724 C C . ARG A 1 350 ? -2.203 -2.913 30.152 1.00 92.12 350 ARG A C 1
ATOM 2726 O O . ARG A 1 350 ? -2.432 -1.847 30.723 1.00 92.12 350 ARG A O 1
ATOM 2733 N N . PRO A 1 351 ? -1.318 -3.783 30.680 1.00 91.25 351 PRO A N 1
ATOM 2734 C CA . PRO A 1 351 ? -0.572 -3.489 31.909 1.00 91.25 351 PRO A CA 1
ATOM 2735 C C . PRO A 1 351 ? 0.339 -2.259 31.763 1.00 91.25 351 PRO A C 1
ATOM 2737 O O . PRO A 1 351 ? 1.145 -2.198 30.840 1.00 91.25 351 PRO A O 1
ATOM 2740 N N . GLY A 1 352 ? 0.229 -1.298 32.687 1.00 89.94 352 GLY A N 1
ATOM 2741 C CA . GLY A 1 352 ? 1.016 -0.053 32.672 1.00 89.94 352 GLY A CA 1
ATOM 2742 C C . GLY A 1 352 ? 0.543 1.016 31.675 1.00 89.94 352 GLY A C 1
ATOM 2743 O O . GLY A 1 352 ? 1.195 2.046 31.545 1.00 89.94 352 GLY A O 1
ATOM 2744 N N . GLU A 1 353 ? -0.576 0.785 30.989 1.00 90.94 353 GLU A N 1
ATOM 2745 C CA . GLU A 1 353 ? -1.151 1.673 29.975 1.00 90.94 353 GLU A CA 1
ATOM 2746 C C . GLU A 1 353 ? -1.809 2.925 30.583 1.00 90.94 353 GLU A C 1
ATOM 2748 O O . GLU A 1 353 ? -2.598 2.823 31.525 1.00 90.94 353 GLU A O 1
ATOM 2753 N N . THR A 1 354 ? -1.534 4.108 30.026 1.00 91.81 354 THR A N 1
ATOM 2754 C CA . THR A 1 354 ? -2.196 5.361 30.423 1.00 91.81 354 THR A CA 1
ATOM 2755 C C . THR A 1 354 ? -3.458 5.644 29.600 1.00 91.81 354 THR A C 1
ATOM 2757 O O . THR A 1 354 ? -3.662 5.113 28.508 1.00 91.81 354 THR A O 1
ATOM 2760 N N . ASP A 1 355 ? -4.300 6.561 30.089 1.00 89.38 355 ASP A N 1
ATOM 2761 C CA . ASP A 1 355 ? -5.453 7.083 29.339 1.00 89.38 355 ASP A CA 1
ATOM 2762 C C . ASP A 1 355 ? -5.048 7.694 27.980 1.00 89.38 355 ASP A C 1
ATOM 2764 O O . ASP A 1 355 ? -5.803 7.605 27.011 1.00 89.38 355 ASP A O 1
ATOM 2768 N N . MET A 1 356 ? -3.843 8.272 27.881 1.00 88.81 356 MET A N 1
ATOM 2769 C CA . MET A 1 356 ? -3.333 8.819 26.622 1.00 88.81 356 MET A CA 1
ATOM 2770 C C . MET A 1 356 ? -2.898 7.711 25.659 1.00 88.81 356 MET A C 1
ATOM 2772 O O . MET A 1 356 ? -3.216 7.786 24.478 1.00 88.81 356 MET A O 1
ATOM 2776 N N . ASP A 1 357 ? -2.274 6.635 26.147 1.00 91.69 357 ASP A N 1
ATOM 2777 C CA . ASP A 1 357 ? -1.941 5.468 25.316 1.00 91.69 357 ASP A CA 1
ATOM 2778 C C . ASP A 1 357 ? -3.209 4.809 24.747 1.00 91.69 357 ASP A C 1
ATOM 2780 O O . ASP A 1 357 ? -3.248 4.433 23.571 1.00 91.69 357 ASP A O 1
ATOM 2784 N N . ARG A 1 358 ? -4.288 4.745 25.548 1.00 92.25 358 ARG A N 1
ATOM 2785 C CA . ARG A 1 358 ? -5.629 4.315 25.101 1.00 92.25 358 ARG A CA 1
ATOM 2786 C C . ARG A 1 358 ? -6.188 5.221 24.004 1.00 92.25 358 ARG A C 1
ATOM 2788 O O . ARG A 1 358 ? -6.750 4.713 23.034 1.00 92.25 358 ARG A O 1
ATOM 2795 N N . ILE A 1 359 ? -6.013 6.540 24.112 1.00 90.94 359 ILE A N 1
ATOM 2796 C CA . ILE A 1 359 ? -6.417 7.496 23.069 1.00 90.94 359 ILE A CA 1
ATOM 2797 C C . ILE A 1 359 ? -5.586 7.302 21.791 1.00 90.94 359 ILE A C 1
ATOM 2799 O O . ILE A 1 359 ? -6.174 7.132 20.723 1.00 90.94 359 ILE A O 1
ATOM 2803 N N . ILE A 1 360 ? -4.252 7.260 21.902 1.00 91.31 360 ILE A N 1
ATOM 2804 C CA . ILE A 1 360 ? -3.298 7.108 20.787 1.00 91.31 360 ILE A CA 1
ATOM 2805 C C . ILE A 1 360 ? -3.607 5.854 19.964 1.00 91.31 360 ILE A C 1
ATOM 2807 O O . ILE A 1 360 ? -3.644 5.903 18.736 1.00 91.31 360 ILE A O 1
ATOM 2811 N N . ARG A 1 361 ? -3.896 4.728 20.626 1.00 93.62 361 ARG A N 1
ATOM 2812 C CA . ARG A 1 361 ? -4.243 3.472 19.943 1.00 93.62 361 ARG A CA 1
ATOM 2813 C C . ARG A 1 361 ? -5.711 3.357 19.517 1.00 93.62 361 ARG A C 1
ATOM 2815 O O . ARG A 1 361 ? -6.103 2.322 18.989 1.00 93.62 361 ARG A O 1
ATOM 2822 N N . GLY A 1 362 ? -6.543 4.370 19.742 1.00 91.69 362 GLY A N 1
ATOM 2823 C CA . GLY A 1 362 ? -7.945 4.369 19.311 1.00 91.69 362 GLY A CA 1
ATOM 2824 C C . GLY A 1 362 ? -8.934 3.621 20.215 1.00 91.69 362 GLY A C 1
ATOM 2825 O O . GLY A 1 362 ? -10.087 3.427 19.828 1.00 91.69 362 GLY A O 1
ATOM 2826 N N . ALA A 1 363 ? -8.523 3.224 21.422 1.00 91.56 363 ALA A N 1
ATOM 2827 C CA . ALA A 1 363 ? -9.361 2.575 22.434 1.00 91.56 363 ALA A CA 1
ATOM 2828 C C . ALA A 1 363 ? -10.166 3.604 23.259 1.00 91.56 363 ALA A C 1
ATOM 2830 O O . ALA A 1 363 ? -10.142 3.601 24.488 1.00 91.56 363 ALA A O 1
ATOM 2831 N N . TYR A 1 364 ? -10.865 4.513 22.570 1.00 87.25 364 TYR A N 1
ATOM 2832 C CA . TYR A 1 364 ? -11.708 5.560 23.162 1.00 87.25 364 TYR A CA 1
ATOM 2833 C C . TYR A 1 364 ? -13.181 5.418 22.753 1.00 87.25 364 TYR A C 1
ATOM 2835 O O . TYR A 1 364 ? -13.514 4.742 21.771 1.00 87.25 364 TYR A O 1
ATOM 2843 N N . MET A 1 365 ? -14.071 6.089 23.488 1.00 81.19 365 MET A N 1
ATOM 2844 C CA . MET A 1 365 ? -15.504 6.193 23.175 1.00 81.19 365 MET A CA 1
ATOM 2845 C C . MET A 1 365 ? -15.869 7.576 22.604 1.00 81.19 365 MET A C 1
ATOM 2847 O O . MET A 1 365 ? -15.262 8.596 22.957 1.00 81.19 365 MET A O 1
ATOM 2851 N N . GLY A 1 366 ? -16.868 7.602 21.714 1.00 75.00 366 GLY A N 1
ATOM 2852 C CA . GLY A 1 366 ? -17.312 8.802 20.993 1.00 75.00 366 GLY A CA 1
ATOM 2853 C C . GLY A 1 366 ? -16.266 9.360 20.018 1.00 75.00 366 GLY A C 1
ATOM 2854 O O . GLY A 1 366 ? -15.346 8.659 19.600 1.00 75.00 366 GLY A O 1
ATOM 2855 N N . LYS A 1 367 ? -16.393 10.644 19.661 1.00 73.00 367 LYS A N 1
ATOM 2856 C CA . LYS A 1 367 ? -15.419 11.360 18.815 1.00 73.00 367 LYS A CA 1
ATOM 2857 C C . LYS A 1 367 ? -14.419 12.139 19.676 1.00 73.00 367 LYS A C 1
ATOM 2859 O O . LYS A 1 367 ? -14.801 12.751 20.674 1.00 73.00 367 LYS A O 1
ATOM 2864 N N . LEU A 1 368 ? -13.142 12.131 19.286 1.00 80.00 368 LEU A N 1
ATOM 2865 C CA . LEU A 1 368 ? -12.117 12.961 19.926 1.00 80.00 368 LEU A CA 1
ATOM 2866 C C . LEU A 1 368 ? -12.355 14.452 19.649 1.00 80.00 368 LEU A C 1
ATOM 2868 O O . LEU A 1 368 ? -12.901 14.835 18.614 1.00 80.00 368 LEU A O 1
ATOM 2872 N N . LYS A 1 369 ? -11.909 15.290 20.587 1.00 79.94 369 LYS A N 1
ATOM 2873 C CA . LYS A 1 369 ? -11.874 16.754 20.496 1.00 79.94 369 LYS A CA 1
ATOM 2874 C C . LYS A 1 369 ? -10.541 17.241 21.086 1.00 79.94 369 LYS A C 1
ATOM 2876 O O . LYS A 1 369 ? -10.030 16.567 21.986 1.00 79.94 369 LYS A O 1
ATOM 2881 N N . PRO A 1 370 ? -9.987 18.384 20.638 1.00 82.69 370 PRO A N 1
ATOM 2882 C CA . PRO A 1 370 ? -8.808 18.980 21.264 1.00 82.69 370 PRO A CA 1
ATOM 2883 C C . PRO A 1 370 ? -8.994 19.127 22.781 1.00 82.69 370 PRO A C 1
ATOM 2885 O O . PRO A 1 370 ? -10.059 19.541 23.237 1.00 82.69 370 PRO A O 1
ATOM 2888 N N . GLY A 1 371 ? -7.977 18.749 23.559 1.00 75.12 371 GLY A N 1
ATOM 2889 C CA . GLY A 1 371 ? -8.018 18.784 25.026 1.00 75.12 371 GLY A CA 1
ATOM 2890 C C . GLY A 1 371 ? -8.694 17.588 25.720 1.00 75.12 371 GLY A C 1
ATOM 2891 O O . GLY A 1 371 ? -8.746 17.579 26.948 1.00 75.12 371 GLY A O 1
ATOM 2892 N N . LYS A 1 372 ? -9.188 16.564 25.002 1.00 75.75 372 LYS A N 1
ATOM 2893 C CA . LYS A 1 372 ? -9.686 15.323 25.637 1.00 75.75 372 LYS A CA 1
ATOM 2894 C C . LYS A 1 372 ? -8.514 14.507 26.209 1.00 75.75 372 LYS A C 1
ATOM 2896 O O . LYS A 1 372 ? -7.647 14.068 25.464 1.00 75.75 372 LYS A O 1
ATOM 2901 N N . THR A 1 373 ? -8.516 14.289 27.526 1.00 74.88 373 THR A N 1
ATOM 2902 C CA . THR A 1 373 ? -7.443 13.607 28.285 1.00 74.88 373 THR A CA 1
ATOM 2903 C C . THR A 1 373 ? -7.828 12.233 28.843 1.00 74.88 373 THR A C 1
ATOM 2905 O O . THR A 1 373 ? -7.010 11.600 29.503 1.00 74.88 373 THR A O 1
ATOM 2908 N N . ARG A 1 374 ? -9.060 11.767 28.595 1.00 77.62 374 ARG A N 1
ATOM 2909 C CA . ARG A 1 374 ? -9.581 10.459 29.027 1.00 77.62 374 ARG A CA 1
ATOM 2910 C C . ARG A 1 374 ? -10.153 9.670 27.858 1.00 77.62 374 ARG A C 1
ATOM 2912 O O . ARG A 1 374 ? -10.781 10.254 26.975 1.00 77.62 374 ARG A O 1
ATOM 2919 N N . SER A 1 375 ? -9.955 8.357 27.866 1.00 73.50 375 SER A N 1
ATOM 2920 C CA . SER A 1 375 ? -10.472 7.426 26.859 1.00 73.50 375 SER A CA 1
ATOM 2921 C C . SER A 1 375 ? -11.996 7.263 26.953 1.00 73.50 375 SER A C 1
ATOM 2923 O O . SER A 1 375 ? -12.698 7.368 25.936 1.00 73.50 375 SER A O 1
ATOM 2925 N N . ASP A 1 376 ? -12.509 7.126 28.176 1.00 69.44 376 ASP A N 1
ATOM 2926 C CA . ASP A 1 376 ? -13.936 7.025 28.478 1.00 69.44 376 ASP A CA 1
ATOM 2927 C C . ASP A 1 376 ? -14.595 8.404 28.649 1.00 69.44 376 ASP A C 1
ATOM 2929 O O . ASP A 1 376 ? -14.076 9.295 29.326 1.00 69.44 376 ASP A O 1
ATOM 2933 N N . ASP A 1 377 ? -15.776 8.573 28.049 1.00 55.03 377 ASP A N 1
ATOM 2934 C CA . ASP A 1 377 ? -16.664 9.718 28.268 1.00 55.03 377 ASP A CA 1
ATOM 2935 C C . ASP A 1 377 ? -18.108 9.224 28.418 1.00 55.03 377 ASP A C 1
ATOM 2937 O O . ASP A 1 377 ? -18.773 8.893 27.438 1.00 55.03 377 ASP A O 1
ATOM 2941 N N . SER A 1 378 ? -18.591 9.174 29.659 1.00 47.44 378 SER A N 1
ATOM 2942 C CA . SER A 1 378 ? -19.979 8.844 29.998 1.00 47.44 378 SER A CA 1
ATOM 2943 C C . SER A 1 378 ? -20.917 10.061 29.986 1.00 47.44 378 SER A C 1
ATOM 2945 O O . SER A 1 378 ? -22.119 9.902 30.187 1.00 47.44 378 SER A O 1
ATOM 2947 N N . SER A 1 379 ? -20.404 11.276 29.749 1.00 41.03 379 SER A N 1
ATOM 2948 C CA . SER A 1 379 ? -21.151 12.532 29.926 1.00 41.03 379 SER A CA 1
ATOM 2949 C C . SER A 1 379 ? -21.924 13.004 28.686 1.00 41.03 379 SER A C 1
ATOM 2951 O O . SER A 1 379 ? -22.759 13.903 28.783 1.00 41.03 379 SER A O 1
ATOM 2953 N N . SER A 1 380 ? -21.695 12.386 27.522 1.00 38.41 380 SER A N 1
ATOM 2954 C CA . SER A 1 380 ? -22.254 12.814 26.230 1.00 38.41 380 SER A CA 1
ATOM 2955 C C . SER A 1 380 ? -23.457 11.993 25.719 1.00 38.41 380 SER A C 1
ATOM 2957 O O . SER A 1 380 ? -23.907 12.199 24.592 1.00 38.41 380 SER A O 1
ATOM 2959 N N . SER A 1 381 ? -24.067 11.138 26.552 1.00 36.09 381 SER A N 1
ATOM 2960 C CA . SER A 1 381 ? -25.303 10.383 26.228 1.00 36.09 381 SER A CA 1
ATOM 2961 C C . SER A 1 381 ? -26.598 11.209 26.388 1.00 36.09 381 SER A C 1
ATOM 2963 O O . SER A 1 381 ? -27.570 10.755 26.989 1.00 36.09 381 SER A O 1
ATOM 2965 N N . SER A 1 382 ? -26.622 12.432 25.848 1.00 36.59 382 SER A N 1
ATOM 2966 C CA . SER A 1 382 ? -27.618 13.464 26.194 1.00 36.59 382 SER A CA 1
ATOM 2967 C C . SER A 1 382 ? -28.351 14.047 24.977 1.00 36.59 382 SER A C 1
ATOM 2969 O O . SER A 1 382 ? -28.274 15.247 24.720 1.00 36.59 382 SER A O 1
ATOM 2971 N N . SER A 1 383 ? -29.076 13.211 24.215 1.00 33.72 383 SER A N 1
ATOM 2972 C CA . SER A 1 383 ? -30.085 13.709 23.249 1.00 33.72 383 SER A CA 1
ATOM 2973 C C . SER A 1 383 ? -31.139 12.683 22.786 1.00 33.72 383 SER A C 1
ATOM 2975 O O . SER A 1 383 ? -32.273 13.069 22.523 1.00 33.72 383 SER A O 1
ATOM 2977 N N . LEU A 1 384 ? -30.809 11.384 22.695 1.00 34.44 384 LEU A N 1
ATOM 2978 C CA . LEU A 1 384 ? -31.593 10.411 21.901 1.00 34.44 384 LEU A CA 1
ATOM 2979 C C . LEU A 1 384 ? -32.224 9.226 22.667 1.00 34.44 384 LEU A C 1
ATOM 2981 O O . LEU A 1 384 ? -32.773 8.327 22.037 1.00 34.44 384 LEU A O 1
ATOM 2985 N N . THR A 1 385 ? -32.186 9.205 24.005 1.00 33.56 385 THR A N 1
ATOM 2986 C CA . THR A 1 385 ? -32.500 7.990 24.804 1.00 33.56 385 THR A CA 1
ATOM 2987 C C . THR A 1 385 ? -33.487 8.186 25.968 1.00 33.56 385 THR A C 1
ATOM 2989 O O . THR A 1 385 ? -33.583 7.341 26.860 1.00 33.56 385 THR A O 1
ATOM 2992 N N . LEU A 1 386 ? -34.286 9.262 25.955 1.00 31.83 386 LEU A N 1
ATOM 2993 C CA . LEU A 1 386 ? -35.274 9.554 27.013 1.00 31.83 386 LEU A CA 1
ATOM 2994 C C . LEU A 1 386 ? -36.449 8.557 27.113 1.00 31.83 386 LEU A C 1
ATOM 2996 O O . LEU A 1 386 ? -37.178 8.582 28.098 1.00 31.83 386 LEU A O 1
ATOM 3000 N N . THR A 1 387 ? -36.625 7.660 26.139 1.00 32.69 387 THR A N 1
ATOM 3001 C CA . THR A 1 387 ? -37.644 6.593 26.163 1.00 32.69 387 THR A CA 1
ATOM 3002 C C . THR A 1 387 ? -37.125 5.245 26.676 1.00 32.69 387 THR A C 1
ATOM 3004 O O . THR A 1 387 ? -37.925 4.338 26.886 1.00 32.69 387 THR A O 1
ATOM 3007 N N . THR A 1 388 ? -35.811 5.079 26.880 1.00 38.78 388 THR A N 1
ATOM 3008 C CA . THR A 1 388 ? -35.201 3.761 27.166 1.00 38.78 388 THR A CA 1
ATOM 3009 C C . THR A 1 388 ? -34.712 3.604 28.609 1.00 38.78 388 THR A C 1
ATOM 3011 O O . THR A 1 388 ? -34.696 2.491 29.130 1.00 38.78 388 THR A O 1
ATOM 3014 N N . SER A 1 389 ? -34.341 4.693 29.293 1.00 34.03 389 SER A N 1
ATOM 3015 C CA . SER A 1 389 ? -33.727 4.619 30.632 1.00 34.03 389 SER A CA 1
ATOM 3016 C C . SER A 1 389 ? -34.647 4.038 31.715 1.00 34.03 389 SER A C 1
ATOM 3018 O O . SER A 1 389 ? -34.162 3.338 32.602 1.00 34.03 389 SER A O 1
ATOM 3020 N N . LEU A 1 390 ? -35.967 4.240 31.608 1.00 35.06 390 LEU A N 1
ATOM 3021 C CA . LEU A 1 390 ? -36.970 3.696 32.539 1.00 35.06 390 LEU A CA 1
ATOM 3022 C C . LEU A 1 390 ? -37.043 2.156 32.561 1.00 35.06 390 LEU A C 1
ATOM 3024 O O . LEU A 1 390 ? -37.608 1.594 33.494 1.00 35.06 390 LEU A O 1
ATOM 3028 N N . LEU A 1 391 ? -36.457 1.467 31.574 1.00 38.28 391 LEU A N 1
ATOM 3029 C CA . LEU A 1 391 ? -36.345 0.002 31.545 1.00 38.28 391 LEU A CA 1
ATOM 3030 C C . LEU A 1 391 ? -35.017 -0.526 32.119 1.00 38.28 391 LEU A C 1
ATOM 3032 O O . LEU A 1 391 ? -34.865 -1.735 32.269 1.00 38.28 391 LEU A O 1
ATOM 3036 N N . MET A 1 392 ? -34.048 0.342 32.437 1.00 37.59 392 MET A N 1
ATOM 3037 C CA . MET A 1 392 ? -32.688 -0.070 32.824 1.00 37.59 392 MET A CA 1
ATOM 3038 C C . MET A 1 392 ? -32.419 -0.066 34.337 1.00 37.59 392 MET A C 1
ATOM 3040 O O . MET A 1 392 ? -31.323 -0.419 34.765 1.00 37.59 392 MET A O 1
ATOM 3044 N N . SER A 1 393 ? -33.401 0.283 35.171 1.00 34.97 393 SER A N 1
ATOM 3045 C CA . SER A 1 393 ? -33.254 0.352 36.637 1.00 34.97 393 SER A CA 1
ATOM 3046 C C . SER A 1 393 ? -33.223 -1.015 37.349 1.00 34.97 393 SER A C 1
ATOM 3048 O O . SER A 1 393 ? -33.455 -1.084 38.555 1.00 34.97 393 SER A O 1
ATOM 3050 N N . SER A 1 394 ? -32.975 -2.124 36.642 1.00 35.44 394 SER A N 1
ATOM 3051 C CA . SER A 1 394 ? -32.870 -3.473 37.220 1.00 35.44 394 SER A CA 1
ATOM 3052 C C . SER A 1 394 ? -32.012 -4.415 36.360 1.00 35.44 394 SER A C 1
ATOM 3054 O O . SER A 1 394 ? -32.142 -4.449 35.141 1.00 35.44 394 SER A O 1
ATOM 3056 N N . SER A 1 395 ? -31.180 -5.230 37.021 1.00 34.84 395 SER A N 1
ATOM 3057 C CA . SER A 1 395 ? -30.432 -6.373 36.454 1.00 34.84 395 SER A CA 1
ATOM 3058 C C . SER A 1 395 ? -29.341 -6.075 35.406 1.00 34.84 395 SER A C 1
ATOM 3060 O O . SER A 1 395 ? -29.330 -6.637 34.309 1.00 34.84 395 SER A O 1
ATOM 3062 N N . SER A 1 396 ? -28.325 -5.301 35.801 1.00 39.78 396 SER A N 1
ATOM 3063 C CA . SER A 1 396 ? -27.128 -4.929 35.013 1.00 39.78 396 SER A CA 1
ATOM 3064 C C . SER A 1 396 ? -26.194 -6.076 34.562 1.00 39.78 396 SER A C 1
ATOM 3066 O O . SER A 1 396 ? -25.071 -5.809 34.143 1.00 39.78 396 SER A O 1
ATOM 3068 N N . THR A 1 397 ? -26.604 -7.346 34.653 1.00 34.88 397 THR A N 1
ATOM 3069 C CA . THR A 1 397 ? -25.755 -8.532 34.386 1.00 34.88 397 THR A CA 1
ATOM 3070 C C . THR A 1 397 ? -26.278 -9.440 33.263 1.00 34.88 397 THR A C 1
ATOM 3072 O O . THR A 1 397 ? -25.607 -10.400 32.902 1.00 34.88 397 THR A O 1
ATOM 3075 N N . LEU A 1 398 ? -27.456 -9.151 32.690 1.00 34.28 398 LEU A N 1
ATOM 3076 C CA . LEU A 1 398 ? -28.092 -9.975 31.640 1.00 34.28 398 LEU A CA 1
ATOM 3077 C C . LEU A 1 398 ? -28.223 -9.271 30.273 1.00 34.28 398 LEU A C 1
ATOM 3079 O O . LEU A 1 398 ? -28.650 -9.880 29.295 1.00 34.28 398 LEU A O 1
ATOM 3083 N N . ILE A 1 399 ? -27.869 -7.987 30.184 1.00 41.22 399 ILE A N 1
ATOM 3084 C CA . ILE A 1 399 ? -28.278 -7.115 29.067 1.00 41.22 399 ILE A CA 1
ATOM 3085 C C . ILE A 1 399 ? -27.466 -7.358 27.779 1.00 41.22 399 ILE A C 1
ATOM 3087 O O . ILE A 1 399 ? -28.027 -7.290 26.683 1.00 41.22 399 ILE A O 1
ATOM 3091 N N . THR A 1 400 ? -26.180 -7.712 27.884 1.00 40.78 400 THR A N 1
ATOM 3092 C CA . THR A 1 400 ? -25.265 -7.866 26.733 1.00 40.78 400 THR A CA 1
ATOM 3093 C C . THR A 1 400 ? -25.729 -8.919 25.719 1.00 40.78 400 THR A C 1
ATOM 3095 O O . THR A 1 400 ? -25.520 -8.753 24.520 1.00 40.78 400 THR A O 1
ATOM 3098 N N . ALA A 1 401 ? -26.403 -9.982 26.175 1.00 40.16 401 ALA A N 1
ATOM 3099 C CA . ALA A 1 401 ? -26.914 -11.037 25.298 1.00 40.16 401 ALA A CA 1
ATOM 3100 C C . ALA A 1 401 ? -28.143 -10.597 24.475 1.00 40.16 401 ALA A C 1
ATOM 3102 O O . ALA A 1 401 ? -28.297 -11.018 23.329 1.00 40.16 401 ALA A O 1
ATOM 3103 N N . ASN A 1 402 ? -28.999 -9.727 25.025 1.00 39.22 402 ASN A N 1
ATOM 3104 C CA . ASN A 1 402 ? -30.239 -9.302 24.363 1.00 39.22 402 ASN A CA 1
ATOM 3105 C C . ASN A 1 402 ? -30.028 -8.183 23.332 1.00 39.22 402 ASN A C 1
ATOM 3107 O O . ASN A 1 402 ? -30.770 -8.112 22.354 1.00 39.22 402 ASN A O 1
ATOM 3111 N N . GLN A 1 403 ? -29.009 -7.331 23.487 1.00 45.50 403 GLN A N 1
ATOM 3112 C CA . GLN A 1 403 ? -28.763 -6.245 22.525 1.00 45.50 403 GLN A CA 1
ATOM 3113 C C . GLN A 1 403 ? -28.391 -6.751 21.119 1.00 45.50 403 GLN A C 1
ATOM 3115 O O . GLN A 1 403 ? -28.743 -6.102 20.135 1.00 45.50 403 GLN A O 1
ATOM 3120 N N . GLN A 1 404 ? -27.780 -7.937 20.989 1.00 48.72 404 GLN A N 1
ATOM 3121 C CA . GLN A 1 404 ? -27.492 -8.535 19.674 1.00 48.72 404 GLN A CA 1
ATOM 3122 C C . GLN A 1 404 ? -28.749 -8.990 18.901 1.00 48.72 404 GLN A C 1
ATOM 3124 O O . GLN A 1 404 ? -28.638 -9.280 17.712 1.00 48.72 404 GLN A O 1
ATOM 3129 N N . GLN A 1 405 ? -29.937 -9.032 19.523 1.00 48.91 405 GLN A N 1
ATOM 3130 C CA . GLN A 1 405 ? -31.197 -9.349 18.830 1.00 48.91 405 GLN A CA 1
ATOM 3131 C C . GLN A 1 405 ? -31.908 -8.121 18.232 1.00 48.91 405 GLN A C 1
ATOM 3133 O O . GLN A 1 405 ? -32.791 -8.287 17.396 1.00 48.91 405 GLN A O 1
ATOM 3138 N N . LEU A 1 406 ? -31.535 -6.898 18.630 1.00 55.97 406 LEU A N 1
ATOM 3139 C CA . LEU A 1 406 ? -32.207 -5.661 18.200 1.00 55.97 406 LEU A CA 1
ATOM 3140 C C . LEU A 1 406 ? -31.719 -5.110 16.850 1.00 55.97 406 LEU A C 1
ATOM 3142 O O . LEU A 1 406 ? -32.374 -4.241 16.279 1.00 55.97 406 LEU A O 1
ATOM 3146 N N . PHE A 1 407 ? -30.591 -5.601 16.332 1.00 67.12 407 PHE A N 1
ATOM 3147 C CA . PHE A 1 407 ? -29.977 -5.104 15.099 1.00 67.12 407 PHE A CA 1
ATOM 3148 C C . PHE A 1 407 ? -29.859 -6.197 14.040 1.00 67.12 407 PHE A C 1
ATOM 3150 O O . PHE A 1 407 ? -29.515 -7.341 14.342 1.00 67.12 407 PHE A O 1
ATOM 3157 N N . SER A 1 408 ? -30.068 -5.821 12.774 1.00 85.38 408 SER A N 1
ATOM 3158 C CA . SER A 1 408 ? -29.795 -6.703 11.636 1.00 85.38 408 SER A CA 1
ATOM 3159 C C . SER A 1 408 ? -28.332 -7.183 11.676 1.00 85.38 408 SER A C 1
ATOM 3161 O O . SER A 1 408 ? -27.433 -6.353 11.884 1.00 85.38 408 SER A O 1
ATOM 3163 N N . PRO A 1 409 ? -28.055 -8.491 11.487 1.00 92.94 409 PRO A N 1
ATOM 3164 C CA . PRO A 1 409 ? -26.695 -9.012 11.386 1.00 92.94 409 PRO A CA 1
ATOM 3165 C C . PRO A 1 409 ? -25.885 -8.212 10.352 1.00 92.94 409 PRO A C 1
ATOM 3167 O O . PRO A 1 409 ? -26.396 -7.948 9.257 1.00 92.94 409 PRO A O 1
ATOM 3170 N N . PRO A 1 410 ? -24.662 -7.768 10.686 1.00 95.12 410 PRO A N 1
ATOM 3171 C CA . PRO A 1 410 ? -23.934 -6.803 9.877 1.00 95.12 410 PRO A CA 1
ATOM 3172 C C . PRO A 1 410 ? -23.513 -7.406 8.539 1.00 95.12 410 PRO A C 1
ATOM 3174 O O . PRO A 1 410 ? -23.307 -8.620 8.413 1.00 95.12 410 PRO A O 1
ATOM 3177 N N . LEU A 1 411 ? -23.358 -6.531 7.548 1.00 97.00 411 LEU A N 1
ATOM 3178 C CA . LEU A 1 411 ? -22.894 -6.913 6.226 1.00 97.00 411 LEU A CA 1
ATOM 3179 C C . LEU A 1 411 ? -21.370 -7.073 6.232 1.00 97.00 411 LEU A C 1
ATOM 3181 O O . LEU A 1 411 ? -20.641 -6.143 6.573 1.00 97.00 411 LEU A O 1
ATOM 3185 N N . VAL A 1 412 ? -20.875 -8.258 5.881 1.00 97.50 412 VAL A N 1
ATOM 3186 C CA . VAL A 1 412 ? -19.463 -8.628 6.026 1.00 97.50 412 VAL A CA 1
ATOM 3187 C C . VAL A 1 412 ? -18.858 -9.076 4.703 1.00 97.50 412 VAL A C 1
ATOM 3189 O O . VAL A 1 412 ? -19.445 -9.851 3.951 1.00 97.50 412 VAL A O 1
ATOM 3192 N N . ARG A 1 413 ? -17.630 -8.628 4.431 1.00 97.50 413 ARG A N 1
ATOM 3193 C CA . ARG A 1 413 ? -16.828 -9.030 3.270 1.00 97.50 413 ARG A CA 1
ATOM 3194 C C . ARG A 1 413 ? -15.456 -9.521 3.720 1.00 97.50 413 ARG A C 1
ATOM 3196 O O . ARG A 1 413 ? -14.661 -8.738 4.226 1.00 97.50 413 ARG A O 1
ATOM 3203 N N . ILE A 1 414 ? -15.123 -10.777 3.421 1.00 97.12 414 ILE A N 1
ATOM 3204 C CA . ILE A 1 414 ? -13.734 -11.254 3.494 1.00 97.12 414 ILE A CA 1
ATOM 3205 C C . ILE A 1 414 ? -13.039 -10.965 2.164 1.00 97.12 414 ILE A C 1
ATOM 3207 O O . ILE A 1 414 ? -13.338 -11.592 1.139 1.00 97.12 414 ILE A O 1
ATOM 3211 N N . HIS A 1 415 ? -12.112 -10.014 2.174 1.00 96.81 415 HIS A N 1
ATOM 3212 C CA . HIS A 1 415 ? -11.326 -9.586 1.025 1.00 96.81 415 HIS A CA 1
ATOM 3213 C C . HIS A 1 415 ? -9.887 -10.122 1.118 1.00 96.81 415 HIS A C 1
ATOM 3215 O O . HIS A 1 415 ? -9.290 -10.141 2.191 1.00 96.81 415 HIS A O 1
ATOM 3221 N N . SER A 1 416 ? -9.336 -10.580 -0.008 1.00 95.38 416 SER A N 1
ATOM 3222 C CA . SER A 1 416 ? -7.927 -10.978 -0.122 1.00 95.38 416 SER A CA 1
ATOM 3223 C C . SER A 1 416 ? -7.209 -9.904 -0.932 1.00 95.38 416 SER A C 1
ATOM 3225 O O . SER A 1 416 ? -7.649 -9.645 -2.046 1.00 95.38 416 SER A O 1
ATOM 3227 N N . GLU A 1 417 ? -6.148 -9.321 -0.373 1.00 95.81 417 GLU A N 1
ATOM 3228 C CA . GLU A 1 417 ? -5.264 -8.319 -0.998 1.00 95.81 417 GLU A CA 1
ATOM 3229 C C . GLU A 1 417 ? -4.979 -8.624 -2.481 1.00 95.81 417 GLU A C 1
ATOM 3231 O O . GLU A 1 417 ? -4.517 -9.715 -2.815 1.00 95.81 417 GLU A O 1
ATOM 3236 N N . CYS A 1 418 ? -5.253 -7.671 -3.374 1.00 95.81 418 CYS A N 1
ATOM 3237 C CA . CYS A 1 418 ? -4.989 -7.763 -4.810 1.00 95.81 418 CYS A CA 1
ATOM 3238 C C . CYS A 1 418 ? -4.493 -6.410 -5.348 1.00 95.81 418 CYS A C 1
ATOM 3240 O O . CYS A 1 418 ? -5.212 -5.673 -6.031 1.00 95.81 418 CYS A O 1
ATOM 3242 N N . PHE A 1 419 ? -3.216 -6.109 -5.094 1.00 95.69 419 PHE A N 1
ATOM 3243 C CA . PHE A 1 419 ? -2.543 -4.848 -5.436 1.00 95.69 419 PHE A CA 1
ATOM 3244 C C . PHE A 1 419 ? -2.785 -4.408 -6.891 1.00 95.69 419 PHE A C 1
ATOM 3246 O O . PHE A 1 419 ? -3.087 -3.248 -7.172 1.00 95.69 419 PHE A O 1
ATOM 3253 N N . THR A 1 420 ? -2.717 -5.352 -7.835 1.00 93.12 420 THR A N 1
ATOM 3254 C CA . THR A 1 420 ? -2.945 -5.068 -9.261 1.00 93.12 420 THR A CA 1
ATOM 3255 C C . THR A 1 420 ? -4.364 -4.575 -9.550 1.00 93.12 420 THR A C 1
ATOM 3257 O O . THR A 1 420 ? -4.535 -3.690 -10.381 1.00 93.12 420 THR A O 1
ATOM 3260 N N . GLY A 1 421 ? -5.383 -5.145 -8.901 1.00 91.50 421 GLY A N 1
ATOM 3261 C CA . GLY A 1 421 ? -6.785 -4.783 -9.132 1.00 91.50 421 GLY A CA 1
ATOM 3262 C C . GLY A 1 421 ? -7.217 -3.545 -8.347 1.00 91.50 421 GLY A C 1
ATOM 3263 O O . GLY A 1 421 ? -7.982 -2.734 -8.855 1.00 91.50 421 GLY A O 1
ATOM 3264 N N . GLU A 1 422 ? -6.712 -3.390 -7.125 1.00 93.75 422 GLU A N 1
ATOM 3265 C CA . GLU A 1 422 ? -7.123 -2.341 -6.184 1.00 93.75 422 GLU A CA 1
ATOM 3266 C C . GLU A 1 422 ? -6.329 -1.044 -6.371 1.00 93.75 422 GLU A C 1
ATOM 3268 O O . GLU A 1 422 ? -6.918 0.026 -6.498 1.00 93.75 422 GLU A O 1
ATOM 3273 N N . THR A 1 423 ? -4.996 -1.134 -6.427 1.00 93.12 423 THR A N 1
ATOM 3274 C CA . THR A 1 423 ? -4.101 0.030 -6.523 1.00 93.12 423 THR A CA 1
ATOM 3275 C C . THR A 1 423 ? -3.850 0.432 -7.975 1.00 93.12 423 THR A C 1
ATOM 3277 O O . THR A 1 423 ? -3.897 1.612 -8.307 1.00 93.12 423 THR A O 1
ATOM 3280 N N . VAL A 1 424 ? -3.614 -0.547 -8.857 1.00 92.62 424 VAL A N 1
ATOM 3281 C CA . VAL A 1 424 ? -3.266 -0.313 -10.277 1.00 92.62 424 VAL A CA 1
ATOM 3282 C C . VAL A 1 424 ? -4.498 -0.372 -11.204 1.00 92.62 424 VAL A C 1
ATOM 3284 O O . VAL A 1 424 ? -4.377 -0.209 -12.414 1.00 92.62 424 VAL A O 1
ATOM 3287 N N . GLN A 1 425 ? -5.702 -0.583 -10.652 1.00 87.94 425 GLN A N 1
ATOM 3288 C CA . GLN A 1 425 ? -6.985 -0.629 -11.381 1.00 87.94 425 GLN A CA 1
ATOM 3289 C C . GLN A 1 425 ? -7.022 -1.620 -12.570 1.00 87.94 425 GLN A C 1
ATOM 3291 O O . GLN A 1 425 ? -7.731 -1.402 -13.556 1.00 87.94 425 GLN A O 1
ATOM 3296 N N . SER A 1 426 ? -6.248 -2.709 -12.491 1.00 87.88 426 SER A N 1
ATOM 3297 C CA . SER A 1 426 ? -6.031 -3.658 -13.588 1.00 87.88 426 SER A CA 1
ATOM 3298 C C . SER A 1 426 ? -7.316 -4.343 -14.064 1.00 87.88 426 SER A C 1
ATOM 3300 O O . SER A 1 426 ? -7.986 -5.035 -13.300 1.00 87.88 426 SER A O 1
ATOM 3302 N N . ALA A 1 427 ? -7.573 -4.262 -15.372 1.00 84.81 427 ALA A N 1
ATOM 3303 C CA . ALA A 1 427 ? -8.660 -4.957 -16.065 1.00 84.81 427 ALA A CA 1
ATOM 3304 C C . ALA A 1 427 ? -8.412 -6.470 -16.291 1.00 84.81 427 ALA A C 1
ATOM 3306 O O . ALA A 1 427 ? -9.007 -7.059 -17.185 1.00 84.81 427 ALA A O 1
ATOM 3307 N N . ARG A 1 428 ? -7.554 -7.114 -15.483 1.00 83.50 428 ARG A N 1
ATOM 3308 C CA . ARG A 1 428 ? -7.382 -8.585 -15.448 1.00 83.50 428 ARG A CA 1
ATOM 3309 C C . ARG A 1 428 ? -8.244 -9.282 -14.407 1.00 83.50 428 ARG A C 1
ATOM 3311 O O . ARG A 1 428 ? -8.355 -10.502 -14.416 1.00 83.50 428 ARG A O 1
ATOM 3318 N N . CYS A 1 429 ? -8.804 -8.528 -13.464 1.00 86.94 429 CYS A N 1
ATOM 3319 C CA . CYS A 1 429 ? -9.523 -9.093 -12.330 1.00 86.94 429 CYS A CA 1
ATOM 3320 C C . CYS A 1 429 ? -10.555 -8.115 -11.758 1.00 86.94 429 CYS A C 1
ATOM 3322 O O . CYS A 1 429 ? -10.342 -6.908 -11.710 1.00 86.94 429 CYS A O 1
ATOM 3324 N N . ASP A 1 430 ? -11.638 -8.675 -11.234 1.00 88.12 430 ASP A N 1
ATOM 3325 C CA . ASP A 1 430 ? -12.758 -8.010 -10.557 1.00 88.12 430 ASP A CA 1
ATOM 3326 C C . ASP A 1 430 ? -12.436 -7.542 -9.120 1.00 88.12 430 ASP A C 1
ATOM 3328 O O . ASP A 1 430 ? -13.315 -7.039 -8.425 1.00 88.12 430 ASP A O 1
ATOM 3332 N N . CYS A 1 431 ? -11.205 -7.714 -8.619 1.00 91.25 431 CYS A N 1
ATOM 3333 C CA . CYS A 1 431 ? -10.903 -7.516 -7.192 1.00 91.25 431 CYS A CA 1
ATOM 3334 C C . CYS A 1 431 ? -11.114 -6.070 -6.709 1.00 91.25 431 CYS A C 1
ATOM 3336 O O . CYS A 1 431 ? -11.765 -5.866 -5.685 1.00 91.25 431 CYS A O 1
ATOM 3338 N N . GLY A 1 432 ? -10.631 -5.069 -7.457 1.00 91.19 432 GLY A N 1
ATOM 3339 C CA . GLY A 1 432 ? -10.810 -3.656 -7.093 1.00 91.19 432 GLY A CA 1
ATOM 3340 C C . GLY A 1 432 ? -12.278 -3.221 -7.133 1.00 91.19 432 GLY A C 1
ATOM 3341 O O . GLY A 1 432 ? -12.763 -2.565 -6.213 1.00 91.19 432 GLY A O 1
ATOM 3342 N N . GLU A 1 433 ? -13.011 -3.673 -8.151 1.00 90.00 433 GLU A N 1
ATOM 3343 C CA . GLU A 1 433 ? -14.457 -3.470 -8.295 1.00 90.00 433 GLU A CA 1
ATOM 3344 C C . GLU A 1 433 ? -15.232 -4.110 -7.130 1.00 90.00 433 GLU A C 1
ATOM 3346 O O . GLU A 1 433 ? -16.086 -3.465 -6.524 1.00 90.00 433 GLU A O 1
ATOM 3351 N N . GLN A 1 434 ? -14.885 -5.341 -6.737 1.00 92.25 434 GLN A N 1
ATOM 3352 C CA . GLN A 1 434 ? -15.485 -6.010 -5.579 1.00 92.25 434 GLN A CA 1
ATOM 3353 C C . GLN A 1 434 ? -15.155 -5.336 -4.243 1.00 92.25 434 GLN A C 1
ATOM 3355 O O . GLN A 1 434 ? -15.966 -5.423 -3.320 1.00 92.25 434 GLN A O 1
ATOM 3360 N N . LEU A 1 435 ? -13.992 -4.693 -4.096 1.00 94.44 435 LEU A N 1
ATOM 3361 C CA . LEU A 1 435 ? -13.675 -3.918 -2.893 1.00 94.44 435 LEU A CA 1
ATOM 3362 C C . LEU A 1 435 ? -14.534 -2.648 -2.827 1.00 94.44 435 LEU A C 1
ATOM 3364 O O . LEU A 1 435 ? -15.197 -2.410 -1.818 1.00 94.44 435 LEU A O 1
ATOM 3368 N N . GLN A 1 436 ? -14.582 -1.883 -3.921 1.00 92.06 436 GLN A N 1
ATOM 3369 C CA . GLN A 1 436 ? -15.392 -0.666 -4.034 1.00 92.06 436 GLN A CA 1
ATOM 3370 C C . GLN A 1 436 ? -16.890 -0.944 -3.849 1.00 92.06 436 GLN A C 1
ATOM 3372 O O . GLN A 1 436 ? -17.586 -0.181 -3.179 1.00 92.06 436 GLN A O 1
ATOM 3377 N N . GLU A 1 437 ? -17.397 -2.046 -4.407 1.00 91.81 437 GLU A N 1
ATOM 3378 C CA . GLU A 1 437 ? -18.801 -2.427 -4.260 1.00 91.81 437 GLU A CA 1
ATOM 3379 C C . GLU A 1 437 ? -19.129 -2.913 -2.845 1.00 91.81 437 GLU A C 1
ATOM 3381 O O . GLU A 1 437 ? -20.156 -2.516 -2.298 1.00 91.81 437 GLU A O 1
ATOM 3386 N N . ALA A 1 438 ? -18.240 -3.676 -2.198 1.00 94.62 438 ALA A N 1
ATOM 3387 C CA . ALA A 1 438 ? -18.425 -4.046 -0.796 1.00 94.62 438 ALA A CA 1
ATOM 3388 C C . ALA A 1 438 ? -18.445 -2.813 0.126 1.00 94.62 438 ALA A C 1
ATOM 3390 O O . ALA A 1 438 ? -19.292 -2.740 1.013 1.00 94.62 438 ALA A O 1
ATOM 3391 N N . MET A 1 439 ? -17.576 -1.819 -0.112 1.00 94.00 439 MET A N 1
ATOM 3392 C CA . MET A 1 439 ? -17.611 -0.544 0.620 1.00 94.00 439 MET A CA 1
ATOM 3393 C C . MET A 1 439 ? -18.938 0.193 0.400 1.00 94.00 439 MET A C 1
ATOM 3395 O O . MET A 1 439 ? -19.565 0.603 1.375 1.00 94.00 439 MET A O 1
ATOM 3399 N N . ARG A 1 440 ? -19.404 0.310 -0.853 1.00 92.69 440 ARG A N 1
ATOM 3400 C CA . ARG A 1 440 ? -20.680 0.969 -1.184 1.00 92.69 440 ARG A CA 1
ATOM 3401 C C . ARG A 1 440 ? -21.873 0.296 -0.500 1.00 92.69 440 ARG A C 1
ATOM 3403 O O . ARG A 1 440 ? -22.720 0.988 0.055 1.00 92.69 440 ARG A O 1
ATOM 3410 N N . LEU A 1 441 ? -21.946 -1.035 -0.545 1.00 93.19 441 LEU A N 1
ATOM 3411 C CA . LEU A 1 441 ? -23.038 -1.800 0.062 1.00 93.19 441 LEU A CA 1
ATOM 3412 C C . LEU A 1 441 ? -23.040 -1.669 1.591 1.00 93.19 441 LEU A C 1
ATOM 3414 O O . LEU A 1 441 ? -24.092 -1.437 2.175 1.00 93.19 441 LEU A O 1
ATOM 3418 N N . ILE A 1 442 ? -21.870 -1.736 2.234 1.00 94.94 442 ILE A N 1
ATOM 3419 C CA . ILE A 1 442 ? -21.731 -1.571 3.691 1.00 94.94 442 ILE A CA 1
ATOM 3420 C C . ILE A 1 442 ? -22.116 -0.155 4.150 1.00 94.94 442 ILE A C 1
ATOM 3422 O O . ILE A 1 442 ? -22.753 -0.007 5.191 1.00 94.94 442 ILE A O 1
ATOM 3426 N N . GLN A 1 443 ? -21.793 0.879 3.366 1.00 93.19 443 GLN A N 1
ATOM 3427 C CA . GLN A 1 443 ? -22.238 2.249 3.645 1.00 93.19 443 GLN A CA 1
ATOM 3428 C C . GLN A 1 443 ? -23.751 2.426 3.469 1.00 93.19 443 GLN A C 1
ATOM 3430 O O . GLN A 1 443 ? -24.376 3.097 4.285 1.00 93.19 443 GLN A O 1
ATOM 3435 N N . LEU A 1 444 ? -24.341 1.815 2.435 1.00 91.81 444 LEU A N 1
ATOM 3436 C CA . LEU A 1 444 ? -25.783 1.878 2.165 1.00 91.81 444 LEU A CA 1
ATOM 3437 C C . LEU A 1 444 ? -26.615 1.145 3.232 1.00 91.81 444 LEU A C 1
ATOM 3439 O O . LEU A 1 444 ? -27.680 1.620 3.608 1.00 91.81 444 LEU A O 1
ATOM 3443 N N . GLU A 1 445 ? -26.113 0.017 3.734 1.00 92.00 445 GLU A N 1
ATOM 3444 C CA . GLU A 1 445 ? -26.683 -0.733 4.864 1.00 92.00 445 GLU A CA 1
ATOM 3445 C C . GLU A 1 445 ? -26.492 0.000 6.210 1.00 92.00 445 GLU A C 1
ATOM 3447 O O . GLU A 1 445 ? -27.161 -0.297 7.196 1.00 92.00 445 GLU A O 1
ATOM 3452 N N . GLY A 1 446 ? -25.556 0.951 6.282 1.00 91.81 446 GLY A N 1
ATOM 3453 C CA . GLY A 1 446 ? -25.243 1.711 7.492 1.00 91.81 446 GLY A CA 1
ATOM 3454 C C . GLY A 1 446 ? -24.412 0.958 8.541 1.00 91.81 446 GLY A C 1
ATOM 3455 O O . GLY A 1 446 ? -23.964 1.581 9.503 1.00 91.81 446 GLY A O 1
ATOM 3456 N N . ARG A 1 447 ? -24.173 -0.353 8.371 1.00 93.69 447 ARG A N 1
ATOM 3457 C CA . ARG A 1 447 ? -23.486 -1.207 9.357 1.00 93.69 447 ARG A CA 1
ATOM 3458 C C . ARG A 1 447 ? -22.804 -2.425 8.719 1.00 93.69 447 ARG A C 1
ATOM 3460 O O . ARG A 1 447 ? -23.470 -3.298 8.158 1.00 93.69 447 ARG A O 1
ATOM 3467 N N . GLY A 1 448 ? -21.481 -2.547 8.857 1.00 96.69 448 GLY A N 1
ATOM 3468 C CA . GLY A 1 448 ? -20.745 -3.674 8.270 1.00 96.69 448 GLY A CA 1
ATOM 3469 C C . GLY A 1 448 ? -19.226 -3.666 8.456 1.00 96.69 448 GLY A C 1
ATOM 3470 O O . GLY A 1 448 ? -18.660 -2.743 9.035 1.00 96.69 448 GLY A O 1
ATOM 3471 N N . VAL A 1 449 ? -18.563 -4.720 7.965 1.00 98.00 449 VAL A N 1
ATOM 3472 C CA . VAL A 1 449 ? -17.108 -4.933 8.098 1.00 98.00 449 VAL A CA 1
ATOM 3473 C C . VAL A 1 449 ? -16.498 -5.519 6.823 1.00 98.00 449 VAL A C 1
ATOM 3475 O O . VAL A 1 449 ? -16.942 -6.557 6.333 1.00 98.00 449 VAL A O 1
ATOM 3478 N N . ILE A 1 450 ? -15.410 -4.928 6.327 1.00 98.31 450 ILE A N 1
ATOM 3479 C CA . ILE A 1 450 ? -14.517 -5.579 5.356 1.00 98.31 450 ILE A CA 1
ATOM 3480 C C . ILE A 1 450 ? -13.271 -6.062 6.091 1.00 98.31 450 ILE A C 1
ATOM 3482 O O . ILE A 1 450 ? -12.465 -5.248 6.530 1.00 98.31 450 ILE A O 1
ATOM 3486 N N . VAL A 1 451 ? -13.081 -7.376 6.199 1.00 98.25 451 VAL A N 1
ATOM 3487 C CA . VAL A 1 451 ? -11.810 -7.941 6.671 1.00 98.25 451 VAL A CA 1
ATOM 3488 C C . VAL A 1 451 ? -10.886 -8.079 5.468 1.00 98.25 451 VAL A C 1
ATOM 3490 O O . VAL A 1 451 ? -11.171 -8.835 4.538 1.00 98.25 451 VAL A O 1
ATOM 3493 N N . TYR A 1 452 ? -9.794 -7.326 5.475 1.00 98.06 452 TYR A N 1
ATOM 3494 C CA . TYR A 1 452 ? -8.793 -7.262 4.422 1.00 98.06 452 TYR A CA 1
ATOM 3495 C C . TYR A 1 452 ? -7.554 -8.060 4.846 1.00 98.06 452 TYR A C 1
ATOM 3497 O O . TYR A 1 452 ? -6.769 -7.639 5.702 1.00 98.06 452 TYR A O 1
ATOM 3505 N N . LEU A 1 453 ? -7.411 -9.248 4.257 1.00 96.56 453 LEU A N 1
ATOM 3506 C CA . LEU A 1 453 ? -6.355 -10.211 4.560 1.00 96.56 453 LEU A CA 1
ATOM 3507 C C . LEU A 1 453 ? -5.199 -10.070 3.565 1.00 96.56 453 LEU A C 1
ATOM 3509 O O . LEU A 1 453 ? -5.409 -10.148 2.349 1.00 96.56 453 LEU A O 1
ATOM 3513 N N . ARG A 1 454 ? -3.972 -9.938 4.080 1.00 94.56 454 ARG A N 1
ATOM 3514 C CA . ARG A 1 454 ? -2.751 -9.772 3.271 1.00 94.56 454 ARG A CA 1
ATOM 3515 C C . ARG A 1 454 ? -2.237 -11.107 2.726 1.00 94.56 454 ARG A C 1
ATOM 3517 O O . ARG A 1 454 ? -1.309 -11.725 3.250 1.00 94.56 454 ARG A O 1
ATOM 3524 N N . GLN A 1 455 ? -2.936 -11.602 1.710 1.00 92.75 455 GLN A N 1
ATOM 3525 C CA . GLN A 1 455 ? -2.694 -12.893 1.060 1.00 92.75 455 GLN A CA 1
ATOM 3526 C C . GLN A 1 455 ? -2.819 -12.795 -0.469 1.00 92.75 455 GLN A C 1
ATOM 3528 O O . GLN A 1 455 ? -3.546 -13.555 -1.120 1.00 92.75 455 GLN A O 1
ATOM 3533 N N . GLU A 1 456 ? -2.081 -11.835 -1.032 1.00 93.25 456 GLU A N 1
ATOM 3534 C CA . GLU A 1 456 ? -1.904 -11.636 -2.473 1.00 93.25 456 GLU A CA 1
ATOM 3535 C C . GLU A 1 456 ? -1.533 -12.931 -3.223 1.00 93.25 456 GLU A C 1
ATOM 3537 O O . GLU A 1 456 ? -0.918 -13.857 -2.689 1.00 93.25 456 GLU A O 1
ATOM 3542 N N . GLY A 1 457 ? -1.967 -13.023 -4.479 1.00 87.94 457 GLY A N 1
ATOM 3543 C CA . GLY A 1 457 ? -1.764 -14.169 -5.363 1.00 87.94 457 GLY A CA 1
ATOM 3544 C C . GLY A 1 457 ? -2.620 -15.394 -5.039 1.00 87.94 457 GLY A C 1
ATOM 3545 O O . GLY A 1 457 ? -2.559 -16.361 -5.788 1.00 87.94 457 GLY A O 1
ATOM 3546 N N . ARG A 1 458 ? -3.447 -15.348 -3.980 1.00 88.19 458 ARG A N 1
ATOM 3547 C CA . ARG A 1 458 ? -4.004 -16.517 -3.263 1.00 88.19 458 ARG A CA 1
ATOM 3548 C C . ARG A 1 458 ? -2.984 -17.221 -2.359 1.00 88.19 458 ARG A C 1
ATOM 3550 O O . ARG A 1 458 ? -2.981 -18.442 -2.266 1.00 88.19 458 ARG A O 1
ATOM 3557 N N . GLY A 1 459 ? -2.110 -16.451 -1.713 1.00 88.19 459 GLY A N 1
ATOM 3558 C CA . GLY A 1 459 ? -1.082 -16.946 -0.789 1.00 88.19 459 GLY A CA 1
ATOM 3559 C C . GLY A 1 459 ? 0.314 -17.077 -1.408 1.00 88.19 459 GLY A C 1
ATOM 3560 O O . GLY A 1 459 ? 1.297 -16.923 -0.691 1.00 88.19 459 GLY A O 1
ATOM 3561 N N . ILE A 1 460 ? 0.424 -17.252 -2.732 1.00 88.06 460 ILE A N 1
ATOM 3562 C CA . ILE A 1 460 ? 1.716 -17.327 -3.452 1.00 88.06 460 ILE A CA 1
ATOM 3563 C C . ILE A 1 460 ? 2.454 -15.975 -3.553 1.00 88.06 460 ILE A C 1
ATOM 3565 O O . ILE A 1 460 ? 3.621 -15.927 -3.932 1.00 88.06 460 ILE A O 1
ATOM 3569 N N . GLY A 1 461 ? 1.787 -14.862 -3.231 1.00 92.00 461 GLY A N 1
ATOM 3570 C CA . GLY A 1 461 ? 2.361 -13.518 -3.271 1.00 92.00 461 GLY A CA 1
ATOM 3571 C C . GLY A 1 461 ? 2.437 -12.884 -4.668 1.00 92.00 461 GLY A C 1
ATOM 3572 O O . GLY A 1 461 ? 2.134 -13.489 -5.698 1.00 92.00 461 GLY A O 1
ATOM 3573 N N . LEU A 1 462 ? 2.839 -11.608 -4.697 1.00 93.88 462 LEU A N 1
ATOM 3574 C CA . LEU A 1 462 ? 2.785 -10.773 -5.904 1.00 93.88 462 LEU A CA 1
ATOM 3575 C C . LEU A 1 462 ? 3.754 -11.228 -7.009 1.00 93.88 462 LEU A C 1
ATOM 3577 O O . LEU A 1 462 ? 3.404 -11.175 -8.184 1.00 93.88 462 LEU A O 1
ATOM 3581 N N . ALA A 1 463 ? 4.958 -11.687 -6.654 1.00 93.88 463 ALA A N 1
ATOM 3582 C CA . ALA A 1 463 ? 5.966 -12.088 -7.638 1.00 93.88 463 ALA A CA 1
ATOM 3583 C C . ALA A 1 463 ? 5.521 -13.312 -8.457 1.00 93.88 463 ALA A C 1
ATOM 3585 O O . ALA A 1 463 ? 5.615 -13.303 -9.684 1.00 93.88 463 ALA A O 1
ATOM 3586 N N . GLU A 1 464 ? 4.976 -14.333 -7.791 1.00 93.94 464 GLU A N 1
ATOM 3587 C CA . GLU A 1 464 ? 4.471 -15.544 -8.443 1.00 93.94 464 GLU A CA 1
ATOM 3588 C C . GLU A 1 464 ? 3.201 -15.258 -9.252 1.00 93.94 464 GLU A C 1
ATOM 3590 O O . GLU A 1 464 ? 3.085 -15.705 -10.391 1.00 93.94 464 GLU A O 1
ATOM 3595 N N . LYS A 1 465 ? 2.302 -14.409 -8.734 1.00 93.19 465 LYS A N 1
ATOM 3596 C CA . LYS A 1 465 ? 1.135 -13.900 -9.474 1.00 93.19 465 LYS A CA 1
ATOM 3597 C C . LYS A 1 465 ? 1.525 -13.217 -10.790 1.00 93.19 465 LYS A C 1
ATOM 3599 O O . LYS A 1 465 ? 0.884 -13.458 -11.808 1.00 93.19 465 LYS A O 1
ATOM 3604 N N . LEU A 1 466 ? 2.582 -12.400 -10.801 1.00 94.75 466 LEU A N 1
ATOM 3605 C CA . LEU A 1 466 ? 3.066 -11.756 -12.028 1.00 94.75 466 LEU A CA 1
ATOM 3606 C C . LEU A 1 466 ? 3.719 -12.755 -13.002 1.00 94.75 466 LEU A C 1
ATOM 3608 O O . LEU A 1 466 ? 3.575 -12.598 -14.212 1.00 94.75 466 LEU A O 1
ATOM 3612 N N . ARG A 1 467 ? 4.356 -13.832 -12.519 1.00 94.44 467 ARG A N 1
ATOM 3613 C CA . ARG A 1 467 ? 4.786 -14.944 -13.393 1.00 94.44 467 ARG A CA 1
ATOM 3614 C C . ARG A 1 467 ? 3.591 -15.701 -13.973 1.00 94.44 467 ARG A C 1
ATOM 3616 O O . ARG A 1 467 ? 3.598 -16.020 -15.158 1.00 94.44 467 ARG A O 1
ATOM 3623 N N . ALA A 1 468 ? 2.550 -15.936 -13.174 1.00 90.69 468 ALA A N 1
ATOM 3624 C CA . ALA A 1 468 ? 1.319 -16.563 -13.639 1.00 90.69 468 ALA A CA 1
ATOM 3625 C C . ALA A 1 468 ? 0.614 -15.690 -14.691 1.00 90.69 468 ALA A C 1
ATOM 3627 O O . ALA A 1 468 ? 0.062 -16.233 -15.645 1.00 90.69 468 ALA A O 1
ATOM 3628 N N . TYR A 1 469 ? 0.664 -14.358 -14.563 1.00 92.50 469 TYR A N 1
ATOM 3629 C CA . TYR A 1 469 ? 0.189 -13.426 -15.594 1.00 92.50 469 TYR A CA 1
ATOM 3630 C C . TYR A 1 469 ? 0.988 -13.561 -16.897 1.00 92.50 469 TYR A C 1
ATOM 3632 O O . TYR A 1 469 ? 0.370 -13.707 -17.943 1.00 92.50 469 TYR A O 1
ATOM 3640 N N . ASN A 1 470 ? 2.323 -13.640 -16.847 1.00 93.88 470 ASN A N 1
ATOM 3641 C CA . ASN A 1 470 ? 3.135 -13.869 -18.053 1.00 93.88 470 ASN A CA 1
ATOM 3642 C C . ASN A 1 470 ? 2.785 -15.194 -18.765 1.00 93.88 470 ASN A C 1
ATOM 3644 O O . ASN A 1 470 ? 2.874 -15.277 -19.985 1.00 93.88 470 ASN A O 1
ATOM 3648 N N . LEU A 1 471 ? 2.385 -16.236 -18.024 1.00 90.69 471 LEU A N 1
ATOM 3649 C CA . LEU A 1 471 ? 1.890 -17.494 -18.603 1.00 90.69 471 LEU A CA 1
ATOM 3650 C C . LEU A 1 471 ? 0.463 -17.360 -19.170 1.00 90.69 471 LEU A C 1
ATOM 3652 O O . LEU A 1 471 ? 0.152 -17.978 -20.187 1.00 90.69 471 LEU A O 1
ATOM 3656 N N . GLN A 1 472 ? -0.385 -16.529 -18.560 1.00 89.19 472 GLN A N 1
ATOM 3657 C CA . GLN A 1 472 ? -1.708 -16.178 -19.095 1.00 89.19 472 GLN A CA 1
ATOM 3658 C C . GLN A 1 472 ? -1.601 -15.364 -20.395 1.00 89.19 472 GLN A C 1
ATOM 3660 O O . GLN A 1 472 ? -2.338 -15.635 -21.339 1.00 89.19 472 GLN A O 1
ATOM 3665 N N . ASP A 1 473 ? -0.603 -14.486 -20.510 1.00 88.94 473 ASP A N 1
ATOM 3666 C CA . ASP A 1 473 ? -0.263 -13.762 -21.746 1.00 88.94 473 ASP A CA 1
ATOM 3667 C C . ASP A 1 473 ? 0.260 -14.675 -22.875 1.00 88.94 473 ASP A C 1
ATOM 3669 O O . ASP A 1 473 ? 0.244 -14.294 -24.045 1.00 88.94 473 ASP A O 1
ATOM 3673 N N . LEU A 1 474 ? 0.678 -15.903 -22.544 1.00 90.12 474 LEU A N 1
ATOM 3674 C CA . LEU A 1 474 ? 1.007 -16.972 -23.498 1.00 90.12 474 LEU A CA 1
ATOM 3675 C C . LEU A 1 474 ? -0.180 -17.920 -23.780 1.00 90.12 474 LEU A C 1
ATOM 3677 O O . LEU A 1 474 ? -0.029 -18.880 -24.534 1.00 90.12 474 LEU A O 1
ATOM 3681 N N . GLY A 1 475 ? -1.360 -17.653 -23.208 1.00 87.69 475 GLY A N 1
ATOM 3682 C CA . GLY A 1 475 ? -2.600 -18.396 -23.453 1.00 87.69 475 GLY A CA 1
ATOM 3683 C C . GLY A 1 475 ? -2.924 -19.518 -22.456 1.00 87.69 475 GLY A C 1
ATOM 3684 O O . GLY A 1 475 ? -3.862 -20.276 -22.695 1.00 87.69 475 GLY A O 1
ATOM 3685 N N . HIS A 1 476 ? -2.192 -19.653 -21.345 1.00 85.06 476 HIS A N 1
ATOM 3686 C CA . HIS A 1 476 ? -2.542 -20.609 -20.284 1.00 85.06 476 HIS A CA 1
ATOM 3687 C C . HIS A 1 476 ? -3.637 -20.047 -19.363 1.00 85.06 476 HIS A C 1
ATOM 3689 O O . HIS A 1 476 ? -3.528 -18.919 -18.901 1.00 85.06 476 HIS A O 1
ATOM 3695 N N . ASP A 1 477 ? -4.664 -20.825 -19.007 1.00 83.25 477 ASP A N 1
ATOM 3696 C CA . ASP A 1 477 ? -5.634 -20.376 -17.996 1.00 83.25 477 ASP A CA 1
ATOM 3697 C C . ASP A 1 477 ? -5.007 -20.291 -16.590 1.00 83.25 477 ASP A C 1
ATOM 3699 O O . ASP A 1 477 ? -3.985 -20.920 -16.311 1.00 83.25 477 ASP A O 1
ATOM 3703 N N . THR A 1 478 ? -5.640 -19.554 -15.672 1.00 80.00 478 THR A N 1
ATOM 3704 C CA . THR A 1 478 ? -5.105 -19.279 -14.325 1.00 80.00 478 THR A CA 1
ATOM 3705 C C . THR A 1 478 ? -4.741 -20.537 -13.520 1.00 80.00 478 THR A C 1
ATOM 3707 O O . THR A 1 478 ? -3.775 -20.507 -12.760 1.00 80.00 478 THR A O 1
ATOM 3710 N N . VAL A 1 479 ? -5.469 -21.651 -13.669 1.00 83.00 479 VAL A N 1
ATOM 3711 C CA . VAL A 1 479 ? -5.149 -22.899 -12.949 1.00 83.00 479 VAL A CA 1
ATOM 3712 C C . VAL A 1 479 ? -3.950 -23.590 -13.597 1.00 83.00 479 VAL A C 1
ATOM 3714 O O . VAL A 1 479 ? -3.032 -24.012 -12.898 1.00 83.00 479 VAL A O 1
ATOM 3717 N N . THR A 1 480 ? -3.914 -23.656 -14.929 1.00 84.69 480 THR A N 1
ATOM 3718 C CA . THR A 1 480 ? -2.780 -24.225 -15.674 1.00 84.69 480 THR A CA 1
ATOM 3719 C C . THR A 1 480 ? -1.497 -23.412 -15.459 1.00 84.69 480 THR A C 1
ATOM 3721 O O . THR A 1 480 ? -0.437 -23.995 -15.245 1.00 84.69 480 THR A O 1
ATOM 3724 N N . ALA A 1 481 ? -1.588 -22.081 -15.409 1.00 86.56 481 ALA A N 1
ATOM 3725 C CA . ALA A 1 481 ? -0.470 -21.193 -15.091 1.00 86.56 481 ALA A CA 1
ATOM 3726 C C . ALA A 1 481 ? 0.102 -21.431 -13.679 1.00 86.56 481 ALA A C 1
ATOM 3728 O O . ALA A 1 481 ? 1.320 -21.470 -13.521 1.00 86.56 481 ALA A O 1
ATOM 3729 N N . ASN A 1 482 ? -0.745 -21.646 -12.664 1.00 84.44 482 ASN A N 1
ATOM 3730 C CA . ASN A 1 482 ? -0.276 -21.986 -11.314 1.00 84.44 482 ASN A CA 1
ATOM 3731 C C . ASN A 1 482 ? 0.413 -23.362 -11.277 1.00 84.44 482 ASN A C 1
ATOM 3733 O O . ASN A 1 482 ? 1.500 -23.479 -10.712 1.00 84.44 482 ASN A O 1
ATOM 3737 N N . LEU A 1 483 ? -0.161 -24.378 -11.935 1.00 86.81 483 LEU A N 1
ATOM 3738 C CA . LEU A 1 483 ? 0.420 -25.727 -11.999 1.00 86.81 483 LEU A CA 1
ATOM 3739 C C . LEU A 1 483 ? 1.785 -25.751 -12.713 1.00 86.81 483 LEU A C 1
ATOM 3741 O O . LEU A 1 483 ? 2.693 -26.452 -12.267 1.00 86.81 483 LEU A O 1
ATOM 3745 N N . LEU A 1 484 ? 1.959 -24.947 -13.769 1.00 87.75 484 LEU A N 1
ATOM 3746 C CA . LEU A 1 484 ? 3.243 -24.747 -14.462 1.00 87.75 484 LEU A CA 1
ATOM 3747 C C . LEU A 1 484 ? 4.307 -24.050 -13.596 1.00 87.75 484 LEU A C 1
ATOM 3749 O O . LEU A 1 484 ? 5.496 -24.181 -13.871 1.00 87.75 484 LEU A O 1
ATOM 3753 N N . LEU A 1 485 ? 3.892 -23.330 -12.551 1.00 87.00 485 LEU A N 1
ATOM 3754 C CA . LEU A 1 485 ? 4.767 -22.728 -11.538 1.00 87.00 485 LEU A CA 1
ATOM 3755 C C . LEU A 1 485 ? 4.891 -23.596 -10.271 1.00 87.00 485 LEU A C 1
ATOM 3757 O O . LEU A 1 485 ? 5.462 -23.151 -9.280 1.00 87.00 485 LEU A O 1
ATOM 3761 N N . HIS A 1 486 ? 4.362 -24.825 -10.304 1.00 87.69 486 HIS A N 1
ATOM 3762 C CA . HIS A 1 486 ? 4.295 -25.773 -9.184 1.00 87.69 486 HIS A CA 1
ATOM 3763 C C . HIS A 1 486 ? 3.514 -25.277 -7.950 1.00 87.69 486 HIS A C 1
ATOM 3765 O O . HIS A 1 486 ? 3.655 -25.832 -6.861 1.00 87.69 486 HIS A O 1
ATOM 3771 N N . HIS A 1 487 ? 2.634 -24.287 -8.127 1.00 85.56 487 HIS A N 1
ATOM 3772 C CA . HIS A 1 487 ? 1.729 -23.801 -7.084 1.00 85.56 487 HIS A CA 1
ATOM 3773 C C . HIS A 1 487 ? 0.364 -24.509 -7.162 1.00 85.56 487 HIS A C 1
ATOM 3775 O O . HIS A 1 487 ? -0.166 -24.695 -8.262 1.00 85.56 487 HIS A O 1
ATOM 3781 N N . PRO A 1 488 ? -0.268 -24.863 -6.027 1.00 82.50 488 PRO A N 1
ATOM 3782 C CA . PRO A 1 488 ? -1.658 -25.314 -6.024 1.00 82.50 488 PRO A CA 1
ATOM 3783 C C . PRO A 1 488 ? -2.621 -24.161 -6.397 1.00 82.50 488 PRO A C 1
ATOM 3785 O O . PRO A 1 488 ? -2.238 -22.986 -6.386 1.00 82.50 488 PRO A O 1
ATOM 3788 N N . PRO A 1 489 ? -3.885 -24.457 -6.759 1.00 72.88 489 PRO A N 1
ATOM 3789 C CA . PRO A 1 489 ? -4.818 -23.443 -7.260 1.00 72.88 489 PRO A CA 1
ATOM 3790 C C . PRO A 1 489 ? -5.214 -22.385 -6.215 1.00 72.88 489 PRO A C 1
ATOM 3792 O O . PRO A 1 489 ? -5.575 -21.269 -6.595 1.00 72.88 489 PRO A O 1
ATOM 3795 N N . ASP A 1 490 ? -5.146 -22.707 -4.924 1.00 80.38 490 ASP A N 1
ATOM 3796 C CA . ASP A 1 490 ? -5.380 -21.788 -3.808 1.00 80.38 490 ASP A CA 1
ATOM 3797 C C . ASP A 1 490 ? -4.572 -22.259 -2.581 1.00 80.38 490 ASP A C 1
ATOM 3799 O O . ASP A 1 490 ? -4.459 -23.465 -2.361 1.00 80.38 490 ASP A O 1
ATOM 3803 N N . LEU A 1 491 ? -4.004 -21.330 -1.803 1.00 82.38 491 LEU A N 1
ATOM 3804 C CA . LEU A 1 491 ? -3.320 -21.595 -0.521 1.00 82.38 491 LEU A CA 1
ATOM 3805 C C . LEU A 1 491 ? -3.975 -20.854 0.659 1.00 82.38 491 LEU A C 1
ATOM 3807 O O . LEU A 1 491 ? -3.421 -20.826 1.756 1.00 82.38 491 LEU A O 1
ATOM 3811 N N . ARG A 1 492 ? -5.113 -20.187 0.440 1.00 87.00 492 ARG A N 1
ATOM 3812 C CA . ARG A 1 492 ? -5.720 -19.305 1.442 1.00 87.00 492 ARG A CA 1
ATOM 3813 C C . ARG A 1 492 ? -6.495 -20.085 2.500 1.00 87.00 492 ARG A C 1
ATOM 3815 O O . ARG A 1 492 ? -7.379 -20.868 2.160 1.00 87.00 492 ARG A O 1
ATOM 3822 N N . THR A 1 493 ? -6.235 -19.762 3.762 1.00 88.06 493 THR A N 1
ATOM 3823 C CA . THR A 1 493 ? -7.119 -20.052 4.899 1.00 88.06 493 THR A CA 1
ATOM 3824 C C . THR A 1 493 ? -7.925 -18.801 5.271 1.00 88.06 493 THR A C 1
ATOM 3826 O O . THR A 1 493 ? -7.619 -17.682 4.827 1.00 88.06 493 THR A O 1
ATOM 3829 N N . TYR A 1 494 ? -8.977 -18.977 6.076 1.00 91.44 494 TYR A N 1
ATOM 3830 C CA . TYR A 1 494 ? -9.824 -17.874 6.551 1.00 91.44 494 TYR A CA 1
ATOM 3831 C C . TYR A 1 494 ? -9.972 -17.802 8.080 1.00 91.44 494 TYR A C 1
ATOM 3833 O O . TYR A 1 494 ? -10.598 -16.865 8.567 1.00 91.44 494 TYR A O 1
ATOM 3841 N N . ASP A 1 495 ? -9.307 -18.678 8.837 1.00 91.38 495 ASP A N 1
ATOM 3842 C CA . ASP A 1 495 ? -9.326 -18.752 10.307 1.00 91.38 495 ASP A CA 1
ATOM 3843 C C . ASP A 1 495 ? -9.038 -17.385 10.958 1.00 91.38 495 ASP A C 1
ATOM 3845 O O . ASP A 1 495 ? -9.760 -16.929 11.844 1.00 91.38 495 ASP A O 1
ATOM 3849 N N . ILE A 1 496 ? -8.018 -16.670 10.463 1.00 93.62 496 ILE A N 1
ATOM 3850 C CA . ILE A 1 496 ? -7.642 -15.335 10.959 1.00 93.62 496 ILE A CA 1
ATOM 3851 C C . ILE A 1 496 ? -8.786 -14.324 10.742 1.00 93.62 496 ILE A C 1
ATOM 3853 O O . ILE A 1 496 ? -9.005 -13.452 11.581 1.00 93.62 496 ILE A O 1
ATOM 3857 N N . ALA A 1 497 ? -9.562 -14.446 9.659 1.00 95.06 497 ALA A N 1
ATOM 3858 C CA . ALA A 1 497 ? -10.751 -13.621 9.445 1.00 95.06 497 ALA A CA 1
ATOM 3859 C C . ALA A 1 497 ? -11.908 -13.993 10.381 1.00 95.06 497 ALA A C 1
ATOM 3861 O O . ALA A 1 497 ? -12.558 -13.085 10.899 1.00 95.06 497 ALA A O 1
ATOM 3862 N N . THR A 1 498 ? -12.141 -15.284 10.633 1.00 94.62 498 THR A N 1
ATOM 3863 C CA . THR A 1 498 ? -13.116 -15.748 11.634 1.00 94.62 498 THR A CA 1
ATOM 3864 C C . THR A 1 498 ? -12.795 -15.141 12.999 1.00 94.62 498 THR A C 1
ATOM 3866 O O . THR A 1 498 ? -13.652 -14.515 13.620 1.00 94.62 498 THR A O 1
ATOM 3869 N N . GLN A 1 499 ? -11.529 -15.207 13.416 1.00 94.31 499 GLN A N 1
ATOM 3870 C CA . GLN A 1 499 ? -11.073 -14.673 14.700 1.00 94.31 499 GLN A CA 1
ATOM 3871 C C . GLN A 1 499 ? -11.103 -13.136 14.768 1.00 94.31 499 GLN A C 1
ATOM 3873 O O . GLN A 1 499 ? -11.438 -12.591 15.817 1.00 94.31 499 GLN A O 1
ATOM 3878 N N . ILE A 1 500 ? -10.849 -12.417 13.665 1.00 96.50 500 ILE A N 1
ATOM 3879 C CA . ILE A 1 500 ? -11.066 -10.957 13.591 1.00 96.50 500 ILE A CA 1
ATOM 3880 C C . ILE A 1 500 ? -12.546 -10.609 13.811 1.00 96.50 500 ILE A C 1
ATOM 3882 O O . ILE A 1 500 ? -12.855 -9.709 14.588 1.00 96.50 500 ILE A O 1
ATOM 3886 N N . LEU A 1 501 ? -13.479 -11.326 13.176 1.00 96.31 501 LEU A N 1
ATOM 3887 C CA . LEU A 1 501 ? -14.918 -11.083 13.352 1.00 96.31 501 LEU A CA 1
ATOM 3888 C C . LEU A 1 501 ? -15.384 -11.413 14.779 1.00 96.31 501 LEU A C 1
ATOM 3890 O O . LEU A 1 501 ? -16.131 -10.638 15.379 1.00 96.31 501 LEU A O 1
ATOM 3894 N N . VAL A 1 502 ? -14.889 -12.511 15.350 1.00 94.50 502 VAL A N 1
ATOM 3895 C CA . VAL A 1 502 ? -15.165 -12.925 16.733 1.00 94.50 502 VAL A CA 1
ATOM 3896 C C . VAL A 1 502 ? -14.552 -11.950 17.752 1.00 94.50 502 VAL A C 1
ATOM 3898 O O . VAL A 1 502 ? -15.166 -11.674 18.786 1.00 94.50 502 VAL A O 1
ATOM 3901 N N . ASP A 1 503 ? -13.385 -11.359 17.490 1.00 95.81 503 ASP A N 1
ATOM 3902 C CA . ASP A 1 503 ? -12.829 -10.274 18.310 1.00 95.81 503 ASP A CA 1
ATOM 3903 C C . ASP A 1 503 ? -13.661 -8.980 18.213 1.00 95.81 503 ASP A C 1
ATOM 3905 O O . ASP A 1 503 ? -13.895 -8.345 19.241 1.00 95.81 503 ASP A O 1
ATOM 3909 N N . LEU A 1 504 ? -14.209 -8.655 17.034 1.00 96.19 504 LEU A N 1
ATOM 3910 C CA . LEU A 1 504 ? -15.194 -7.580 16.809 1.00 96.19 504 LEU A CA 1
ATOM 3911 C C . LEU A 1 504 ? -16.600 -7.876 17.391 1.00 96.19 504 LEU A C 1
ATOM 3913 O O . LEU A 1 504 ? -17.566 -7.183 17.068 1.00 96.19 504 LEU A O 1
ATOM 3917 N N . ASN A 1 505 ? -16.728 -8.894 18.251 1.00 93.75 505 ASN A N 1
ATOM 3918 C CA . ASN A 1 505 ? -17.969 -9.362 18.888 1.00 93.75 505 ASN A CA 1
ATOM 3919 C C . ASN A 1 505 ? -19.055 -9.884 17.920 1.00 93.75 505 ASN A C 1
ATOM 3921 O O . ASN A 1 505 ? -20.222 -10.009 18.307 1.00 93.75 505 ASN A O 1
ATOM 3925 N N . LEU A 1 506 ? -18.703 -10.215 16.673 1.00 93.69 506 LEU A N 1
ATOM 3926 C CA . LEU A 1 506 ? -19.659 -10.659 15.658 1.00 93.69 506 LEU A CA 1
ATOM 3927 C C . LEU A 1 506 ? -19.832 -12.183 15.682 1.00 93.69 506 LEU A C 1
ATOM 3929 O O . LEU A 1 506 ? -18.937 -12.933 15.311 1.00 93.69 506 LEU A O 1
ATOM 3933 N N . THR A 1 507 ? -21.022 -12.628 16.087 1.00 90.56 507 THR A N 1
ATOM 3934 C CA . THR A 1 507 ? -21.426 -14.047 16.168 1.00 90.56 507 THR A CA 1
ATOM 3935 C C . THR A 1 507 ? -22.271 -14.498 14.970 1.00 90.56 507 THR A C 1
ATOM 3937 O O . THR A 1 507 ? -22.349 -15.683 14.652 1.00 90.56 507 THR A O 1
ATOM 3940 N N . ARG A 1 508 ? -22.932 -13.553 14.290 1.00 93.81 508 ARG A N 1
ATOM 3941 C CA . ARG A 1 508 ? -23.866 -13.771 13.173 1.00 93.81 508 ARG A CA 1
ATOM 3942 C C . ARG A 1 508 ? -23.614 -12.712 12.107 1.00 93.81 508 ARG A C 1
ATOM 3944 O O . ARG A 1 508 ? -23.645 -11.531 12.439 1.00 93.81 508 ARG A O 1
ATOM 3951 N N . VAL A 1 509 ? -23.394 -13.103 10.851 1.00 95.31 509 VAL A N 1
ATOM 3952 C CA . VAL A 1 509 ? -23.018 -12.174 9.761 1.00 95.31 509 VAL A CA 1
ATOM 3953 C C . VAL A 1 509 ? -23.718 -12.494 8.437 1.00 95.31 509 VAL A C 1
ATOM 3955 O O . VAL A 1 509 ? -23.994 -13.659 8.146 1.00 95.31 509 VAL A O 1
ATOM 3958 N N . ARG A 1 510 ? -23.982 -11.472 7.612 1.00 96.25 510 ARG A N 1
ATOM 3959 C CA . ARG A 1 510 ? -24.411 -11.638 6.209 1.00 96.25 510 ARG A CA 1
ATOM 3960 C C . ARG A 1 510 ? -23.191 -11.494 5.302 1.00 96.25 510 ARG A C 1
ATOM 3962 O O . ARG A 1 510 ? -22.518 -10.469 5.362 1.00 96.25 510 ARG A O 1
ATOM 3969 N N . LEU A 1 511 ? -22.865 -12.507 4.501 1.00 96.62 511 LEU A N 1
ATOM 3970 C CA . LEU A 1 511 ? -21.557 -12.616 3.845 1.00 96.62 511 LEU A CA 1
ATOM 3971 C C . LEU A 1 511 ? -21.600 -12.290 2.343 1.00 96.62 511 LEU A C 1
ATOM 3973 O O . LEU A 1 511 ? -22.238 -12.992 1.558 1.00 96.62 511 LEU A O 1
ATOM 3977 N N . LEU A 1 512 ? -20.835 -11.271 1.938 1.00 96.25 512 LEU A N 1
ATOM 3978 C CA . LEU A 1 512 ? -20.627 -10.822 0.556 1.00 96.25 512 LEU A CA 1
ATOM 3979 C C . LEU A 1 512 ? -19.648 -11.738 -0.210 1.00 96.25 512 LEU A C 1
ATOM 3981 O O . LEU A 1 512 ? -18.469 -11.397 -0.410 1.00 96.25 512 LEU A O 1
ATOM 3985 N N . THR A 1 513 ? -20.118 -12.913 -0.648 1.00 93.88 513 THR A N 1
ATOM 3986 C CA . THR A 1 513 ? -19.288 -13.917 -1.346 1.00 93.88 513 THR A CA 1
ATOM 3987 C C . THR A 1 513 ? -19.995 -14.681 -2.472 1.00 93.88 513 THR A C 1
ATOM 3989 O O . THR A 1 513 ? -21.178 -15.023 -2.410 1.00 93.88 513 THR A O 1
ATOM 3992 N N . ASN A 1 514 ? -19.193 -15.032 -3.481 1.00 91.19 514 ASN A N 1
ATOM 3993 C CA . ASN A 1 514 ? -19.530 -16.016 -4.512 1.00 91.19 514 ASN A CA 1
ATOM 3994 C C . ASN A 1 514 ? -18.753 -17.329 -4.342 1.00 91.19 514 ASN A C 1
ATOM 3996 O O . ASN A 1 514 ? -19.115 -18.309 -4.976 1.00 91.19 514 ASN A O 1
ATOM 4000 N N . ASN A 1 515 ? -17.691 -17.368 -3.527 1.00 90.00 515 ASN A N 1
ATOM 4001 C CA . ASN A 1 515 ? -16.968 -18.616 -3.278 1.00 90.00 515 ASN A CA 1
ATOM 4002 C C . ASN A 1 515 ? -17.695 -19.414 -2.180 1.00 90.00 515 ASN A C 1
ATOM 4004 O O . ASN A 1 515 ? -17.825 -18.852 -1.085 1.00 90.00 515 ASN A O 1
ATOM 4008 N N . PRO A 1 516 ? -18.152 -20.659 -2.424 1.00 87.31 516 PRO A N 1
ATOM 4009 C CA . PRO A 1 516 ? -18.762 -21.491 -1.386 1.00 87.31 516 PRO A CA 1
ATOM 4010 C C . PRO A 1 516 ? -17.751 -21.892 -0.305 1.00 87.31 516 PRO A C 1
ATOM 4012 O O . PRO A 1 516 ? -18.074 -21.781 0.872 1.00 87.31 516 PRO A O 1
ATOM 4015 N N . ASP A 1 517 ? -16.495 -22.186 -0.662 1.00 86.44 517 ASP A N 1
ATOM 4016 C CA . ASP A 1 517 ? -15.452 -22.563 0.308 1.00 86.44 517 ASP A CA 1
ATOM 4017 C C . ASP A 1 517 ? -15.177 -21.453 1.347 1.00 86.44 517 ASP A C 1
ATOM 4019 O O . ASP A 1 517 ? -14.736 -21.723 2.461 1.00 86.44 517 ASP A O 1
ATOM 4023 N N . LYS A 1 518 ? -15.461 -20.184 1.006 1.00 87.00 518 LYS A N 1
ATOM 4024 C CA . LYS A 1 518 ? -15.400 -19.052 1.953 1.00 87.00 518 LYS A CA 1
ATOM 4025 C C . LYS A 1 518 ? -16.535 -19.048 2.974 1.00 87.00 518 LYS A C 1
ATOM 4027 O O . LYS A 1 518 ? -16.411 -18.355 3.970 1.00 87.00 518 LYS A O 1
ATOM 4032 N N . ILE A 1 519 ? -17.649 -19.714 2.698 1.00 89.56 519 ILE A N 1
ATOM 4033 C CA . ILE A 1 519 ? -18.749 -19.877 3.651 1.00 89.56 519 ILE A CA 1
ATOM 4034 C C . ILE A 1 519 ? -18.340 -20.989 4.616 1.00 89.56 519 ILE A C 1
ATOM 4036 O O . ILE A 1 519 ? -18.213 -20.742 5.808 1.00 89.56 519 ILE A O 1
ATOM 4040 N N . GLU A 1 520 ? -17.999 -22.159 4.072 1.00 87.75 520 GLU A N 1
ATOM 4041 C CA . GLU A 1 520 ? -17.617 -23.354 4.835 1.00 87.75 520 GLU A CA 1
ATOM 4042 C C . GLU A 1 520 ? -16.434 -23.100 5.789 1.00 87.75 520 GLU A C 1
ATOM 4044 O O . GLU A 1 520 ? -16.502 -23.479 6.952 1.00 87.75 520 GLU A O 1
ATOM 4049 N N . GLN A 1 521 ? -15.387 -22.383 5.356 1.00 86.69 521 GLN A N 1
ATOM 4050 C CA . GLN A 1 521 ? -14.241 -22.034 6.218 1.00 86.69 521 GLN A CA 1
ATOM 4051 C C . GLN A 1 521 ? -14.510 -20.910 7.244 1.00 86.69 521 GLN A C 1
ATOM 4053 O O . GLN A 1 521 ? -13.664 -20.658 8.099 1.00 86.69 521 GLN A O 1
ATOM 4058 N N . LEU A 1 522 ? -15.645 -20.205 7.164 1.00 86.94 522 LEU A N 1
ATOM 4059 C CA . LEU A 1 522 ? -16.046 -19.186 8.149 1.00 86.94 522 LEU A CA 1
ATOM 4060 C C . LEU A 1 522 ? -17.122 -19.690 9.121 1.00 86.94 522 LEU A C 1
ATOM 4062 O O . LEU A 1 522 ? -17.324 -19.074 10.165 1.00 86.94 522 LEU A O 1
ATOM 4066 N N . GLU A 1 523 ? -17.820 -20.783 8.805 1.00 85.00 523 GLU A N 1
ATOM 4067 C CA . GLU A 1 523 ? -18.812 -21.400 9.693 1.00 85.00 523 GLU A CA 1
ATOM 4068 C C . GLU A 1 523 ? -18.139 -22.333 10.714 1.00 85.00 523 GLU A C 1
ATOM 4070 O O . GLU A 1 523 ? -18.275 -23.555 10.690 1.00 85.00 523 GLU A O 1
ATOM 4075 N N . GLY A 1 524 ? -17.406 -21.709 11.638 1.00 71.62 524 GLY A N 1
ATOM 4076 C CA . GLY A 1 524 ? -16.687 -22.337 12.744 1.00 71.62 524 GLY A CA 1
ATOM 4077 C C . GLY A 1 524 ? -16.410 -21.337 13.873 1.00 71.62 524 GLY A C 1
ATOM 4078 O O . GLY A 1 524 ? -16.802 -20.175 13.797 1.00 71.62 524 GLY A O 1
ATOM 4079 N N . ASP A 1 525 ? -15.755 -21.791 14.944 1.00 69.75 525 ASP A N 1
ATOM 4080 C CA . ASP A 1 525 ? -15.200 -20.966 16.037 1.00 69.75 525 ASP A CA 1
ATOM 4081 C C . ASP A 1 525 ? -16.133 -19.907 16.677 1.00 69.75 525 ASP A C 1
ATOM 4083 O O . ASP A 1 525 ? -15.680 -18.926 17.268 1.00 69.75 525 ASP A O 1
ATOM 4087 N N . GLY A 1 526 ? -17.453 -20.110 16.610 1.00 81.06 526 GLY A N 1
ATOM 4088 C CA . GLY A 1 526 ? -18.460 -19.200 17.177 1.00 81.06 526 GLY A CA 1
ATOM 4089 C C . GLY A 1 526 ? -18.999 -18.134 16.214 1.00 81.06 526 GLY A C 1
ATOM 4090 O O . GLY A 1 526 ? -19.816 -17.310 16.629 1.00 81.06 526 GLY A O 1
ATOM 4091 N N . LEU A 1 527 ? -18.599 -18.168 14.940 1.00 90.56 527 LEU A N 1
ATOM 4092 C CA . LEU A 1 527 ? -19.174 -17.368 13.861 1.00 90.56 527 LEU A CA 1
ATOM 4093 C C . LEU A 1 527 ? -20.206 -18.189 13.069 1.00 90.56 527 LEU A C 1
ATOM 4095 O O . LEU A 1 527 ? -19.987 -19.360 12.762 1.00 90.56 527 LEU A O 1
ATOM 4099 N N . LYS A 1 528 ? -21.330 -17.566 12.698 1.00 93.44 528 LYS A N 1
ATOM 4100 C CA . LYS A 1 528 ? -22.329 -18.147 11.791 1.00 93.44 528 LYS A CA 1
ATOM 4101 C C . LYS A 1 528 ? -22.658 -17.219 10.625 1.00 93.44 528 LYS A C 1
ATOM 4103 O O . LYS A 1 528 ? -22.988 -16.046 10.835 1.00 93.44 528 LYS A O 1
ATOM 4108 N N . VAL A 1 529 ? -22.672 -17.762 9.408 1.00 94.75 529 VAL A N 1
ATOM 4109 C CA . VAL A 1 529 ? -23.176 -17.054 8.229 1.00 94.75 529 VAL A CA 1
ATOM 4110 C C . VAL A 1 529 ? -24.695 -17.233 8.194 1.00 94.75 529 VAL A C 1
ATOM 4112 O O . VAL A 1 529 ? -25.212 -18.336 8.061 1.00 94.75 529 VAL A O 1
ATOM 4115 N N . VAL A 1 530 ? -25.445 -16.145 8.374 1.00 94.69 530 VAL A N 1
ATOM 4116 C CA . VAL A 1 530 ? -26.921 -16.203 8.391 1.00 94.69 530 VAL A CA 1
ATOM 4117 C C . VAL A 1 530 ? -27.541 -16.003 7.010 1.00 94.69 530 VAL A C 1
ATOM 4119 O O . VAL A 1 530 ? -28.696 -16.359 6.804 1.00 94.69 530 VAL A O 1
ATOM 4122 N N . GLU A 1 531 ? -26.779 -15.436 6.075 1.00 94.75 531 GLU A N 1
ATOM 4123 C CA . GLU A 1 531 ? -27.196 -15.139 4.706 1.00 94.75 531 GLU A CA 1
ATOM 4124 C C . GLU A 1 531 ? -25.955 -15.033 3.808 1.00 94.75 531 GLU A C 1
ATOM 4126 O O . GLU A 1 531 ? -24.938 -14.463 4.220 1.00 94.75 531 GLU A O 1
ATOM 4131 N N . ARG A 1 532 ? -26.040 -15.526 2.567 1.00 94.12 532 ARG A N 1
ATOM 4132 C CA . ARG A 1 532 ? -25.041 -15.272 1.520 1.00 94.12 532 ARG A CA 1
ATOM 4133 C C . ARG A 1 532 ? -25.587 -14.229 0.553 1.00 94.12 532 ARG A C 1
ATOM 4135 O O . ARG A 1 532 ? -26.490 -14.536 -0.223 1.00 94.12 532 ARG A O 1
ATOM 4142 N N . ILE A 1 533 ? -24.977 -13.050 0.528 1.00 93.88 533 ILE A N 1
ATOM 4143 C CA . ILE A 1 533 ? -25.313 -12.001 -0.438 1.00 93.88 533 ILE A CA 1
ATOM 4144 C C . ILE A 1 533 ? -24.330 -12.099 -1.623 1.00 93.88 533 ILE A C 1
ATOM 4146 O O . ILE A 1 533 ? -23.111 -12.082 -1.412 1.00 93.88 533 ILE A O 1
ATOM 4150 N N . PRO A 1 534 ? -24.815 -12.257 -2.870 1.00 91.75 534 PRO A N 1
ATOM 4151 C CA . PRO A 1 534 ? -23.956 -12.444 -4.035 1.00 91.75 534 PRO A CA 1
ATOM 4152 C C . PRO A 1 534 ? -23.229 -11.149 -4.423 1.00 91.75 534 PRO A C 1
ATOM 4154 O O . PRO A 1 534 ? -23.814 -10.072 -4.474 1.00 91.75 534 PRO A O 1
ATOM 4157 N N . MET A 1 535 ? -21.948 -11.270 -4.768 1.00 88.94 535 MET A N 1
ATOM 4158 C CA . MET A 1 535 ? -21.095 -10.171 -5.235 1.00 88.94 535 MET A CA 1
ATOM 4159 C C . MET A 1 535 ? -20.999 -10.182 -6.763 1.00 88.94 535 MET A C 1
ATOM 4161 O O . MET A 1 535 ? -19.962 -10.541 -7.326 1.00 88.94 535 MET A O 1
ATOM 4165 N N . VAL A 1 536 ? -22.095 -9.845 -7.442 1.00 82.44 536 VAL A N 1
ATOM 4166 C CA . VAL A 1 536 ? -22.134 -9.758 -8.912 1.00 82.44 536 VAL A CA 1
ATOM 4167 C C . VAL A 1 536 ? -21.277 -8.566 -9.376 1.00 82.44 536 VAL A C 1
ATOM 4169 O O . VAL A 1 536 ? -21.523 -7.458 -8.896 1.00 82.44 536 VAL A O 1
ATOM 4172 N N . PRO A 1 537 ? -20.300 -8.734 -10.291 1.00 74.31 537 PRO A N 1
ATOM 4173 C CA . PRO A 1 537 ? -19.557 -7.608 -10.871 1.00 74.31 537 PRO A CA 1
ATOM 4174 C C . PRO A 1 537 ? -20.513 -6.598 -11.521 1.00 74.31 537 PRO A C 1
ATOM 4176 O O . PRO A 1 537 ? -21.433 -7.005 -12.228 1.00 74.31 537 PRO A O 1
ATOM 4179 N N . ARG A 1 538 ? -20.310 -5.287 -11.335 1.00 71.50 538 ARG A N 1
ATOM 4180 C CA . ARG A 1 538 ? -21.140 -4.250 -11.983 1.00 71.50 538 ARG A CA 1
ATOM 4181 C C . ARG A 1 538 ? -21.018 -4.316 -13.505 1.00 71.50 538 ARG A C 1
ATOM 4183 O O . ARG A 1 538 ? -22.010 -4.097 -14.195 1.00 71.50 538 ARG A O 1
ATOM 4190 N N . ALA A 1 539 ? -19.853 -4.725 -14.012 1.00 65.94 539 ALA A N 1
ATOM 4191 C CA . ALA A 1 539 ? -19.630 -5.063 -15.421 1.00 65.94 539 ALA A CA 1
ATOM 4192 C C . ALA A 1 539 ? -20.597 -6.134 -15.986 1.00 65.94 539 ALA A C 1
ATOM 4194 O O . ALA A 1 539 ? -20.731 -6.249 -17.203 1.00 65.94 539 ALA A O 1
ATOM 4195 N N . TRP A 1 540 ? -21.271 -6.910 -15.125 1.00 69.69 540 TRP A N 1
ATOM 4196 C CA . TRP A 1 540 ? -22.329 -7.871 -15.476 1.00 69.69 540 TRP A CA 1
ATOM 4197 C C . TRP A 1 540 ? -23.737 -7.428 -15.021 1.00 69.69 540 TRP A C 1
ATOM 4199 O O . TRP A 1 540 ? -24.715 -8.081 -15.370 1.00 69.69 540 TRP A O 1
ATOM 4209 N N . GLN A 1 541 ? -23.870 -6.336 -14.256 1.00 67.19 541 GLN A N 1
ATOM 4210 C CA . GLN A 1 541 ? -25.168 -5.768 -13.847 1.00 67.19 541 GLN A CA 1
ATOM 4211 C C . GLN A 1 541 ? -25.759 -4.821 -14.908 1.00 67.19 541 GLN A C 1
ATOM 4213 O O . GLN A 1 541 ? -26.971 -4.611 -14.943 1.00 67.19 541 GLN A O 1
ATOM 4218 N N . HIS A 1 542 ? -24.919 -4.249 -15.777 1.00 60.44 542 HIS A N 1
ATOM 4219 C CA . HIS A 1 542 ? -25.332 -3.378 -16.879 1.00 60.44 542 HIS A CA 1
ATOM 4220 C C . HIS A 1 542 ? -24.945 -4.003 -18.223 1.00 60.44 542 HIS A C 1
ATOM 4222 O O . HIS A 1 542 ? -23.821 -3.856 -18.695 1.00 60.44 542 HIS A O 1
ATOM 4228 N N . ASP A 1 543 ? -25.898 -4.691 -18.851 1.00 49.34 543 ASP A N 1
ATOM 4229 C CA . ASP A 1 543 ? -25.666 -5.570 -20.010 1.00 49.34 543 ASP A CA 1
ATOM 4230 C C . ASP A 1 543 ? -25.233 -4.835 -21.305 1.00 49.34 543 ASP A C 1
ATOM 4232 O O . ASP A 1 543 ? -24.882 -5.462 -22.305 1.00 49.34 543 ASP A O 1
ATOM 4236 N N . HIS A 1 544 ? -25.258 -3.494 -21.313 1.00 47.50 544 HIS A N 1
ATOM 4237 C CA . HIS A 1 544 ? -25.088 -2.648 -22.505 1.00 47.50 544 HIS A CA 1
ATOM 4238 C C . HIS A 1 544 ? -24.144 -1.435 -22.311 1.00 47.50 544 HIS A C 1
ATOM 4240 O O . HIS A 1 544 ? -24.350 -0.401 -22.944 1.00 47.50 544 HIS A O 1
ATOM 4246 N N . ASP A 1 545 ? -23.102 -1.517 -21.471 1.00 49.47 545 ASP A N 1
ATOM 4247 C CA . ASP A 1 545 ? -22.035 -0.493 -21.484 1.00 49.47 545 ASP A CA 1
ATOM 4248 C C . ASP A 1 545 ? -21.089 -0.702 -22.692 1.00 49.47 545 ASP A C 1
ATOM 4250 O O . ASP A 1 545 ? -20.368 -1.706 -22.728 1.00 49.47 545 ASP A O 1
ATOM 4254 N N . PRO A 1 546 ? -21.020 0.223 -23.674 1.00 47.19 546 PRO A N 1
ATOM 4255 C CA . PRO A 1 546 ? -20.080 0.120 -24.793 1.00 47.19 546 PRO A CA 1
ATOM 4256 C C . PRO A 1 546 ? -18.602 0.247 -24.375 1.00 47.19 546 PRO A C 1
ATOM 4258 O O . PRO A 1 546 ? -17.727 -0.057 -25.183 1.00 47.19 546 PRO A O 1
ATOM 4261 N N . ASN A 1 547 ? -18.305 0.656 -23.134 1.00 48.72 547 ASN A N 1
ATOM 4262 C CA . ASN A 1 547 ? -16.957 0.683 -22.554 1.00 48.72 547 ASN A CA 1
ATOM 4263 C C . ASN A 1 547 ? -16.632 -0.557 -21.690 1.00 48.72 547 ASN A C 1
ATOM 4265 O O . ASN A 1 547 ? -15.653 -0.527 -20.935 1.00 48.72 547 ASN A O 1
ATOM 4269 N N . ARG A 1 548 ? -17.426 -1.643 -21.774 1.00 55.41 548 ARG A N 1
ATOM 4270 C CA . ARG A 1 548 ? -17.225 -2.902 -21.022 1.00 55.41 548 ARG A CA 1
ATOM 4271 C C . ARG A 1 548 ? -15.754 -3.342 -21.039 1.00 55.41 548 ARG A C 1
ATOM 4273 O O . ARG A 1 548 ? -15.176 -3.616 -22.091 1.00 55.41 548 ARG A O 1
ATOM 4280 N N . ARG A 1 549 ? -15.144 -3.418 -19.850 1.00 53.03 549 ARG A N 1
ATOM 4281 C CA . ARG A 1 549 ? -13.696 -3.618 -19.667 1.00 53.03 549 ARG A CA 1
ATOM 4282 C C . ARG A 1 549 ? -13.227 -5.053 -19.944 1.00 53.03 549 ARG A C 1
ATOM 4284 O O . ARG A 1 549 ? -12.901 -5.781 -19.016 1.00 53.03 549 ARG A O 1
ATOM 4291 N N . GLY A 1 550 ? -13.072 -5.377 -21.225 1.00 58.78 550 GLY A N 1
ATOM 4292 C CA . GLY A 1 550 ? -12.087 -6.343 -21.719 1.00 58.78 550 GLY A CA 1
ATOM 4293 C C . GLY A 1 550 ? -12.402 -7.833 -21.535 1.00 58.78 550 GLY A C 1
ATOM 4294 O O . GLY A 1 550 ? -12.819 -8.301 -20.479 1.00 58.78 550 GLY A O 1
ATOM 4295 N N . ASN A 1 551 ? -12.073 -8.605 -22.574 1.00 67.00 551 ASN A N 1
ATOM 4296 C CA . ASN A 1 551 ? -12.224 -10.064 -22.611 1.00 67.00 551 ASN A CA 1
ATOM 4297 C C . ASN A 1 551 ? -11.488 -10.781 -21.456 1.00 67.00 551 ASN A C 1
ATOM 4299 O O . ASN A 1 551 ? -11.893 -11.872 -21.065 1.00 67.00 551 ASN A O 1
ATOM 4303 N N . GLU A 1 552 ? -10.421 -10.178 -20.913 1.00 73.12 552 GLU A N 1
ATOM 4304 C CA . GLU A 1 552 ? -9.598 -10.734 -19.827 1.00 73.12 552 GLU A CA 1
ATOM 4305 C C . GLU A 1 552 ? -10.412 -10.954 -18.530 1.00 73.12 552 GLU A C 1
ATOM 4307 O O . GLU A 1 552 ? -10.320 -12.026 -17.929 1.00 73.12 552 GLU A O 1
ATOM 4312 N N . VAL A 1 553 ? -11.267 -9.999 -18.123 1.00 77.75 553 VAL A N 1
ATOM 4313 C CA . VAL A 1 553 ? -12.115 -10.147 -16.916 1.00 77.75 553 VAL A CA 1
ATOM 4314 C C . VAL A 1 553 ? -13.161 -11.243 -17.117 1.00 77.75 553 VAL A C 1
ATOM 4316 O O . VAL A 1 553 ? -13.368 -12.077 -16.235 1.00 77.75 553 VAL A O 1
ATOM 4319 N N . ASP A 1 554 ? -13.797 -11.264 -18.288 1.00 79.56 554 ASP A N 1
ATOM 4320 C CA . ASP A 1 554 ? -14.844 -12.229 -18.628 1.00 79.56 554 ASP A CA 1
ATOM 4321 C C . ASP A 1 554 ? -14.296 -13.669 -18.682 1.00 79.56 554 ASP A C 1
ATOM 4323 O O . ASP A 1 554 ? -14.910 -14.587 -18.133 1.00 79.56 554 ASP A O 1
ATOM 4327 N N . GLN A 1 555 ? -13.095 -13.872 -19.238 1.00 79.56 555 GLN A N 1
ATOM 4328 C CA . GLN A 1 555 ? -12.382 -15.157 -19.200 1.00 79.56 555 GLN A CA 1
ATOM 4329 C C . GLN A 1 555 ? -12.020 -15.576 -17.765 1.00 79.56 555 GLN A C 1
ATOM 4331 O O . GLN A 1 555 ? -12.266 -16.717 -17.369 1.00 79.56 555 GLN A O 1
ATOM 4336 N N . TYR A 1 556 ? -11.486 -14.656 -16.956 1.00 79.12 556 TYR A N 1
ATOM 4337 C CA . TYR A 1 556 ? -11.130 -14.916 -15.558 1.00 79.12 556 TYR A CA 1
ATOM 4338 C C . TYR A 1 556 ? -12.349 -15.300 -14.695 1.00 79.12 556 TYR A C 1
ATOM 4340 O O . TYR A 1 556 ? -12.275 -16.210 -13.860 1.00 79.12 556 TYR A O 1
ATOM 4348 N N . LEU A 1 557 ? -13.495 -14.651 -14.920 1.00 79.62 557 LEU A N 1
ATOM 4349 C CA . LEU A 1 557 ? -14.763 -14.973 -14.262 1.00 79.62 557 LEU A CA 1
ATOM 4350 C C . LEU A 1 557 ? -15.355 -16.308 -14.748 1.00 79.62 557 LEU A C 1
ATOM 4352 O O . LEU A 1 557 ? -15.844 -17.078 -13.920 1.00 79.62 557 LEU A O 1
ATOM 4356 N N . LYS A 1 558 ? -15.248 -16.635 -16.043 1.00 81.31 558 LYS A N 1
ATOM 4357 C CA . LYS A 1 558 ? -15.640 -17.950 -16.585 1.00 81.31 558 LYS A CA 1
ATOM 4358 C C . LYS A 1 558 ? -14.858 -19.083 -15.904 1.00 81.31 558 LYS A C 1
ATOM 4360 O O . LYS A 1 558 ? -15.464 -19.997 -15.348 1.00 81.31 558 LYS A O 1
ATOM 4365 N N . VAL A 1 559 ? -13.532 -18.947 -15.784 1.00 79.12 559 VAL A N 1
ATOM 4366 C CA . VAL A 1 559 ? -12.669 -19.914 -15.072 1.00 79.12 559 VAL A CA 1
ATOM 4367 C C . VAL A 1 559 ? -13.018 -20.025 -13.575 1.00 79.12 559 VAL A C 1
ATOM 4369 O O . VAL A 1 559 ? -12.954 -21.124 -13.019 1.00 79.12 559 VAL A O 1
ATOM 4372 N N . LYS A 1 560 ? -13.439 -18.935 -12.910 1.00 79.88 560 LYS A N 1
ATOM 4373 C CA . LYS A 1 560 ? -13.951 -18.970 -11.520 1.00 79.88 560 LYS A CA 1
ATOM 4374 C C . LYS A 1 560 ? -15.194 -19.846 -11.356 1.00 79.88 560 LYS A C 1
ATOM 4376 O O . LYS A 1 560 ? -15.280 -20.575 -10.369 1.00 79.88 560 LYS A O 1
ATOM 4381 N N . VAL A 1 561 ? -16.138 -19.790 -12.292 1.00 81.94 561 VAL A N 1
ATOM 4382 C CA . VAL A 1 561 ? -17.351 -20.620 -12.238 1.00 81.94 561 VAL A CA 1
ATOM 4383 C C . VAL A 1 561 ? -17.019 -22.066 -12.617 1.00 81.94 561 VAL A C 1
ATOM 4385 O O . VAL A 1 561 ? -17.237 -22.972 -11.816 1.00 81.94 561 VAL A O 1
ATOM 4388 N N . GLU A 1 562 ? -16.405 -22.277 -13.783 1.00 82.50 562 GLU A N 1
ATOM 4389 C CA . GLU A 1 562 ? -16.172 -23.608 -14.363 1.00 82.50 562 GLU A CA 1
ATOM 4390 C C . GLU A 1 562 ? -15.163 -24.456 -13.575 1.00 82.50 562 GLU A C 1
ATOM 4392 O O . GLU A 1 562 ? -15.420 -25.627 -13.296 1.00 82.50 562 GLU A O 1
ATOM 4397 N N . ARG A 1 563 ? -14.004 -23.888 -13.204 1.00 78.62 563 ARG A N 1
ATOM 4398 C CA . ARG A 1 563 ? -12.911 -24.640 -12.555 1.00 78.62 563 ARG A CA 1
ATOM 4399 C C . ARG A 1 563 ? -12.875 -24.490 -11.034 1.00 78.62 563 ARG A C 1
ATOM 4401 O O . ARG A 1 563 ? -12.195 -25.272 -10.377 1.00 78.62 563 ARG A O 1
ATOM 4408 N N . MET A 1 564 ? -13.550 -23.481 -10.476 1.00 77.00 564 MET A N 1
ATOM 4409 C CA . MET A 1 564 ? -13.438 -23.097 -9.057 1.00 77.00 564 MET A CA 1
ATOM 4410 C C . MET A 1 564 ? -14.802 -22.864 -8.381 1.00 77.00 564 MET A C 1
ATOM 4412 O O . MET A 1 564 ? -14.876 -22.183 -7.361 1.00 77.00 564 MET A O 1
ATOM 4416 N N . ARG A 1 565 ? -15.879 -23.442 -8.938 1.00 81.50 565 ARG A N 1
ATOM 4417 C CA . ARG A 1 565 ? -17.208 -23.606 -8.310 1.00 81.50 565 ARG A CA 1
ATOM 4418 C C . ARG A 1 565 ? -17.857 -22.321 -7.767 1.00 81.50 565 ARG A C 1
ATOM 4420 O O . ARG A 1 565 ? -18.709 -22.386 -6.883 1.00 81.50 565 ARG A O 1
ATOM 4427 N N . HIS A 1 566 ? -17.481 -21.145 -8.273 1.00 82.00 566 HIS A N 1
ATOM 4428 C CA . HIS A 1 566 ? -18.060 -19.889 -7.795 1.00 82.00 566 HIS A CA 1
ATOM 4429 C C . HIS A 1 566 ? -19.547 -19.777 -8.171 1.00 82.00 566 HIS A C 1
ATOM 4431 O O . HIS A 1 566 ? -19.931 -19.963 -9.323 1.00 82.00 566 HIS A O 1
ATOM 4437 N N . LEU A 1 567 ? -20.369 -19.395 -7.194 1.00 83.12 567 LEU A N 1
ATOM 4438 C CA . LEU A 1 567 ? -21.816 -19.197 -7.286 1.00 83.12 567 LEU A CA 1
ATOM 4439 C C . LEU A 1 567 ? -22.159 -17.865 -7.983 1.00 83.12 567 LEU A C 1
ATOM 4441 O O . LEU A 1 567 ? -22.681 -16.935 -7.356 1.00 83.12 567 LEU A O 1
ATOM 4445 N N . LEU A 1 568 ? -21.826 -17.782 -9.274 1.00 80.31 568 LEU A N 1
ATOM 4446 C CA . LEU A 1 568 ? -22.151 -16.693 -10.198 1.00 80.31 568 LEU A CA 1
ATOM 4447 C C . LEU A 1 568 ? -22.856 -17.245 -11.442 1.00 80.31 568 LEU A C 1
ATOM 4449 O O . LEU A 1 568 ? -22.386 -18.202 -12.051 1.00 80.31 568 LEU A O 1
ATOM 4453 N N . ASN A 1 569 ? -23.927 -16.575 -11.865 1.00 77.50 569 ASN A N 1
ATOM 4454 C CA . ASN A 1 569 ? -24.542 -16.827 -13.165 1.00 77.50 569 ASN A CA 1
ATOM 4455 C C . ASN A 1 569 ? -23.702 -16.125 -14.241 1.00 77.50 569 ASN A C 1
ATOM 4457 O O . ASN A 1 569 ? -23.529 -14.907 -14.186 1.00 77.50 569 ASN A O 1
ATOM 4461 N N . VAL A 1 570 ? -23.173 -16.886 -15.198 1.00 73.75 570 VAL A N 1
ATOM 4462 C CA . VAL A 1 570 ? -22.413 -16.351 -16.337 1.00 73.75 570 VAL A CA 1
ATOM 4463 C C . VAL A 1 570 ? -23.398 -15.864 -17.414 1.00 73.75 570 VAL A C 1
ATOM 4465 O O . VAL A 1 570 ? -24.302 -16.624 -17.762 1.00 73.75 570 VAL A O 1
ATOM 4468 N N . PRO A 1 571 ? -23.247 -14.644 -17.967 1.00 71.56 571 PRO A N 1
ATOM 4469 C CA . PRO A 1 571 ? -24.063 -14.169 -19.088 1.00 71.56 571 PRO A CA 1
ATOM 4470 C C . PRO A 1 571 ? -24.030 -15.115 -20.300 1.00 71.56 571 PRO A C 1
ATOM 4472 O O . PRO A 1 571 ? -22.961 -15.587 -20.691 1.00 71.56 571 PRO A O 1
ATOM 4475 N N . GLU A 1 572 ? -25.176 -15.339 -20.956 1.00 67.00 572 GLU A N 1
ATOM 4476 C CA . GLU A 1 572 ? -25.292 -16.249 -22.117 1.00 67.00 572 GLU A CA 1
ATOM 4477 C C . GLU A 1 572 ? -24.360 -15.887 -23.288 1.00 67.00 572 GLU A C 1
ATOM 4479 O O . GLU A 1 572 ? -23.970 -16.747 -24.079 1.00 67.00 572 GLU A O 1
ATOM 4484 N N . SER A 1 573 ? -23.970 -14.615 -23.390 1.00 66.31 573 SER A N 1
ATOM 4485 C CA . SER A 1 573 ? -22.999 -14.109 -24.364 1.00 66.31 573 SER A CA 1
ATOM 4486 C C . SER A 1 573 ? -21.587 -14.688 -24.192 1.00 66.31 573 SER A C 1
ATOM 4488 O O . SER A 1 573 ? -20.834 -14.716 -25.163 1.00 66.31 573 SER A O 1
ATOM 4490 N N . LEU A 1 574 ? -21.241 -15.190 -23.000 1.00 64.50 574 LEU A N 1
ATOM 4491 C CA . LEU A 1 574 ? -19.943 -15.794 -22.669 1.00 64.50 574 LEU A CA 1
ATOM 4492 C C . LEU A 1 574 ? -19.972 -17.333 -22.626 1.00 64.50 574 LEU A C 1
ATOM 4494 O O . LEU A 1 574 ? -18.928 -17.962 -22.448 1.00 64.50 574 LEU A O 1
ATOM 4498 N N . LEU A 1 575 ? -21.148 -17.950 -22.779 1.00 61.34 575 LEU A N 1
ATOM 4499 C CA . LEU A 1 575 ? -21.348 -19.409 -22.765 1.00 61.34 575 LEU A CA 1
ATOM 4500 C C . LEU A 1 575 ? -21.239 -20.058 -24.160 1.00 61.34 575 LEU A C 1
ATOM 4502 O O . LEU A 1 575 ? -21.577 -21.230 -24.322 1.00 61.34 575 LEU A O 1
ATOM 4506 N N . ARG A 1 576 ? -20.774 -19.296 -25.154 1.00 52.62 576 ARG A N 1
ATOM 4507 C CA . ARG A 1 576 ? -20.510 -19.741 -26.532 1.00 52.62 576 ARG A CA 1
ATOM 4508 C C . ARG A 1 576 ? -19.029 -20.063 -26.755 1.00 52.62 576 ARG A C 1
ATOM 4510 O O . ARG A 1 576 ? -18.209 -19.699 -25.878 1.00 52.62 576 ARG A O 1
#

pLDDT: mean 70.17, std 26.74, range [21.25, 98.31]

Radius of gyration: 35.81 Å; chains: 1; bounding box: 115×84×97 Å

Secondary structure (DSSP, 8-state):
-HHHHHHHHHHHHHHHHHHHHHH-TTS----HHHHHHHHHHHHHHHHHHHHHHHHHHHHSPPPP--SS---HHHHHHHHHHHHHHHHHHIIIIIHHHHHHHHHHHHHHHTT-HHHHHHHHHHHHHHHHHHHHHHHHHHHHHHHHHH--HHHHHHHHHHHHHHHHH-TT-GGGHHHHS-HHHHHHHH------------------------------------------------------------------------PPP-------------------PPPPPPP-----------PPP-EEEEEEEEEEETTEEEEEEEEEESS-S--EEEEEESSS---HHHHSPPTT--HHHHHHTT--SS---TT---S---TT--SS-TTTGGG-SS-TTSHHHHHTTSSPPPEEEEEE--HHHHTS--TT-SHHHHHHHHHHHHHHHS-EEEEEE--GGGTTHHHHHHHHHHHHTTT--HHHHHHHTT--S-----HHHHHHHHHTT-SEEEEE-S-SHHHHTTS-TT-EEEEEE----HHHHSTT-TT---HHHHHHHHHHHHTT----PPPGGG-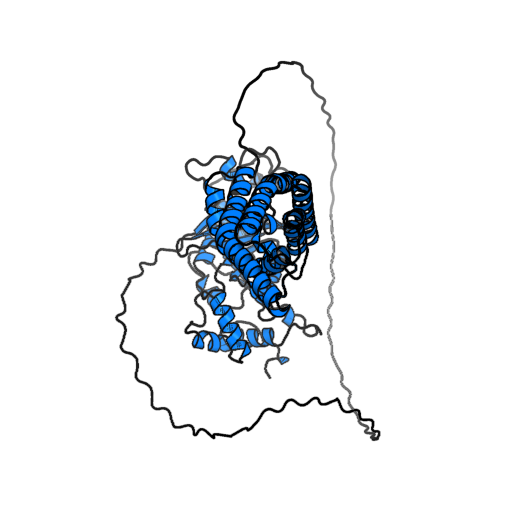-

Foldseek 3Di:
DLQLQLVLQLLLVVLLVVVLCVVPVPDDDDPPLVSVLSSVCSNVCLVVVLVLVVVLCVVLPQDDPDVDDDDPVVSVVSRLVSLLVSLVCCLVPVLLVVLLVVLVSSVVSVVPDPVVSVLLCVQQSVLQSVVCVVPVSVVSSCLSNPDDSVCSSSSVSNVSSVCSNDPVNVSVSSRSDRPVVVCCSVPPDDDDDDDDDDDDDDDDDDDDDDDDDDDDDDDDDDDDDDDDDDDDDDDDDDDDDDDDDDDDDDDDDDDDDDDDDDDDDDDDDDDDDPDDDDDDDDDDDDPDDPDPPPPPPPPAKAKAFQAWDWDDDPLGIWIWTWMDIDPDPDIWIKTWFDQLQDFQNLLDDDPPDAQVNNVRRVNADDDDDPPDRGRYDPPPPPDDCPPPVVVVPDDPPPVVVCVVVVDDAAAEEEAEDECCCCVVVDLLECRNLLVVVSVVVNSVSRTYIYIYHDQYPLNPDDVLNVQLVVVVVVPDASQRSCVVVVHHSHDDACSNVLNVCVSSVRQEHAYAFQQPVVQVRNPDDRHHYPHYDYRDRVLVVDPDDPPSRDPSHLSNVVCCVPVRVGNDDRDPVSVD

Sequence (576 aa):
MACTNASLAALSDTLAQSISNLKSPMSQQFDFLRLARYSTYGFLIAPVVYNWFNLLDKRFPLPQPIAVEKNNTQIRRETMRAVFKRTVVDQSAFAPVGLALFFGVMGLMEANGLQAIRDKFTDAYFPALKANYVVWPLVQLVNFRFLPLQYRVPFVSSIGTHCISSPSTISLEFLFMGRHSLEETLFAQPVDITTFKTTSISTQTTATDALTVTTLGGTTTTTTTPPSPSQTTLVTLTPTHLVSSSRRRSSMTNNSAKKPYSNGVKVAGTQHHKLILRNSEPFPTPPATPSLIFGSGNIPSKVECLVRARIPTPTGEFFLHLYKNNQDNKEHLAVVYGEDIRSRSLDTPRPGETDMDRIIRGAYMGKLKPGKTRSDDSSSSSSLTLTTSLLMSSSSTLITANQQQLFSPPLVRIHSECFTGETVQSARCDCGEQLQEAMRLIQLEGRGVIVYLRQEGRGIGLAEKLRAYNLQDLGHDTVTANLLLHHPPDLRTYDIATQILVDLNLTRVRLLTNNPDKIEQLEGDGLKVVERIPMVPRAWQHDHDPNRRGNEVDQYLKVKVERMRHLLNVPESLLR

InterPro domains:
  IPR000926 GTP cyclohydrolase II, RibA [TIGR00505] (354-568)
  IPR000926 GTP cyclohydrolase II, RibA [cd00641] (303-568)
  IPR007248 Mpv17/PMP22 [PF04117] (107-160)
  IPR032677 GTP cyclohydrolase II [PF00925] (404-534)
  IPR036144 GTP cyclohydrolase II superfamily [G3DSA:3.40.50.10990] (301-536)
  IPR036144 GTP cyclohydrolase II superfamily [SSF142695] (302-340)
  IPR036144 GTP cyclohydrolase II superfamily [SSF142695] (408-536)